Protein AF-0000000085184041 (afdb_homodimer)

pLDDT: mean 90.96, std 17.08, range [23.25, 98.81]

Nearest PDB structures (foldseek):
  6xd8-assembly2_B  TM=9.619E-01  e=5.656E-11  Bacillus anthracis str. Sterne
  6vj4-assembly1_A-2  TM=4.386E-01  e=1.078E-13  Bacillus anthracis
  6vj6-assembly1_A  TM=3.626E-01  e=2.200E-15  Bacillus cereus ATCC 14579
  4wo7-assembly1_B  TM=3.512E-01  e=1.964E-14  Bacillus subtilis subsp. subtilis str. 168
  1m5y-assembly1_D-2  TM=3.967E-01  e=1.047E-09  Escherichia coli

Secondary structure (DSSP, 8-state):
---------------------------TT-EEEEETTEEEEHHHHHHHHTTS-GGGGGS-HHHHHHHHHHHHHHHHHHHHHHHHT--HHHHHHHHHHHHHHHHHHHHHHHHHHT--HHHHHHHHHHHHTTPPPPEEEEEEEEEESSHHHHHHHHHHHHTT--HHHHHHHH-S-HHHHTTTTEEEEEETTSS-HHHHHHHHHPPTT-BPPPEEETTEEEEEEEEEEEEPPPPPTTTSHHHHHHHHHHHHHHHHHHHHHHHS-EEE--TT--GGGGG-GGGG--/---------------------------TT-EEEEETTEEEEHHHHHHHHTTS-GGGGGS-HHHHHHHHHHHHHHHHHHHHHHHHT--HHHHHHHHHHHHHHHHHHHHHHHHHHT--HHHHHHHHHHHHTT-PPPEEEEEEEEEESSHHHHHHHHHHHHTT--HHHHHHHH-S-HHHHTTTTEEEEEETTSS-HHHHHHHHHPPTT-BPPPEEETTEEEEEEEEEEEEPPPPPTTTSHHHHHHHHHHHHHHHHHHHHHHHS-EEE--TT--GGGGG-GGGG--

InterPro domains:
  IPR000297 Peptidyl-prolyl cis-trans isomerase, PpiC-type [PF00639] (145-223)
  IPR000297 Peptidyl-prolyl cis-trans isomerase, PpiC-type [PS50198] (134-224)
  IPR027304 Trigger factor/SurA domain superfamily [SSF109998] (30-164)
  IPR046357 Peptidyl-prolyl cis-trans isomerase domain superfamily [G3DSA:3.10.50.40] (129-248)
  IPR050245 Bacterial extracellular foldase PrsA [PTHR47245] (9-267)

Radius of gyration: 42.67 Å; Cα contacts (8 Å, |Δ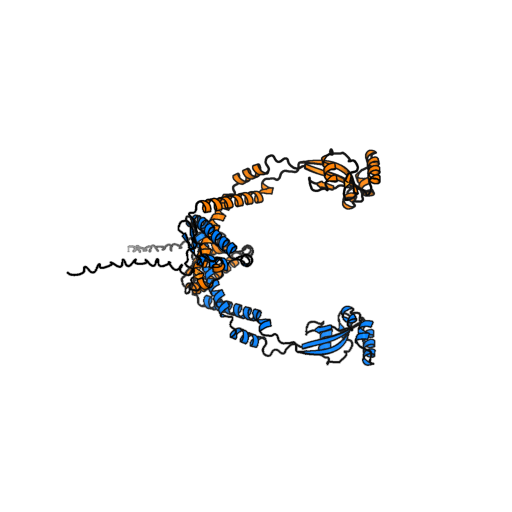i|>4): 786; chains: 2; bounding box: 127×84×152 Å

Solvent-accessible surface area (backbone atoms only — not comparable to full-atom values): 31045 Å² total; per-residue (Å²): 134,85,75,79,74,77,76,77,75,76,76,76,75,74,74,73,72,72,70,70,74,70,79,70,79,82,46,33,76,36,62,38,30,31,49,72,82,45,76,39,30,44,32,48,49,30,43,49,59,76,69,50,62,70,80,61,69,71,50,56,46,59,61,43,41,53,49,50,51,51,50,52,52,46,25,52,42,35,15,52,60,28,63,76,63,65,46,57,46,55,54,35,40,50,52,50,49,53,35,51,50,29,20,45,50,40,44,50,51,42,26,57,70,40,58,41,73,69,52,47,52,52,50,47,41,69,73,52,53,86,56,72,53,50,55,28,37,28,35,28,43,29,33,29,80,37,65,68,57,30,52,55,48,47,52,45,40,77,72,66,46,57,62,39,62,49,7,51,73,57,24,69,44,59,80,31,10,78,58,31,6,44,66,52,75,46,48,83,83,74,54,59,65,56,58,43,55,52,56,72,74,52,52,68,71,39,68,50,69,69,37,66,51,100,85,25,18,32,36,38,34,34,62,43,74,45,71,36,78,68,82,52,68,81,76,45,39,67,61,48,44,50,50,40,20,52,52,41,34,53,51,49,52,50,53,40,51,68,69,43,52,73,47,77,51,54,82,91,60,61,44,64,57,55,74,50,59,68,49,37,76,105,135,84,78,80,77,76,77,77,76,76,75,76,72,76,73,75,73,71,70,70,74,70,78,71,78,84,48,32,75,38,61,36,30,31,48,71,83,45,77,39,29,44,31,48,48,30,46,51,59,75,70,49,62,70,79,62,69,71,47,57,46,58,61,43,43,52,50,49,51,51,49,50,54,45,25,53,42,36,15,51,60,29,62,77,62,65,45,58,45,54,54,34,41,52,51,51,50,52,34,52,49,28,20,45,51,37,44,50,53,41,26,57,70,40,57,40,72,69,53,48,54,53,50,48,41,68,73,51,53,86,57,72,52,51,56,30,36,28,35,28,43,30,32,30,80,38,66,68,58,31,50,54,46,47,51,44,41,75,70,64,46,58,62,36,60,49,8,52,73,57,24,68,45,60,80,30,10,76,59,32,8,45,66,49,74,47,46,82,82,74,53,60,65,58,59,42,55,52,57,72,73,52,52,69,71,40,67,51,70,72,38,66,52,98,86,26,19,33,37,38,36,34,61,44,75,45,70,35,77,67,82,51,69,81,75,45,40,66,61,49,42,50,51,40,19,52,52,41,34,54,51,49,53,51,51,41,50,69,68,43,53,73,48,77,51,54,84,91,59,61,46,63,57,56,75,52,59,68,46,37,76,105

Structure (mmCIF, N/CA/C/O backbone):
data_AF-0000000085184041-model_v1
#
loop_
_entity.id
_entity.type
_entity.pdbx_description
1 polymer 'Peptidylprolyl isomerase'
#
loop_
_atom_site.group_PDB
_atom_site.id
_atom_site.type_symbol
_atom_site.label_atom_id
_atom_site.label_alt_id
_atom_site.label_comp_id
_atom_site.label_asym_id
_atom_site.label_entity_id
_atom_site.label_seq_id
_atom_site.pdbx_PDB_ins_code
_atom_site.Cartn_x
_atom_site.Cartn_y
_atom_site.Cartn_z
_atom_site.occupancy
_atom_site.B_iso_or_equiv
_atom_site.auth_seq_id
_atom_site.auth_comp_id
_atom_site.auth_asym_id
_atom_site.auth_atom_id
_atom_site.pdbx_PDB_model_num
ATOM 1 N N . MET A 1 1 ? 73.312 23.969 -69.375 1 23.25 1 MET A N 1
ATOM 2 C CA . MET A 1 1 ? 72.625 24.906 -68.438 1 23.25 1 MET A CA 1
ATOM 3 C C . MET A 1 1 ? 71.5 24.234 -67.688 1 23.25 1 MET A C 1
ATOM 5 O O . MET A 1 1 ? 70.625 23.609 -68.312 1 23.25 1 MET A O 1
ATOM 9 N N . LEU A 1 2 ? 71.812 23.75 -66.5 1 27.75 2 LEU A N 1
ATOM 10 C CA . LEU A 1 2 ? 71.188 22.797 -65.562 1 27.75 2 LEU A CA 1
ATOM 11 C C . LEU A 1 2 ? 69.812 23.328 -65.125 1 27.75 2 LEU A C 1
ATOM 13 O O . LEU A 1 2 ? 69.75 24.453 -64.625 1 27.75 2 LEU A O 1
ATOM 17 N N . LYS A 1 3 ? 68.75 22.938 -65.875 1 32.78 3 LYS A N 1
ATOM 18 C CA . LYS A 1 3 ? 67.375 23.328 -65.688 1 32.78 3 LYS A CA 1
ATOM 19 C C . LYS A 1 3 ? 66.938 23.125 -64.25 1 32.78 3 LYS A C 1
ATOM 21 O O . LYS A 1 3 ? 67.188 22.062 -63.625 1 32.78 3 LYS A O 1
ATOM 26 N N . PRO A 1 4 ? 66.812 24.203 -63.438 1 32.22 4 PRO A N 1
ATOM 27 C CA . PRO A 1 4 ? 66.438 24.156 -62 1 32.22 4 PRO A CA 1
ATOM 28 C C . PRO A 1 4 ? 65.062 23.531 -61.75 1 32.22 4 PRO A C 1
ATOM 30 O O . PRO A 1 4 ? 64.062 23.922 -62.375 1 32.22 4 PRO A O 1
ATOM 33 N N . ALA A 1 5 ? 65 22.203 -61.656 1 35.41 5 ALA A N 1
ATOM 34 C CA . ALA A 1 5 ? 63.75 21.469 -61.312 1 35.41 5 ALA A CA 1
ATOM 35 C C . ALA A 1 5 ? 63.125 22.031 -60.062 1 35.41 5 ALA A C 1
ATOM 37 O O . ALA A 1 5 ? 63.781 22.141 -59.031 1 35.41 5 ALA A O 1
ATOM 38 N N . HIS A 1 6 ? 62.312 23.094 -60.25 1 32.69 6 HIS A N 1
ATOM 39 C CA . HIS A 1 6 ? 61.5 23.641 -59.188 1 32.69 6 HIS A CA 1
ATOM 40 C C . HIS A 1 6 ? 60.75 22.547 -58.406 1 32.69 6 HIS A C 1
ATOM 42 O O . HIS A 1 6 ? 60.156 21.672 -59.031 1 32.69 6 HIS A O 1
ATOM 48 N N . ILE A 1 7 ? 61.344 22.047 -57.344 1 32.62 7 ILE A N 1
ATOM 49 C CA . ILE A 1 7 ? 60.812 21.125 -56.344 1 32.62 7 ILE A CA 1
ATOM 50 C C . ILE A 1 7 ? 59.5 21.656 -55.781 1 32.62 7 ILE A C 1
ATOM 52 O O . ILE A 1 7 ? 59.469 22.75 -55.188 1 32.62 7 ILE A O 1
ATOM 56 N N . LEU A 1 8 ? 58.406 21.594 -56.562 1 33.34 8 LEU A N 1
ATOM 57 C CA . LEU A 1 8 ? 57.094 21.891 -56 1 33.34 8 LEU A CA 1
ATOM 58 C C . LEU A 1 8 ? 56.875 21.156 -54.688 1 33.34 8 LEU A C 1
ATOM 60 O O . LEU A 1 8 ? 56.938 19.938 -54.625 1 33.34 8 LEU A O 1
ATOM 64 N 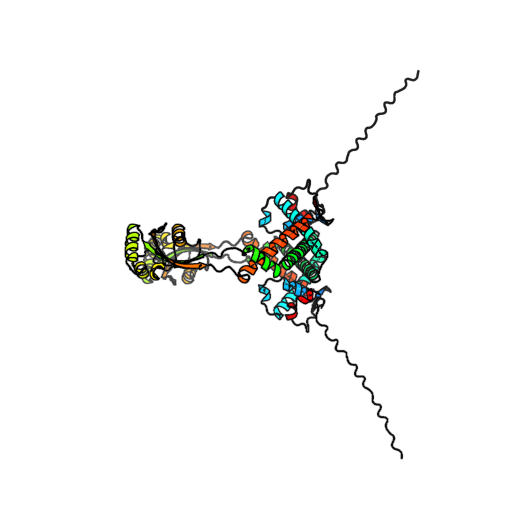N . GLY A 1 9 ? 57.312 21.766 -53.562 1 33.16 9 GLY A N 1
ATOM 65 C CA . GLY A 1 9 ? 57 21.297 -52.219 1 33.16 9 GLY A CA 1
ATOM 66 C C . GLY A 1 9 ? 55.531 21 -51.969 1 33.16 9 GLY A C 1
ATOM 67 O O . GLY A 1 9 ? 54.688 21.875 -52.156 1 33.16 9 GLY A O 1
ATOM 68 N N . ALA A 1 10 ? 55.062 19.828 -52.375 1 33.69 10 ALA A N 1
ATOM 69 C CA . ALA A 1 10 ? 53.75 19.344 -52.031 1 33.69 10 ALA A CA 1
ATOM 70 C C . ALA A 1 10 ? 53.469 19.484 -50.531 1 33.69 10 ALA A C 1
ATOM 72 O O . ALA A 1 10 ? 54.219 18.953 -49.719 1 33.69 10 ALA A O 1
ATOM 73 N N . PHE A 1 11 ? 53.094 20.703 -50.094 1 34.06 11 PHE A N 1
ATOM 74 C CA . PHE A 1 11 ? 52.594 20.828 -48.75 1 34.06 11 PHE A CA 1
ATOM 75 C C . PHE A 1 11 ? 51.5 19.781 -48.469 1 34.06 11 PHE A C 1
ATOM 77 O O . PHE A 1 11 ? 50.469 19.766 -49.125 1 34.06 11 PHE A O 1
ATOM 84 N N . ALA A 1 12 ? 51.875 18.562 -48.125 1 34.38 12 ALA A N 1
ATOM 85 C CA . ALA A 1 12 ? 50.938 17.594 -47.562 1 34.38 12 ALA A CA 1
ATOM 86 C C . ALA A 1 12 ? 50.125 18.203 -46.438 1 34.38 12 ALA A C 1
ATOM 88 O O . ALA A 1 12 ? 50.656 18.609 -45.406 1 34.38 12 ALA A O 1
ATOM 89 N N . VAL A 1 13 ? 49.094 18.938 -46.781 1 36.19 13 VAL A N 1
ATOM 90 C CA . VAL A 1 13 ? 48.094 19.297 -45.75 1 36.19 13 VAL A CA 1
ATOM 91 C C . VAL A 1 13 ? 47.688 18.047 -44.969 1 36.19 13 VAL A C 1
ATOM 93 O O . VAL A 1 13 ? 47.219 17.062 -45.531 1 36.19 13 VAL A O 1
ATOM 96 N N . SER A 1 14 ? 48.438 17.719 -43.906 1 36.34 14 SER A N 1
ATOM 97 C CA . SER A 1 14 ? 47.969 16.75 -42.938 1 36.34 14 SER A CA 1
ATOM 98 C C . SER A 1 14 ? 46.5 17.031 -42.531 1 36.34 14 SER A C 1
ATOM 100 O O . SER A 1 14 ? 46.219 18.109 -42.031 1 36.34 14 SER A O 1
ATOM 102 N N . LEU A 1 15 ? 45.594 16.562 -43.281 1 36.16 15 LEU A N 1
ATOM 103 C CA . LEU A 1 15 ? 44.219 16.484 -42.781 1 36.16 15 LEU A CA 1
ATOM 104 C C . LEU A 1 15 ? 44.219 15.867 -41.375 1 36.16 15 LEU A C 1
ATOM 106 O O . LEU A 1 15 ? 44.594 14.703 -41.219 1 36.16 15 LEU A O 1
ATOM 110 N N . ALA A 1 16 ? 44.5 16.672 -40.344 1 37 16 ALA A N 1
ATOM 111 C CA . ALA A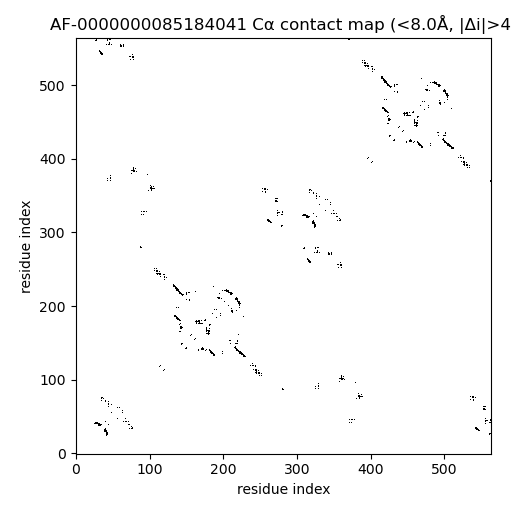 1 16 ? 44.125 16.25 -39 1 37 16 ALA A CA 1
ATOM 112 C C . ALA A 1 16 ? 42.75 15.594 -39 1 37 16 ALA A C 1
ATOM 114 O O . ALA A 1 16 ? 41.75 16.234 -39.312 1 37 16 ALA A O 1
ATOM 115 N N . LEU A 1 17 ? 42.594 14.328 -39.375 1 37 17 LEU A N 1
ATOM 116 C CA . LEU A 1 17 ? 41.375 13.594 -39.031 1 37 17 LEU A CA 1
ATOM 117 C C . LEU A 1 17 ? 40.938 13.898 -37.625 1 37 17 LEU A C 1
ATOM 119 O O . LEU A 1 17 ? 41.688 13.633 -36.656 1 37 17 LEU A O 1
ATOM 123 N N . THR A 1 18 ? 40.438 15.086 -37.344 1 39.34 18 THR A N 1
ATOM 124 C CA . THR A 1 18 ? 39.656 15.156 -36.094 1 39.34 18 THR A CA 1
ATOM 125 C C . THR A 1 18 ? 38.906 13.859 -35.875 1 39.34 18 THR A C 1
ATOM 127 O O . THR A 1 18 ? 38.094 13.445 -36.719 1 39.34 18 THR A O 1
ATOM 130 N N . GLY A 1 19 ? 39.5 12.812 -35.375 1 37.81 19 GLY A N 1
ATOM 131 C CA . GLY A 1 19 ? 38.719 11.703 -34.844 1 37.81 19 GLY A CA 1
ATOM 132 C C . GLY A 1 19 ? 37.406 12.148 -34.188 1 37.81 19 GLY A C 1
ATOM 133 O O . GLY A 1 19 ? 37.406 12.977 -33.281 1 37.81 19 GLY A O 1
ATOM 134 N N . THR A 1 20 ? 36.406 12.281 -34.938 1 43.19 20 THR A N 1
ATOM 135 C CA . THR A 1 20 ? 35.094 12.312 -34.281 1 43.19 20 THR A CA 1
ATOM 136 C C . THR A 1 20 ? 35.062 11.383 -33.094 1 43.19 20 THR A C 1
ATOM 138 O O . THR A 1 20 ? 35.312 10.18 -33.219 1 43.19 20 THR A O 1
ATOM 141 N N . ALA A 1 21 ? 35.5 11.82 -31.969 1 40.66 21 ALA A N 1
ATOM 142 C CA . ALA A 1 21 ? 35.188 11.062 -30.766 1 40.66 21 ALA A CA 1
ATOM 143 C C . ALA A 1 21 ? 33.906 10.281 -30.906 1 40.66 21 ALA A C 1
ATOM 145 O O . ALA A 1 21 ? 32.844 10.867 -31.062 1 40.66 21 ALA A O 1
ATOM 146 N N . ARG A 1 22 ? 33.781 9.242 -31.656 1 41.34 22 ARG A N 1
ATOM 147 C CA . ARG A 1 22 ? 32.656 8.344 -31.641 1 41.34 22 ARG A CA 1
ATOM 148 C C . ARG A 1 22 ? 31.969 8.359 -30.266 1 41.34 22 ARG A C 1
ATOM 150 O O . ARG A 1 22 ? 32.625 8.109 -29.25 1 41.34 22 ARG A O 1
ATOM 157 N N . ALA A 1 23 ? 31 9.172 -30 1 52.62 23 ALA A N 1
ATOM 158 C CA . ALA A 1 23 ? 30.125 9.141 -28.828 1 52.62 23 ALA A CA 1
ATOM 159 C C . ALA A 1 23 ? 29.922 7.711 -28.328 1 52.62 23 ALA A C 1
ATOM 161 O O . ALA A 1 23 ? 29.453 6.852 -29.078 1 52.62 23 ALA A O 1
ATOM 162 N N . GLU A 1 24 ? 30.812 7.066 -27.578 1 68.69 24 GLU A N 1
ATOM 163 C CA . GLU A 1 24 ? 30.703 5.734 -26.984 1 68.69 24 GLU A CA 1
ATOM 164 C C . GLU A 1 24 ? 29.266 5.434 -26.562 1 68.69 24 GLU A C 1
ATOM 166 O O . GLU A 1 24 ? 28.516 6.336 -26.188 1 68.69 24 GLU A O 1
ATOM 171 N N . ASP A 1 25 ? 28.75 4.262 -27 1 86.75 25 ASP A N 1
ATOM 172 C CA . ASP A 1 25 ? 27.406 3.811 -26.656 1 86.75 25 ASP A CA 1
ATOM 173 C C . ASP A 1 25 ? 27.156 3.939 -25.141 1 86.75 25 ASP A C 1
ATOM 175 O O . ASP A 1 25 ? 28.047 3.623 -24.344 1 86.75 25 ASP A O 1
ATOM 179 N N . PRO A 1 26 ? 26.078 4.508 -24.797 1 91.94 26 PRO A N 1
ATOM 180 C CA . PRO A 1 26 ? 25.781 4.672 -23.375 1 91.94 26 PRO A CA 1
ATOM 181 C C . PRO A 1 26 ? 25.812 3.35 -22.609 1 91.94 26 PRO A C 1
ATOM 183 O O . PRO A 1 26 ? 25.469 2.305 -23.156 1 91.94 26 PRO A O 1
ATOM 186 N N . THR A 1 27 ? 26.359 3.344 -21.391 1 94.44 27 THR A N 1
ATOM 187 C CA . THR A 1 27 ? 26.406 2.221 -20.469 1 94.44 27 THR A CA 1
ATOM 188 C C . THR A 1 27 ? 25.781 2.605 -19.125 1 94.44 27 THR A C 1
ATOM 190 O O . THR A 1 27 ? 25.359 3.748 -18.938 1 94.44 27 THR A O 1
ATOM 193 N N . ALA A 1 28 ? 25.734 1.648 -18.234 1 96.38 28 ALA A N 1
ATOM 194 C CA . ALA A 1 28 ? 25.203 1.915 -16.906 1 96.38 28 ALA A CA 1
ATOM 195 C C . ALA A 1 28 ? 26.047 2.965 -16.172 1 96.38 28 ALA A C 1
ATOM 197 O O . ALA A 1 28 ? 25.531 3.662 -15.297 1 96.38 28 ALA A O 1
ATOM 198 N N . GLU A 1 29 ? 27.281 3.148 -16.609 1 96.44 29 GLU A N 1
ATOM 199 C CA . GLU A 1 29 ? 28.203 4.043 -15.914 1 96.44 29 GLU A CA 1
ATOM 200 C C . GLU A 1 29 ? 28.203 5.438 -16.531 1 96.44 29 GLU A C 1
ATOM 202 O O . GLU A 1 29 ? 28.828 6.363 -16.016 1 96.44 29 GLU A O 1
ATOM 207 N N . THR A 1 30 ? 27.469 5.582 -17.641 1 97.31 30 THR A N 1
ATOM 208 C CA . THR A 1 30 ? 27.359 6.891 -18.281 1 97.31 30 THR A CA 1
ATOM 209 C C . THR A 1 30 ? 26.781 7.918 -17.312 1 97.31 30 THR A C 1
ATOM 211 O O . THR A 1 30 ? 25.688 7.719 -16.781 1 97.31 30 THR A O 1
ATOM 214 N N . VAL A 1 31 ? 27.562 9.016 -17.078 1 98.19 31 VAL A N 1
ATOM 215 C CA . VAL A 1 31 ? 27.094 10.062 -16.172 1 98.19 31 VAL A CA 1
ATOM 216 C C . VAL A 1 31 ? 26.125 10.984 -16.891 1 98.19 31 VAL A C 1
ATOM 218 O O . VAL A 1 31 ? 26.438 11.516 -17.969 1 98.19 31 VAL A O 1
ATOM 221 N N . VAL A 1 32 ? 24.922 11.156 -16.312 1 98.5 32 VAL A N 1
ATOM 222 C CA . VAL A 1 32 ? 23.891 11.953 -16.969 1 98.5 32 VAL A CA 1
ATOM 223 C C . VAL A 1 32 ? 23.734 13.289 -16.234 1 98.5 32 VAL A C 1
ATOM 225 O O . VAL A 1 32 ? 23.156 14.234 -16.781 1 98.5 32 VAL A O 1
ATOM 228 N N . ALA A 1 33 ? 24.203 13.328 -15.039 1 98.56 33 ALA A N 1
ATOM 229 C CA . ALA A 1 33 ? 24.188 14.586 -14.289 1 98.56 33 ALA A CA 1
ATOM 230 C C . ALA A 1 33 ? 25.172 14.523 -13.109 1 98.56 33 ALA A C 1
ATOM 232 O O . ALA A 1 33 ? 25.578 13.445 -12.688 1 98.56 33 ALA A O 1
ATOM 233 N N . THR A 1 34 ? 25.594 15.664 -12.703 1 98.56 34 THR A N 1
ATOM 234 C CA . THR A 1 34 ? 26.281 15.82 -11.43 1 98.56 34 THR A CA 1
ATOM 235 C C . THR A 1 34 ? 25.578 16.828 -10.539 1 98.56 34 THR A C 1
ATOM 237 O O . THR A 1 34 ? 25.031 17.828 -11.031 1 98.56 34 THR A O 1
ATOM 240 N N . VAL A 1 35 ? 25.547 16.516 -9.266 1 98.5 35 VAL A N 1
ATOM 241 C CA . VAL A 1 35 ? 25 17.406 -8.25 1 98.5 35 VAL A CA 1
ATOM 242 C C . VAL A 1 35 ? 26 17.594 -7.121 1 98.5 35 VAL A C 1
ATOM 244 O O . VAL A 1 35 ? 26.297 16.672 -6.363 1 98.5 35 VAL A O 1
ATOM 247 N N . ASN A 1 36 ? 26.516 18.828 -6.949 1 97.81 36 ASN A N 1
ATOM 248 C CA . ASN A 1 36 ? 27.547 19.109 -5.949 1 97.81 36 ASN A CA 1
ATOM 249 C C . ASN A 1 36 ? 28.688 18.109 -6.023 1 97.81 36 ASN A C 1
ATOM 251 O O . ASN A 1 36 ? 29.172 17.625 -4.996 1 97.81 36 ASN A O 1
ATOM 255 N N . GLY A 1 37 ? 28.969 17.703 -7.242 1 97.38 37 GLY A N 1
ATOM 256 C CA . GLY A 1 37 ? 30.078 16.781 -7.461 1 97.38 37 GLY A CA 1
ATOM 257 C C . GLY A 1 37 ? 29.672 15.328 -7.426 1 97.38 37 GLY A C 1
ATOM 258 O O . GLY A 1 37 ? 30.438 14.453 -7.82 1 97.38 37 GLY A O 1
ATOM 259 N N . THR A 1 38 ? 28.484 14.961 -6.961 1 98 38 THR A N 1
ATOM 260 C CA . THR A 1 38 ? 27.984 13.594 -6.945 1 98 38 THR A CA 1
ATOM 261 C C . THR A 1 38 ? 27.438 13.195 -8.312 1 98 38 THR A C 1
ATOM 263 O O . THR A 1 38 ? 26.625 13.906 -8.898 1 98 38 THR A O 1
ATOM 266 N N . GLU A 1 39 ? 27.891 12.062 -8.781 1 98.44 39 GLU A N 1
ATOM 267 C CA . GLU A 1 39 ? 27.5 11.617 -10.125 1 98.44 39 GLU A CA 1
ATOM 268 C C . GLU A 1 39 ? 26.203 10.828 -10.094 1 98.44 39 GLU A C 1
ATOM 270 O O . GLU A 1 39 ? 25.984 10.008 -9.195 1 98.44 39 GLU A O 1
ATOM 275 N N . ILE A 1 40 ? 25.328 11.109 -11.023 1 98.69 40 ILE A N 1
ATOM 276 C CA . ILE A 1 40 ? 24.141 10.328 -11.359 1 98.69 40 ILE A CA 1
ATOM 277 C C . ILE A 1 40 ? 24.344 9.617 -12.688 1 98.69 40 ILE A C 1
ATOM 279 O O . ILE A 1 40 ? 24.656 10.258 -13.703 1 98.69 40 ILE A O 1
ATOM 283 N N . THR A 1 41 ? 24.219 8.305 -12.695 1 98.62 41 THR A N 1
ATOM 284 C CA . THR A 1 41 ? 24.5 7.547 -13.914 1 98.62 41 THR A CA 1
ATOM 285 C C . THR A 1 41 ? 23.219 7.023 -14.539 1 98.62 41 THR A C 1
ATOM 287 O O . THR A 1 41 ? 22.172 7.016 -13.891 1 98.62 41 THR A O 1
ATOM 290 N N . LEU A 1 42 ? 23.344 6.613 -15.766 1 98.12 42 LEU A N 1
ATOM 291 C CA . LEU A 1 42 ? 22.234 5.969 -16.453 1 98.12 42 LEU A CA 1
ATOM 292 C C . LEU A 1 42 ? 21.766 4.734 -15.688 1 98.12 42 LEU A C 1
ATOM 294 O O . LEU A 1 42 ? 20.578 4.422 -15.664 1 98.12 42 LEU A O 1
ATOM 298 N N . GLY A 1 43 ? 22.703 4.023 -15.055 1 98.44 43 GLY A N 1
ATOM 299 C CA . GLY A 1 43 ? 22.359 2.883 -14.219 1 98.44 43 GLY A CA 1
ATOM 300 C C . GLY A 1 43 ? 21.422 3.232 -13.086 1 98.44 43 GLY A C 1
ATOM 301 O O . GLY A 1 43 ? 20.469 2.498 -12.82 1 98.44 43 GLY A O 1
ATOM 302 N N . HIS A 1 44 ? 21.656 4.395 -12.469 1 98.81 44 HIS A N 1
ATOM 303 C CA . HIS A 1 44 ? 20.781 4.855 -11.398 1 98.81 44 HIS A CA 1
ATOM 304 C C . HIS A 1 44 ? 19.359 5.082 -11.914 1 98.81 44 HIS A C 1
ATOM 306 O O . HIS A 1 44 ? 18.391 4.738 -11.242 1 98.81 44 HIS A O 1
ATOM 312 N N . MET A 1 45 ? 19.266 5.586 -13.102 1 98.81 45 MET A N 1
ATOM 313 C CA . MET A 1 45 ? 17.969 5.906 -13.695 1 98.81 45 MET A CA 1
ATOM 314 C C . MET A 1 45 ? 17.219 4.637 -14.055 1 98.81 45 MET A C 1
ATOM 316 O O . MET A 1 45 ? 16.031 4.504 -13.734 1 98.81 45 MET A O 1
ATOM 320 N N . ILE A 1 46 ? 17.906 3.711 -14.68 1 98.5 46 ILE A N 1
ATOM 321 C CA . ILE A 1 46 ? 17.281 2.463 -15.094 1 98.5 46 ILE A CA 1
ATOM 322 C C . ILE A 1 46 ? 16.828 1.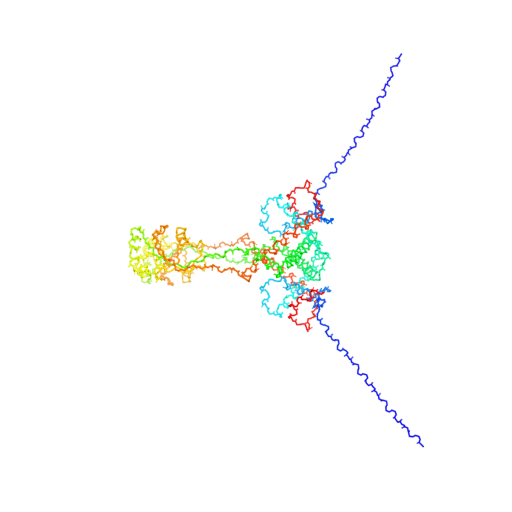678 -13.867 1 98.5 46 ILE A C 1
ATOM 324 O O . ILE A 1 46 ? 15.719 1.135 -13.844 1 98.5 46 ILE A O 1
ATOM 328 N N . ALA A 1 47 ? 17.672 1.665 -12.852 1 98.19 47 ALA A N 1
ATOM 329 C CA . ALA A 1 47 ? 17.344 0.956 -11.625 1 98.19 47 ALA A CA 1
ATOM 330 C C . ALA A 1 47 ? 16.109 1.559 -10.961 1 98.19 47 ALA A C 1
ATOM 332 O O . ALA A 1 47 ? 15.258 0.833 -10.438 1 98.19 47 ALA A O 1
ATOM 333 N N . LEU A 1 48 ? 15.992 2.895 -10.938 1 98.19 48 LEU A N 1
ATOM 334 C CA . LEU A 1 48 ? 14.828 3.541 -10.344 1 98.19 48 LEU A CA 1
ATOM 335 C C . LEU A 1 48 ? 13.57 3.234 -11.156 1 98.19 48 LEU A C 1
ATOM 337 O O . LEU A 1 48 ? 12.523 2.914 -10.578 1 98.19 48 LEU A O 1
ATOM 341 N N . ARG A 1 49 ? 13.664 3.322 -12.445 1 98.06 49 ARG A N 1
ATOM 342 C CA . ARG A 1 49 ? 12.516 3.035 -13.305 1 98.06 49 ARG A CA 1
ATOM 343 C C . ARG A 1 49 ? 11.961 1.645 -13.023 1 98.06 49 ARG A C 1
ATOM 345 O O . ARG A 1 49 ? 10.742 1.464 -12.945 1 98.06 49 ARG A O 1
ATOM 352 N N . ASP A 1 50 ? 12.852 0.671 -12.844 1 94.88 50 ASP A N 1
ATOM 353 C CA . ASP A 1 50 ? 12.484 -0.731 -12.68 1 94.88 50 ASP A CA 1
ATOM 354 C C . ASP A 1 50 ? 11.703 -0.944 -11.383 1 94.88 50 ASP A C 1
ATOM 356 O O . ASP A 1 50 ? 11.039 -1.97 -11.211 1 94.88 50 ASP A O 1
ATOM 360 N N . ASN A 1 51 ? 11.773 0.032 -10.5 1 94 51 ASN A N 1
ATOM 361 C CA . ASN A 1 51 ? 11.133 -0.122 -9.195 1 94 51 ASN A CA 1
ATOM 362 C C . ASN A 1 51 ? 9.914 0.784 -9.062 1 94 51 ASN A C 1
ATOM 364 O O . ASN A 1 51 ? 9.297 0.857 -7.996 1 94 51 ASN A O 1
ATOM 368 N N . LEU A 1 52 ? 9.555 1.48 -10.18 1 96.44 52 LEU A N 1
ATOM 369 C CA . LEU A 1 52 ? 8.398 2.367 -10.148 1 96.44 52 LEU A CA 1
ATOM 370 C C . LEU A 1 52 ? 7.102 1.572 -10.242 1 96.44 52 LEU A C 1
ATOM 372 O O . LEU A 1 52 ? 7.043 0.552 -10.938 1 96.44 52 LEU A O 1
ATOM 376 N N . PRO A 1 53 ? 6.09 2.059 -9.617 1 94.5 53 PRO A N 1
ATOM 377 C CA . PRO A 1 53 ? 4.773 1.47 -9.875 1 94.5 53 PRO A CA 1
ATOM 378 C C . PRO A 1 53 ? 4.387 1.511 -11.352 1 94.5 53 PRO A C 1
ATOM 380 O O . PRO A 1 53 ? 4.742 2.455 -12.062 1 94.5 53 PRO A O 1
ATOM 383 N N . ALA A 1 54 ? 3.559 0.607 -11.742 1 94.69 54 ALA A N 1
ATOM 384 C CA . ALA A 1 54 ? 3.219 0.378 -13.141 1 94.69 54 ALA A CA 1
ATOM 385 C C . ALA A 1 54 ? 2.541 1.604 -13.75 1 94.69 54 ALA A C 1
ATOM 387 O O . ALA A 1 54 ? 2.688 1.873 -14.945 1 94.69 54 ALA A O 1
ATOM 388 N N . GLN A 1 55 ? 1.888 2.344 -12.93 1 95.75 55 GLN A N 1
ATOM 389 C CA . GLN A 1 55 ? 1.139 3.492 -13.422 1 95.75 55 GLN A CA 1
ATOM 390 C C . GLN A 1 55 ? 2.074 4.547 -14.016 1 95.75 55 GLN A C 1
ATOM 392 O O . GLN A 1 55 ? 1.683 5.305 -14.906 1 95.75 55 GLN A O 1
ATOM 397 N N . TYR A 1 56 ? 3.324 4.551 -13.555 1 96.62 56 TYR A N 1
ATOM 398 C CA . TYR A 1 56 ? 4.262 5.555 -14.047 1 96.62 56 TYR A CA 1
ATOM 399 C C . TYR A 1 56 ? 4.898 5.109 -15.359 1 96.62 56 TYR A C 1
ATOM 401 O O . TYR A 1 56 ? 5.445 5.934 -16.094 1 96.62 56 TYR A O 1
ATOM 409 N N . LEU A 1 57 ? 4.785 3.797 -15.641 1 94.56 57 LEU A N 1
ATOM 410 C CA . LEU A 1 57 ? 5.457 3.254 -16.812 1 94.56 57 LEU A CA 1
ATOM 411 C C . LEU A 1 57 ? 4.637 3.498 -18.078 1 94.56 57 LEU A C 1
ATOM 413 O O . LEU A 1 57 ? 5.098 3.225 -19.188 1 94.56 57 LEU A O 1
ATOM 417 N N . GLN A 1 58 ? 3.473 4.082 -17.859 1 95.5 58 GLN A N 1
ATOM 418 C CA . GLN A 1 58 ? 2.605 4.387 -19 1 95.5 58 GLN A CA 1
ATOM 419 C C . GLN A 1 58 ? 2.938 5.754 -19.594 1 95.5 58 GLN A C 1
ATOM 421 O O . GLN A 1 58 ? 2.477 6.09 -20.688 1 95.5 58 GLN A O 1
ATOM 426 N N . LEU A 1 59 ? 3.75 6.461 -18.859 1 96.62 59 LEU A N 1
ATOM 427 C CA . LEU A 1 59 ? 4.152 7.77 -19.375 1 96.62 59 LEU A CA 1
ATOM 428 C C . LEU A 1 59 ? 5.062 7.629 -20.578 1 96.62 59 LEU A C 1
ATOM 430 O O . LEU A 1 59 ? 5.73 6.605 -20.75 1 96.62 59 LEU A O 1
ATOM 434 N N . ASP A 1 60 ? 5.055 8.688 -21.422 1 97.44 60 ASP A N 1
ATOM 435 C CA . ASP A 1 60 ? 5.965 8.648 -22.562 1 97.44 60 ASP A CA 1
ATOM 436 C C . ASP A 1 60 ? 7.422 8.688 -22.094 1 97.44 60 ASP A C 1
ATOM 438 O O . ASP A 1 60 ? 7.727 9.195 -21.016 1 97.44 60 ASP A O 1
ATOM 442 N N . ASP A 1 61 ? 8.352 8.242 -22.906 1 97.75 61 ASP A N 1
ATOM 443 C CA . ASP A 1 61 ? 9.75 8.008 -22.547 1 97.75 61 ASP A CA 1
ATOM 444 C C . ASP A 1 61 ? 10.422 9.305 -22.094 1 97.75 61 ASP A C 1
ATOM 446 O O . ASP A 1 61 ? 11.164 9.305 -21.109 1 97.75 61 ASP A O 1
ATOM 450 N N . LYS A 1 62 ? 10.188 10.383 -22.797 1 97.62 62 LYS A N 1
ATOM 451 C CA . LYS A 1 62 ? 10.852 11.641 -22.469 1 97.62 62 LYS A CA 1
ATOM 452 C C . LYS A 1 62 ? 10.383 12.18 -21.125 1 97.62 62 LYS A C 1
ATOM 454 O O . LYS A 1 62 ? 11.195 12.602 -20.297 1 97.62 62 LYS A O 1
ATOM 459 N N . THR A 1 63 ? 9.086 12.156 -20.906 1 98.25 63 THR A N 1
ATOM 460 C CA . THR A 1 63 ? 8.516 12.617 -19.641 1 98.25 63 THR A CA 1
ATOM 461 C C . THR A 1 63 ? 9.039 11.781 -18.484 1 98.25 63 THR A C 1
ATOM 463 O O . THR A 1 63 ? 9.422 12.328 -17.438 1 98.25 63 THR A O 1
ATOM 466 N N . LEU A 1 64 ? 9.055 10.5 -18.688 1 98.38 64 LEU A N 1
ATOM 467 C CA . LEU A 1 64 ? 9.547 9.609 -17.641 1 98.38 64 LEU A CA 1
ATOM 468 C C . LEU A 1 64 ? 11.031 9.836 -17.391 1 98.38 64 LEU A C 1
ATOM 470 O O . LEU A 1 64 ? 11.469 9.891 -16.234 1 98.38 64 LEU A O 1
ATOM 474 N N . PHE A 1 65 ? 11.781 10.016 -18.469 1 98.5 65 PHE A N 1
ATOM 475 C CA . PHE A 1 65 ? 13.219 10.258 -18.375 1 98.5 65 PHE A CA 1
ATOM 476 C C . PHE A 1 65 ? 13.492 11.531 -17.578 1 98.5 65 PHE A C 1
ATOM 478 O O . PHE A 1 65 ? 14.266 11.508 -16.609 1 98.5 65 PHE A O 1
ATOM 485 N N . ASP A 1 66 ? 12.836 12.594 -17.891 1 98.12 66 ASP A N 1
ATOM 486 C CA . ASP A 1 66 ? 13.039 13.875 -17.219 1 98.12 66 ASP A CA 1
ATOM 487 C C . ASP A 1 66 ? 12.594 13.812 -15.758 1 98.12 66 ASP A C 1
ATOM 489 O O . ASP A 1 66 ? 13.266 14.352 -14.875 1 98.12 66 ASP A O 1
ATOM 493 N N . GLY A 1 67 ? 11.445 13.141 -15.539 1 98.06 67 GLY A N 1
ATOM 494 C CA . GLY A 1 67 ? 10.945 12.992 -14.188 1 98.06 67 GLY A CA 1
ATOM 495 C C . GLY A 1 67 ? 11.883 12.211 -13.281 1 98.06 67 GLY A C 1
ATOM 496 O O . GLY A 1 67 ? 12.125 12.609 -12.141 1 98.06 67 GLY A O 1
ATOM 497 N N . ILE A 1 68 ? 12.383 11.125 -13.812 1 98.69 68 ILE A N 1
ATOM 498 C CA . ILE A 1 68 ? 13.297 10.281 -13.047 1 98.69 68 ILE A CA 1
ATOM 499 C C . ILE A 1 68 ? 14.578 11.055 -12.75 1 98.69 68 ILE A C 1
ATOM 501 O O . ILE A 1 68 ? 15.062 11.055 -11.609 1 98.69 68 ILE A O 1
ATOM 505 N N . LEU A 1 69 ? 15.125 11.727 -13.766 1 98.62 69 LEU A N 1
ATOM 506 C CA . LEU A 1 69 ? 16.344 12.5 -13.555 1 98.62 69 LEU A CA 1
ATOM 507 C C . LEU A 1 69 ? 16.125 13.602 -12.523 1 98.62 69 LEU A C 1
ATOM 509 O O . LEU A 1 69 ? 16.922 13.75 -11.594 1 98.62 69 LEU A O 1
ATOM 513 N N . ASP A 1 70 ? 15.055 14.344 -12.625 1 98 70 ASP A N 1
ATOM 514 C CA . ASP A 1 70 ? 14.75 15.414 -11.688 1 98 70 ASP A CA 1
ATOM 515 C C . ASP A 1 70 ? 14.594 14.883 -10.266 1 98 70 ASP A C 1
ATOM 517 O O . ASP A 1 70 ? 15.055 15.5 -9.305 1 98 70 ASP A O 1
ATOM 521 N N . GLN A 1 71 ? 13.93 13.766 -10.203 1 98.06 71 GLN A N 1
ATOM 522 C CA . GLN A 1 71 ? 13.742 13.133 -8.898 1 98.06 71 GLN A CA 1
ATOM 523 C C . GLN A 1 71 ? 15.078 12.766 -8.266 1 98.06 71 GLN A C 1
ATOM 525 O O . GLN A 1 71 ? 15.297 13.023 -7.078 1 98.06 71 GLN A O 1
ATOM 530 N N . ILE A 1 72 ? 15.984 12.172 -9 1 98.75 72 ILE A N 1
ATOM 531 C CA . ILE A 1 72 ? 17.266 11.758 -8.453 1 98.75 72 ILE A CA 1
ATOM 532 C C . ILE A 1 72 ? 18.094 12.992 -8.102 1 98.75 72 ILE A C 1
ATOM 534 O O . ILE A 1 72 ? 18.766 13.031 -7.066 1 98.75 72 ILE A O 1
ATOM 538 N N . ILE A 1 73 ? 18.047 14.039 -8.953 1 98.5 73 ILE A N 1
ATOM 539 C CA . ILE A 1 73 ? 18.75 15.281 -8.672 1 98.5 73 ILE A CA 1
ATOM 540 C C . ILE A 1 73 ? 18.281 15.859 -7.34 1 98.5 73 ILE A C 1
ATOM 542 O O . ILE A 1 73 ? 19.094 16.203 -6.477 1 98.5 73 ILE A O 1
ATOM 546 N N . GLN A 1 74 ? 16.969 15.945 -7.195 1 98.31 74 GLN A N 1
ATOM 547 C CA . GLN A 1 74 ? 16.391 16.453 -5.953 1 98.31 74 GLN A CA 1
ATOM 548 C C . GLN A 1 74 ? 16.797 15.586 -4.766 1 98.31 74 GLN A C 1
ATOM 550 O O . GLN A 1 74 ? 17.156 16.109 -3.707 1 98.31 74 GLN A O 1
ATOM 555 N N . GLN A 1 75 ? 16.797 14.312 -4.93 1 98.56 75 GLN A N 1
ATOM 556 C CA . GLN A 1 75 ? 17.156 13.391 -3.857 1 98.56 75 GLN A CA 1
ATOM 557 C C . GLN A 1 75 ? 18.609 13.547 -3.453 1 98.56 75 GLN A C 1
ATOM 559 O O . GLN A 1 75 ? 18.953 13.461 -2.27 1 98.56 75 GLN A O 1
ATOM 564 N N . VAL A 1 76 ? 19.469 13.727 -4.426 1 98.62 76 VAL A N 1
ATOM 565 C CA . VAL A 1 76 ? 20.875 13.93 -4.105 1 98.62 76 VAL A CA 1
ATOM 566 C C . VAL A 1 76 ? 21.047 15.188 -3.25 1 98.62 76 VAL A C 1
ATOM 568 O O . VAL A 1 76 ? 21.672 15.148 -2.195 1 98.62 76 VAL A O 1
ATOM 571 N N . ALA A 1 77 ? 20.375 16.266 -3.68 1 97.94 77 ALA A N 1
ATOM 572 C CA . ALA A 1 77 ? 20.469 17.516 -2.939 1 97.94 77 ALA A CA 1
ATOM 573 C C . ALA A 1 77 ? 19.953 17.359 -1.514 1 97.94 77 ALA A C 1
ATOM 575 O O . ALA A 1 77 ? 20.578 17.812 -0.56 1 97.94 77 ALA A O 1
ATOM 576 N N . LEU A 1 78 ? 18.859 16.656 -1.384 1 98.19 78 LEU A N 1
ATOM 577 C CA . LEU A 1 78 ? 18.219 16.453 -0.086 1 98.19 78 LEU A CA 1
ATOM 578 C C . LEU A 1 78 ? 19.031 15.484 0.769 1 98.19 78 LEU A C 1
ATOM 580 O O . LEU A 1 78 ? 19.219 15.719 1.968 1 98.19 78 LEU A O 1
ATOM 584 N N . SER A 1 79 ? 19.531 14.414 0.176 1 98.44 79 SER A N 1
ATOM 585 C CA . SER A 1 79 ? 20.234 13.375 0.922 1 98.44 79 SER A CA 1
ATOM 586 C C . SER A 1 79 ? 21.562 13.883 1.487 1 98.44 79 SER A C 1
ATOM 588 O O . SER A 1 79 ? 22.016 13.422 2.535 1 98.44 79 SER A O 1
ATOM 590 N N . GLU A 1 80 ? 22.188 14.859 0.875 1 97.25 80 GLU A N 1
ATOM 591 C CA . GLU A 1 80 ? 23.453 15.422 1.34 1 97.25 80 GLU A CA 1
ATOM 592 C C . GLU A 1 80 ? 23.297 16.062 2.719 1 97.25 80 GLU A C 1
ATOM 594 O O . GLU A 1 80 ? 24.203 15.969 3.551 1 97.25 80 GLU A O 1
ATOM 599 N N . GLU A 1 81 ? 22.188 16.656 2.928 1 93.94 81 GLU A N 1
ATOM 600 C CA . GLU A 1 81 ? 21.938 17.266 4.227 1 93.94 81 GLU A CA 1
ATOM 601 C C . GLU A 1 81 ? 21.906 16.219 5.336 1 93.94 81 GLU A C 1
ATOM 603 O O . GLU A 1 81 ? 22.531 16.375 6.375 1 93.94 81 GLU A O 1
ATOM 608 N N . ALA A 1 82 ? 21.203 15.164 5.125 1 95.62 82 ALA A N 1
ATOM 609 C CA . ALA A 1 82 ? 21.094 14.094 6.109 1 95.62 82 ALA A CA 1
ATOM 610 C C . ALA A 1 82 ? 22.422 13.367 6.277 1 95.62 82 ALA A C 1
ATOM 612 O O . ALA A 1 82 ? 22.766 12.945 7.383 1 95.62 82 ALA A O 1
ATOM 613 N N . GLU A 1 83 ? 23.125 13.211 5.176 1 96.06 83 GLU A N 1
ATOM 614 C CA . GLU A 1 83 ? 24.406 12.5 5.203 1 96.06 83 GLU A CA 1
ATOM 615 C C . GLU A 1 83 ? 25.406 13.219 6.102 1 96.06 83 GLU A C 1
ATOM 617 O O . GLU A 1 83 ? 26.203 12.57 6.777 1 96.06 83 GLU A O 1
ATOM 622 N N . ALA A 1 84 ? 25.328 14.516 6.148 1 93.5 84 ALA A N 1
ATOM 623 C CA . ALA A 1 84 ? 26.234 15.328 6.957 1 93.5 84 ALA A CA 1
ATOM 624 C C . ALA A 1 84 ? 25.938 15.164 8.445 1 93.5 84 ALA A C 1
ATOM 626 O O . ALA A 1 84 ? 26.797 15.422 9.289 1 93.5 84 ALA A O 1
ATOM 627 N N . ASN A 1 85 ? 24.766 14.734 8.805 1 91.38 85 ASN A N 1
ATOM 628 C CA . ASN A 1 85 ? 24.328 14.57 10.188 1 91.38 85 ASN A CA 1
ATOM 629 C C . ASN A 1 85 ? 23.688 13.203 10.414 1 91.38 85 ASN A C 1
ATOM 631 O O . ASN A 1 85 ? 22.609 13.102 10.992 1 91.38 85 ASN A O 1
ATOM 635 N N . LEU A 1 86 ? 24.391 12.258 9.938 1 94.75 86 LEU A N 1
ATOM 636 C CA . LEU A 1 86 ? 23.844 10.906 10.008 1 94.75 86 LEU A CA 1
ATOM 637 C C . LEU A 1 86 ? 23.719 10.438 11.453 1 94.75 86 LEU A C 1
ATOM 639 O O . LEU A 1 86 ? 24.688 10.461 12.203 1 94.75 86 LEU A O 1
ATOM 643 N N . ARG A 1 87 ? 22.562 10 11.859 1 94.69 87 ARG A N 1
ATOM 644 C CA . ARG A 1 87 ? 22.312 9.516 13.211 1 94.69 87 ARG A CA 1
ATOM 645 C C . ARG A 1 87 ? 22.406 8 13.281 1 94.69 87 ARG A C 1
ATOM 647 O O . ARG A 1 87 ? 22.438 7.328 12.25 1 94.69 87 ARG A O 1
ATOM 654 N N . LYS A 1 88 ? 22.5 7.539 14.469 1 95.38 88 LYS A N 1
ATOM 655 C CA . LYS A 1 88 ? 22.562 6.098 14.688 1 95.38 88 LYS A CA 1
ATOM 656 C C . LYS A 1 88 ? 21.328 5.402 14.117 1 95.38 88 LYS A C 1
ATOM 658 O O . LYS A 1 88 ? 21.453 4.367 13.461 1 95.38 88 LYS A O 1
ATOM 663 N N . ARG A 1 89 ? 20.219 5.977 14.32 1 96.44 89 ARG A N 1
ATOM 664 C CA . ARG A 1 89 ? 18.969 5.426 13.797 1 96.44 89 ARG A CA 1
ATOM 665 C C . ARG A 1 89 ? 19.031 5.254 12.281 1 96.44 89 ARG A C 1
ATOM 667 O O . ARG A 1 89 ? 18.594 4.23 11.75 1 96.44 89 ARG A O 1
ATOM 674 N N . ASP A 1 90 ? 19.578 6.219 11.672 1 96.88 90 ASP A N 1
ATOM 675 C CA . ASP A 1 90 ? 19.656 6.172 10.211 1 96.88 90 ASP A CA 1
ATOM 676 C C . ASP A 1 90 ? 20.547 5.02 9.75 1 96.88 90 ASP A C 1
ATOM 678 O O . ASP A 1 90 ? 20.203 4.293 8.812 1 96.88 90 ASP A O 1
ATOM 682 N N . THR A 1 91 ? 21.672 4.879 10.406 1 97.25 91 THR A N 1
ATOM 683 C CA . THR A 1 91 ? 22.594 3.801 10.055 1 97.25 91 THR A CA 1
ATOM 684 C C . THR A 1 91 ? 21.922 2.441 10.227 1 97.25 91 THR A C 1
ATOM 686 O O . THR A 1 91 ? 22.062 1.56 9.375 1 97.25 91 THR A O 1
ATOM 689 N N . LEU A 1 92 ? 21.188 2.281 11.289 1 98 92 LEU A N 1
ATOM 690 C CA . LEU A 1 92 ? 20.516 1.022 11.586 1 98 92 LEU A CA 1
ATOM 691 C C . LEU A 1 92 ? 19.422 0.739 10.562 1 98 92 LEU A C 1
ATOM 693 O O . LEU A 1 92 ? 19.281 -0.395 10.102 1 98 92 LEU A O 1
ATOM 697 N N . VAL A 1 93 ? 18.672 1.746 10.211 1 97.94 93 VAL A N 1
ATOM 698 C CA . VAL A 1 93 ? 17.609 1.573 9.227 1 97.94 93 VAL A CA 1
ATOM 699 C C . VAL A 1 93 ? 18.219 1.216 7.871 1 97.94 93 VAL A C 1
ATOM 701 O O . VAL A 1 93 ? 17.734 0.322 7.18 1 97.94 93 VAL A O 1
ATOM 704 N N . LEU A 1 94 ? 19.297 1.894 7.516 1 98.31 94 LEU A N 1
ATOM 705 C CA . LEU A 1 94 ? 19.969 1.623 6.246 1 98.31 94 LEU A CA 1
ATOM 706 C C . LEU A 1 94 ? 20.531 0.209 6.223 1 98.31 94 LEU A C 1
ATOM 708 O O . LEU A 1 94 ? 20.484 -0.469 5.191 1 98.31 94 LEU A O 1
ATOM 712 N N . ASP A 1 95 ? 21.047 -0.248 7.344 1 98.25 95 ASP A N 1
ATOM 713 C CA . ASP A 1 95 ? 21.516 -1.624 7.453 1 98.25 95 ASP A CA 1
ATOM 714 C C . ASP A 1 95 ? 20.391 -2.619 7.242 1 98.25 95 ASP A C 1
ATOM 716 O O . ASP A 1 95 ? 20.531 -3.584 6.488 1 98.25 95 ASP A O 1
ATOM 720 N N . ASN A 1 96 ? 19.266 -2.365 7.922 1 98.62 96 ASN A N 1
ATOM 721 C CA . ASN A 1 96 ? 18.094 -3.221 7.773 1 98.62 96 ASN A CA 1
ATOM 722 C C . ASN A 1 96 ? 17.594 -3.238 6.332 1 98.62 96 ASN A C 1
ATOM 724 O O . ASN A 1 96 ? 17.25 -4.297 5.805 1 98.62 96 ASN A O 1
ATOM 728 N N . ASN A 1 97 ? 17.625 -2.055 5.703 1 98.25 97 ASN A N 1
ATOM 729 C CA . ASN A 1 97 ? 17.172 -1.956 4.32 1 98.25 97 ASN A CA 1
ATOM 730 C C . ASN A 1 97 ? 18.047 -2.771 3.383 1 98.25 97 ASN A C 1
ATOM 732 O O . ASN A 1 97 ? 17.547 -3.479 2.508 1 98.25 97 ASN A O 1
ATOM 736 N N . ARG A 1 98 ? 19.328 -2.631 3.555 1 98.5 98 ARG A N 1
ATOM 737 C CA . ARG A 1 98 ? 20.281 -3.375 2.727 1 98.5 98 ARG A CA 1
ATOM 738 C C . ARG A 1 98 ? 20.078 -4.879 2.877 1 98.5 98 ARG A C 1
ATOM 740 O O . ARG A 1 98 ? 19.969 -5.602 1.882 1 98.5 98 ARG A O 1
ATOM 747 N N . ARG A 1 99 ? 19.938 -5.32 4.098 1 98.25 99 ARG A N 1
ATOM 748 C CA . ARG A 1 99 ? 19.766 -6.738 4.383 1 98.25 99 ARG A CA 1
ATOM 749 C C . ARG A 1 99 ? 18.453 -7.258 3.787 1 98.25 99 ARG A C 1
ATOM 751 O O . ARG A 1 99 ? 18.422 -8.328 3.174 1 98.25 99 ARG A O 1
ATOM 758 N N . SER A 1 100 ? 17.359 -6.484 3.988 1 98.25 100 SER A N 1
ATOM 759 C CA . SER A 1 100 ? 16.047 -6.879 3.48 1 98.25 100 SER A CA 1
ATOM 760 C C . SER A 1 100 ? 16.031 -6.961 1.959 1 98.25 100 SER A C 1
ATOM 762 O O . SER A 1 100 ? 15.461 -7.883 1.381 1 98.25 100 SER A O 1
ATOM 764 N N . TYR A 1 101 ? 16.75 -6.02 1.276 1 98.38 101 TYR A N 1
ATOM 765 C CA . TYR A 1 101 ? 16.812 -6.027 -0.181 1 98.38 101 TYR A CA 1
ATOM 766 C C . TYR A 1 101 ? 17.562 -7.254 -0.688 1 98.38 101 TYR A C 1
ATOM 768 O O . TYR A 1 101 ? 17.078 -7.957 -1.578 1 98.38 101 TYR A O 1
ATOM 776 N N . LEU A 1 102 ? 18.703 -7.492 -0.074 1 98.62 102 LEU A N 1
ATOM 777 C CA . LEU A 1 102 ? 19.531 -8.602 -0.548 1 98.62 102 LEU A CA 1
ATOM 778 C C . LEU A 1 102 ? 18.859 -9.938 -0.259 1 98.62 102 LEU A C 1
ATOM 780 O O . LEU A 1 102 ? 18.984 -10.883 -1.044 1 98.62 102 LEU A O 1
ATOM 784 N N . ALA A 1 103 ? 18.141 -10.047 0.93 1 98.56 103 ALA A N 1
ATOM 785 C CA . ALA A 1 103 ? 17.328 -11.234 1.176 1 98.56 103 ALA A CA 1
ATOM 786 C C . ALA A 1 103 ? 16.266 -11.414 0.083 1 98.56 103 ALA A C 1
ATOM 788 O O . ALA A 1 103 ? 16.062 -12.531 -0.404 1 98.56 103 ALA A O 1
ATOM 789 N N . GLY A 1 104 ? 15.703 -10.297 -0.344 1 98.12 104 GLY A N 1
ATOM 790 C CA . GLY A 1 104 ? 14.734 -10.328 -1.427 1 98.12 104 GLY A CA 1
ATOM 791 C C . GLY A 1 104 ? 15.328 -10.781 -2.746 1 98.12 104 GLY A C 1
ATOM 792 O O . GLY A 1 104 ? 14.68 -11.516 -3.504 1 98.12 104 GLY A O 1
ATOM 793 N N . VAL A 1 105 ? 16.547 -10.32 -3.025 1 97.69 105 VAL A N 1
ATOM 794 C CA . VAL A 1 105 ? 17.234 -10.719 -4.246 1 97.69 105 VAL A CA 1
ATOM 795 C C . VAL A 1 105 ? 17.375 -12.242 -4.285 1 97.69 105 VAL A C 1
ATOM 797 O O . VAL A 1 105 ? 17.109 -12.875 -5.309 1 97.69 105 VAL A O 1
ATOM 800 N N . THR A 1 106 ? 17.766 -12.852 -3.156 1 98.38 106 THR A N 1
ATOM 801 C CA . THR A 1 106 ? 17.906 -14.297 -3.066 1 98.38 106 THR A CA 1
ATOM 802 C C . THR A 1 106 ? 16.578 -14.992 -3.324 1 98.38 106 THR A C 1
ATOM 804 O O . THR A 1 106 ? 16.516 -15.961 -4.082 1 98.38 106 THR A O 1
ATOM 807 N N . LEU A 1 107 ? 15.508 -14.469 -2.744 1 98.44 107 LEU A N 1
ATOM 808 C CA . LEU A 1 107 ? 14.188 -15.07 -2.896 1 98.44 107 LEU A CA 1
ATOM 809 C C . LEU A 1 107 ? 13.695 -14.945 -4.332 1 98.44 107 LEU A C 1
ATOM 811 O O . LEU A 1 107 ? 13.156 -15.898 -4.895 1 98.44 107 LEU A O 1
ATOM 815 N N . ASP A 1 108 ? 13.914 -13.805 -4.926 1 97.25 108 ASP A N 1
ATOM 816 C CA . ASP A 1 108 ? 13.484 -13.562 -6.297 1 97.25 108 ASP A CA 1
ATOM 817 C C . ASP A 1 108 ? 14.219 -14.477 -7.277 1 97.25 108 ASP A C 1
ATOM 819 O O . ASP A 1 108 ? 13.602 -15.047 -8.18 1 97.25 108 ASP A O 1
ATOM 823 N N . GLU A 1 109 ? 15.523 -14.586 -7.102 1 96.81 109 GLU A N 1
ATOM 824 C CA . GLU A 1 109 ? 16.312 -15.453 -7.969 1 96.81 109 GLU A CA 1
ATOM 825 C C . GLU A 1 109 ? 15.906 -16.906 -7.82 1 96.81 109 GLU A C 1
ATOM 827 O O . GLU A 1 109 ? 15.844 -17.641 -8.812 1 96.81 109 GLU A O 1
ATOM 832 N N . THR A 1 110 ? 15.617 -17.312 -6.586 1 98.25 110 THR A N 1
ATOM 833 C CA . THR A 1 110 ? 15.172 -18.672 -6.324 1 98.25 110 THR A CA 1
ATOM 834 C C . THR A 1 110 ? 13.836 -18.953 -7.016 1 98.25 110 THR A C 1
ATOM 836 O O . THR A 1 110 ? 13.664 -19.969 -7.672 1 98.25 110 THR A O 1
ATOM 839 N N . ALA A 1 111 ? 12.953 -17.984 -6.863 1 98.19 111 ALA A N 1
ATOM 840 C CA . ALA A 1 111 ? 11.633 -18.125 -7.484 1 98.19 111 ALA A CA 1
ATOM 841 C C . ALA A 1 111 ? 11.75 -18.203 -9 1 98.19 111 ALA A C 1
ATOM 843 O O . ALA A 1 111 ? 11.125 -19.062 -9.633 1 98.19 111 ALA A O 1
ATOM 844 N N . LYS A 1 112 ? 12.562 -17.375 -9.633 1 96.94 112 LYS A N 1
ATOM 845 C CA . LYS A 1 112 ? 12.727 -17.344 -11.086 1 96.94 112 LYS A CA 1
ATOM 846 C C . LYS A 1 112 ? 13.352 -18.625 -11.609 1 96.94 112 LYS A C 1
ATOM 848 O O . LYS A 1 112 ? 12.922 -19.156 -12.633 1 96.94 112 LYS A O 1
ATOM 853 N N . ALA A 1 113 ? 14.273 -19.125 -10.883 1 97.44 113 ALA A N 1
ATOM 854 C CA . ALA A 1 113 ? 14.992 -20.328 -11.312 1 97.44 113 ALA A CA 1
ATOM 855 C C . ALA A 1 113 ? 14.109 -21.562 -11.18 1 97.44 113 ALA A C 1
ATOM 857 O O . ALA A 1 113 ? 14.383 -22.594 -11.805 1 97.44 113 ALA A O 1
ATOM 858 N N . ALA A 1 114 ? 13.047 -21.453 -10.414 1 98.19 114 ALA A N 1
ATOM 859 C CA . ALA A 1 114 ? 12.195 -22.594 -10.109 1 98.19 114 ALA A CA 1
ATOM 860 C C . ALA A 1 114 ? 11.25 -22.906 -11.266 1 98.19 114 ALA A C 1
ATOM 862 O O . ALA A 1 114 ? 10.672 -23.984 -11.336 1 98.19 114 ALA A O 1
ATOM 863 N N . VAL A 1 115 ? 11.07 -21.953 -12.156 1 98.19 115 VAL A N 1
ATOM 864 C CA . VAL A 1 115 ? 10.07 -22.109 -13.203 1 98.19 115 VAL A CA 1
ATOM 865 C C . VAL A 1 115 ? 10.758 -22.406 -14.531 1 98.19 115 VAL A C 1
ATOM 867 O O . VAL A 1 115 ? 11.359 -21.516 -15.141 1 98.19 115 VAL A O 1
ATOM 870 N N . THR A 1 116 ? 10.781 -23.609 -14.922 1 97.75 116 THR A N 1
ATOM 871 C CA . THR A 1 116 ? 11.227 -24.078 -16.234 1 97.75 116 THR A CA 1
ATOM 872 C C . THR A 1 116 ? 10.125 -24.859 -16.938 1 97.75 116 THR A C 1
ATOM 874 O O . THR A 1 116 ? 9.203 -25.359 -16.281 1 97.75 116 THR A O 1
ATOM 877 N N . GLU A 1 117 ? 10.234 -24.875 -18.188 1 97.31 117 GLU A N 1
ATOM 878 C CA . GLU A 1 117 ? 9.227 -25.625 -18.922 1 97.31 117 GLU A CA 1
ATOM 879 C C . GLU A 1 117 ? 9.18 -27.078 -18.484 1 97.31 117 GLU A C 1
ATOM 881 O O . GLU A 1 117 ? 8.102 -27.672 -18.391 1 97.31 117 GLU A O 1
ATOM 886 N N . GLU A 1 118 ? 10.344 -27.625 -18.234 1 98 118 GLU A N 1
ATOM 887 C CA . GLU A 1 118 ? 10.438 -29.016 -17.781 1 98 118 GLU A CA 1
ATOM 888 C C . GLU A 1 118 ? 9.742 -29.203 -16.438 1 98 118 GLU A C 1
ATOM 890 O O . GLU A 1 118 ? 8.992 -30.172 -16.266 1 98 118 GLU A O 1
ATOM 895 N N . LYS A 1 119 ? 9.914 -28.297 -15.5 1 98.19 119 LYS A N 1
ATOM 896 C CA . LYS A 1 119 ? 9.32 -28.406 -14.164 1 98.19 119 LYS A CA 1
ATOM 897 C C . LYS A 1 119 ? 7.812 -28.188 -14.219 1 98.19 119 LYS A C 1
ATOM 899 O O . LYS A 1 119 ? 7.059 -28.828 -13.492 1 98.19 119 LYS A O 1
ATOM 904 N N . ILE A 1 120 ? 7.344 -27.312 -15.047 1 97.88 120 ILE A N 1
ATOM 905 C CA . ILE A 1 120 ? 5.914 -27.078 -15.234 1 97.88 120 ILE A CA 1
ATOM 906 C C . ILE A 1 120 ? 5.254 -28.344 -15.773 1 97.88 120 ILE A C 1
ATOM 908 O O . ILE A 1 120 ? 4.215 -28.781 -15.266 1 97.88 120 ILE A O 1
ATOM 912 N N . ALA A 1 121 ? 5.875 -28.953 -16.812 1 96.62 121 ALA A N 1
ATOM 913 C CA . ALA A 1 121 ? 5.336 -30.156 -17.422 1 96.62 121 ALA A CA 1
ATOM 914 C C . ALA A 1 121 ? 5.262 -31.297 -16.406 1 96.62 121 ALA A C 1
ATOM 916 O O . ALA A 1 121 ? 4.266 -32.031 -16.344 1 96.62 121 ALA A O 1
ATOM 917 N N . ALA A 1 122 ? 6.27 -31.469 -15.609 1 97.19 122 ALA A N 1
ATOM 918 C CA . ALA A 1 122 ? 6.324 -32.531 -14.602 1 97.19 122 ALA A CA 1
ATOM 919 C C . ALA A 1 122 ? 5.242 -32.344 -13.547 1 97.19 122 ALA A C 1
ATOM 921 O O . ALA A 1 122 ? 4.566 -33.281 -13.156 1 97.19 122 ALA A O 1
ATOM 922 N N . LEU A 1 123 ? 5.047 -31.078 -13.07 1 96.88 123 LEU A N 1
ATOM 923 C CA . LEU A 1 123 ? 4.035 -30.797 -12.055 1 96.88 123 LEU A CA 1
ATOM 924 C C . LEU A 1 123 ? 2.633 -31 -12.617 1 96.88 123 LEU A C 1
ATOM 926 O O . LEU A 1 123 ? 1.738 -31.484 -11.914 1 96.88 123 LEU A O 1
ATOM 930 N N . PHE A 1 124 ? 2.428 -30.625 -13.906 1 95.88 124 PHE A N 1
ATOM 931 C CA . PHE A 1 124 ? 1.146 -30.844 -14.562 1 95.88 124 PHE A CA 1
ATOM 932 C C . PHE A 1 124 ? 0.79 -32.312 -14.578 1 95.88 124 PHE A C 1
ATOM 934 O O . PHE A 1 124 ? -0.328 -32.688 -14.227 1 95.88 124 PHE A O 1
ATOM 941 N N . GLU A 1 125 ? 1.761 -33.094 -14.961 1 93.81 125 GLU A N 1
ATOM 942 C CA . GLU A 1 125 ? 1.535 -34.531 -15 1 93.81 125 GLU A CA 1
ATOM 943 C C . GLU A 1 125 ? 1.195 -35.094 -13.617 1 93.81 125 GLU A C 1
ATOM 945 O O . GLU A 1 125 ? 0.272 -35.875 -13.469 1 93.81 125 GLU A O 1
ATOM 950 N N . GLU A 1 126 ? 1.924 -34.688 -12.68 1 93 126 GLU A N 1
ATOM 951 C CA . GLU A 1 126 ? 1.702 -35.125 -11.305 1 93 126 GLU A CA 1
ATOM 952 C C . GLU A 1 126 ? 0.304 -34.75 -10.82 1 93 126 GLU A C 1
ATOM 954 O O . GLU A 1 126 ? -0.355 -35.531 -10.141 1 93 126 GLU A O 1
ATOM 959 N N . ARG A 1 127 ? -0.113 -33.531 -11.188 1 89.75 127 ARG A N 1
ATOM 960 C CA . ARG A 1 127 ? -1.363 -33 -10.656 1 89.75 127 ARG A CA 1
ATOM 961 C C . ARG A 1 127 ? -2.561 -33.531 -11.438 1 89.75 127 ARG A C 1
ATOM 963 O O . ARG A 1 127 ? -3.619 -33.781 -10.859 1 89.75 127 ARG A O 1
ATOM 970 N N . TYR A 1 128 ? -2.373 -33.75 -12.719 1 87.25 128 TYR A N 1
ATOM 971 C CA . TYR A 1 128 ? -3.551 -34 -13.539 1 87.25 128 TYR A CA 1
ATOM 972 C C . TYR A 1 128 ? -3.449 -35.344 -14.25 1 87.25 128 TYR A C 1
ATOM 974 O O . TYR A 1 128 ? -4.426 -35.812 -14.82 1 87.25 128 TYR A O 1
ATOM 982 N N . ALA A 1 129 ? -2.098 -35.938 -14.125 1 78.19 129 ALA A N 1
ATOM 983 C CA . ALA A 1 129 ? -1.948 -37.25 -14.742 1 78.19 129 ALA A CA 1
ATOM 984 C C . ALA A 1 129 ? -2.777 -38.281 -14.016 1 78.19 129 ALA A C 1
ATOM 986 O O . ALA A 1 129 ? -2.736 -38.375 -12.781 1 78.19 129 ALA A O 1
ATOM 987 N N . GLY A 1 130 ? -3.586 -38.969 -14.727 1 76.44 130 GLY A N 1
ATOM 988 C CA . GLY A 1 130 ? -4.352 -40.094 -14.195 1 76.44 130 GLY A CA 1
ATOM 989 C C . GLY A 1 130 ? -5.723 -39.688 -13.688 1 76.44 130 GLY A C 1
ATOM 990 O O . GLY A 1 130 ? -6.488 -40.531 -13.219 1 76.44 130 GLY A O 1
ATOM 991 N N . GLN A 1 131 ? -5.879 -38.375 -13.516 1 75 131 GLN A N 1
ATOM 992 C CA . GLN A 1 131 ? -7.207 -37.969 -13.07 1 75 131 GLN A CA 1
ATOM 993 C C . GLN A 1 131 ? -8.234 -38.156 -14.18 1 75 131 GLN A C 1
ATOM 995 O O . GLN A 1 131 ? -8.008 -37.75 -15.32 1 75 131 GLN A O 1
ATOM 1000 N N . GLU A 1 132 ? -9.141 -39.031 -13.867 1 75.75 132 GLU A N 1
ATOM 1001 C CA . GLU A 1 132 ? -10.242 -39.156 -14.805 1 75.75 132 GLU A CA 1
ATOM 1002 C C . GLU A 1 132 ? -11.008 -37.844 -14.961 1 75.75 132 GLU A C 1
ATOM 1004 O O . GLU A 1 132 ? -11.312 -37.188 -13.961 1 75.75 132 GLU A O 1
ATOM 1009 N N . PRO A 1 133 ? -11.07 -37.438 -16.234 1 77.19 133 PRO A N 1
ATOM 1010 C CA . PRO A 1 133 ? -11.859 -36.219 -16.406 1 77.19 133 PRO A CA 1
ATOM 1011 C C . PRO A 1 133 ? -13.242 -36.312 -15.773 1 77.19 133 PRO A C 1
ATOM 1013 O O . PRO A 1 133 ? -13.82 -37.406 -15.711 1 77.19 133 PRO A O 1
ATOM 1016 N N . GLY A 1 134 ? -13.594 -35.312 -15.109 1 83.56 134 GLY A N 1
ATOM 1017 C CA . GLY A 1 134 ? -14.969 -35.281 -14.625 1 83.56 134 GLY A CA 1
ATOM 1018 C C . GLY A 1 134 ? -15.992 -35.469 -15.727 1 83.56 134 GLY A C 1
ATOM 1019 O O . GLY A 1 134 ? -15.641 -35.469 -16.906 1 83.56 134 GLY A O 1
ATOM 1020 N N . LYS A 1 135 ? -17.203 -35.844 -15.297 1 91.25 135 LYS A N 1
ATOM 1021 C CA . LYS A 1 135 ? -18.297 -36 -16.25 1 91.25 135 LYS A CA 1
ATOM 1022 C C . LYS A 1 135 ? -19.172 -34.75 -16.266 1 91.25 135 LYS A C 1
ATOM 1024 O O . LYS A 1 135 ? -19.312 -34.062 -15.25 1 91.25 135 LYS A O 1
ATOM 1029 N N . GLU A 1 136 ? -19.547 -34.406 -17.422 1 95 136 GLU A N 1
ATOM 1030 C CA . GLU A 1 136 ? -20.562 -33.406 -17.625 1 95 136 GLU A CA 1
ATOM 1031 C C . GLU A 1 136 ? -21.844 -34 -18.203 1 95 136 GLU A C 1
ATOM 1033 O O . GLU A 1 136 ? -21.797 -34.969 -18.969 1 95 136 GLU A O 1
ATOM 1038 N N . TYR A 1 137 ? -22.938 -33.406 -17.734 1 97.38 137 TYR A N 1
ATOM 1039 C CA . TYR A 1 137 ? -24.25 -33.906 -18.109 1 97.38 137 TYR A CA 1
ATOM 1040 C C . TYR A 1 137 ? -25.078 -32.844 -18.797 1 97.38 137 TYR A C 1
ATOM 1042 O O . TYR A 1 137 ? -25.016 -31.656 -18.438 1 97.38 137 TYR A O 1
ATOM 1050 N N . SER A 1 138 ? -25.656 -33.156 -19.812 1 97.56 138 SER A N 1
ATOM 1051 C CA . SER A 1 138 ? -26.719 -32.375 -20.438 1 97.56 138 SER A CA 1
ATOM 1052 C C . SER A 1 138 ? -28.094 -32.969 -20.125 1 97.56 138 SER A C 1
ATOM 1054 O O . SER A 1 138 ? -28.359 -34.125 -20.438 1 97.56 138 SER A O 1
ATOM 1056 N N . ALA A 1 139 ? -28.938 -32.125 -19.453 1 98 139 ALA A N 1
ATOM 1057 C CA . ALA A 1 139 ? -30.234 -32.656 -19.047 1 98 139 ALA A CA 1
ATOM 1058 C C . ALA A 1 139 ? -31.328 -31.578 -19.125 1 98 139 ALA A C 1
ATOM 1060 O O . ALA A 1 139 ? -31.016 -30.391 -19.328 1 98 139 ALA A O 1
ATOM 1061 N N . ALA A 1 140 ? -32.531 -32 -19.172 1 98.25 140 ALA A N 1
ATOM 1062 C CA . ALA A 1 140 ? -33.75 -31.203 -19.016 1 98.25 140 ALA A CA 1
ATOM 1063 C C . ALA A 1 140 ? -34.594 -31.688 -17.844 1 98.25 140 ALA A C 1
ATOM 1065 O O . ALA A 1 140 ? -34.5 -32.844 -17.422 1 98.25 140 ALA A O 1
ATOM 1066 N N . HIS A 1 141 ? -35.281 -30.688 -17.25 1 98.56 141 HIS A N 1
ATOM 1067 C CA . HIS A 1 141 ? -36.125 -31.156 -16.156 1 98.56 141 HIS A CA 1
ATOM 1068 C C . HIS A 1 141 ? -37.5 -30.453 -16.172 1 98.56 141 HIS A C 1
ATOM 1070 O O . HIS A 1 141 ? -37.656 -29.422 -16.828 1 98.56 141 HIS A O 1
ATOM 1076 N N . ILE A 1 142 ? -38.531 -31.094 -15.609 1 98.12 142 ILE A N 1
ATOM 1077 C CA . ILE A 1 142 ? -39.844 -30.516 -15.297 1 98.12 142 ILE A CA 1
ATOM 1078 C C . ILE A 1 142 ? -40.062 -30.516 -13.781 1 98.12 142 ILE A C 1
ATOM 1080 O O . ILE A 1 142 ? -39.969 -31.547 -13.133 1 98.12 142 ILE A O 1
ATOM 1084 N N . LEU A 1 143 ? -40.281 -29.328 -13.281 1 98.5 143 LEU A N 1
ATOM 1085 C CA . LEU A 1 143 ? -40.5 -29.172 -11.852 1 98.5 143 LEU A CA 1
ATOM 1086 C C . LEU A 1 143 ? -41.969 -28.969 -11.555 1 98.5 143 LEU A C 1
ATOM 1088 O O . LEU A 1 143 ? -42.625 -28.125 -12.18 1 98.5 143 LEU A O 1
ATOM 1092 N N . VAL A 1 144 ? -42.469 -29.781 -10.578 1 98 144 VAL A N 1
ATOM 1093 C CA . VAL A 1 144 ? -43.875 -29.609 -10.148 1 98 144 VAL A CA 1
ATOM 1094 C C . VAL A 1 144 ? -43.938 -29.641 -8.625 1 98 144 VAL A C 1
ATOM 1096 O O . VAL A 1 144 ? -42.969 -30.031 -7.961 1 98 144 VAL A O 1
ATOM 1099 N N . GLU A 1 145 ? -44.969 -29.297 -8.102 1 97 145 GLU A N 1
ATOM 1100 C CA . GLU A 1 145 ? -45.094 -29.062 -6.664 1 97 145 GLU A CA 1
ATOM 1101 C C . GLU A 1 145 ? -45.344 -30.359 -5.91 1 97 145 GLU A C 1
ATOM 1103 O O . GLU A 1 145 ? -44.875 -30.531 -4.773 1 97 145 GLU A O 1
ATOM 1108 N N . THR A 1 146 ? -46.031 -31.297 -6.578 1 97.19 146 THR A N 1
ATOM 1109 C CA . THR A 1 146 ? -46.469 -32.469 -5.828 1 97.19 146 THR A CA 1
ATOM 1110 C C . THR A 1 146 ? -46 -33.75 -6.531 1 97.19 146 THR A C 1
ATOM 1112 O O . THR A 1 146 ? -45.781 -33.75 -7.746 1 97.19 146 THR A O 1
ATOM 1115 N N . GLU A 1 147 ? -45.906 -34.781 -5.727 1 97.88 147 GLU A N 1
ATOM 1116 C CA . GLU A 1 147 ? -45.562 -36.094 -6.262 1 97.88 147 GLU A CA 1
ATOM 1117 C C . GLU A 1 147 ? -46.594 -36.594 -7.242 1 97.88 147 GLU A C 1
ATOM 1119 O O . GLU A 1 147 ? -46.281 -37.219 -8.25 1 97.88 147 GLU A O 1
ATOM 1124 N N . GLU A 1 148 ? -47.844 -36.312 -6.914 1 97.81 148 GLU A N 1
ATOM 1125 C CA . GLU A 1 148 ? -48.969 -36.75 -7.77 1 97.81 148 GLU A CA 1
ATOM 1126 C C . GLU A 1 148 ? -48.844 -36.156 -9.164 1 97.81 148 GLU A C 1
ATOM 1128 O O . GLU A 1 148 ? -49.031 -36.875 -10.164 1 97.81 148 GLU A O 1
ATOM 1133 N N . GLU A 1 149 ? -48.531 -34.938 -9.172 1 97.62 149 GLU A N 1
ATOM 1134 C CA . GLU A 1 149 ? -48.344 -34.25 -10.453 1 97.62 149 GLU A CA 1
ATOM 1135 C C . GLU A 1 149 ? -47.188 -34.844 -11.227 1 97.62 149 GLU A C 1
ATOM 1137 O O . GLU A 1 149 ? -47.25 -35.031 -12.445 1 97.62 149 GLU A O 1
ATOM 1142 N N . ALA A 1 150 ? -46.156 -35.125 -10.547 1 98.31 150 ALA A N 1
ATOM 1143 C CA . ALA A 1 150 ? -44.938 -35.656 -11.164 1 98.31 150 ALA A CA 1
ATOM 1144 C C . ALA A 1 150 ? -45.219 -37.062 -11.758 1 98.31 150 ALA A C 1
ATOM 1146 O O . ALA A 1 150 ? -44.812 -37.344 -12.875 1 98.31 150 ALA A O 1
ATOM 1147 N N . ASN A 1 151 ? -45.938 -37.875 -11.008 1 98 151 ASN A N 1
ATOM 1148 C CA . ASN A 1 151 ? -46.281 -39.219 -11.477 1 98 151 ASN A CA 1
ATOM 1149 C C . ASN A 1 151 ? -47.156 -39.156 -12.727 1 98 151 ASN A C 1
ATOM 1151 O O . ASN A 1 151 ? -46.969 -39.938 -13.664 1 98 151 ASN A O 1
ATOM 1155 N N . ALA A 1 152 ? -48.125 -38.281 -12.672 1 97.44 152 ALA A N 1
ATOM 1156 C CA . ALA A 1 152 ? -49 -38.094 -13.828 1 97.44 152 ALA A CA 1
ATOM 1157 C C . ALA A 1 152 ? -48.188 -37.688 -15.062 1 97.44 152 ALA A C 1
ATOM 1159 O O . ALA A 1 152 ? -48.438 -38.219 -16.156 1 97.44 152 ALA A O 1
ATOM 1160 N N . LEU A 1 153 ? -47.312 -36.812 -14.797 1 97.62 153 LEU A N 1
ATOM 1161 C CA . LEU A 1 153 ? -46.469 -36.344 -15.891 1 97.62 153 LEU A CA 1
ATOM 1162 C C . LEU A 1 153 ? -45.594 -37.469 -16.438 1 97.62 153 LEU A C 1
ATOM 1164 O O . LEU A 1 153 ? -45.438 -37.594 -17.656 1 97.62 153 LEU A O 1
ATOM 1168 N N . LYS A 1 154 ? -45.031 -38.219 -15.602 1 97.56 154 LYS A N 1
ATOM 1169 C CA . LYS A 1 154 ? -44.188 -39.344 -16 1 97.56 154 LYS A CA 1
ATOM 1170 C C . LYS A 1 154 ? -44.969 -40.312 -16.906 1 97.56 154 LYS A C 1
ATOM 1172 O O . LYS A 1 154 ? -44.438 -40.781 -17.906 1 97.56 154 LYS A O 1
ATOM 1177 N N . VAL A 1 155 ? -46.219 -40.594 -16.609 1 97.12 155 VAL A N 1
ATOM 1178 C CA . VAL A 1 155 ? -47.062 -41.469 -17.375 1 97.12 155 VAL A CA 1
ATOM 1179 C C . VAL A 1 155 ? -47.281 -40.906 -18.781 1 97.12 155 VAL A C 1
ATOM 1181 O O . VAL A 1 155 ? -47.188 -41.625 -19.781 1 97.12 155 VAL A O 1
ATOM 1184 N N . GLU A 1 156 ? -47.531 -39.594 -18.797 1 97.06 156 GLU A N 1
ATOM 1185 C CA . GLU A 1 156 ? -47.75 -38.938 -20.094 1 97.06 156 GLU A CA 1
ATOM 1186 C C . GLU A 1 156 ? -46.5 -39 -20.969 1 97.06 156 GLU A C 1
ATOM 1188 O O . GLU A 1 156 ? -46.594 -39.312 -22.156 1 97.06 156 GLU A O 1
ATOM 1193 N N . ILE A 1 157 ? -45.406 -38.812 -20.359 1 97.19 157 ILE A N 1
ATOM 1194 C CA . ILE A 1 157 ? -44.125 -38.812 -21.094 1 97.19 157 ILE A CA 1
ATOM 1195 C C . ILE A 1 157 ? -43.812 -40.219 -21.547 1 97.19 157 ILE A C 1
ATOM 1197 O O . ILE A 1 157 ? -43.375 -40.438 -22.688 1 97.19 157 ILE A O 1
ATOM 1201 N N . ASP A 1 158 ? -44.031 -41.188 -20.719 1 95.31 158 ASP A N 1
ATOM 1202 C CA . ASP A 1 158 ? -43.812 -42.594 -21.094 1 95.31 158 ASP A CA 1
ATOM 1203 C C . ASP A 1 158 ? -44.719 -43 -22.234 1 95.31 158 ASP A C 1
ATOM 1205 O O . ASP A 1 158 ? -44.406 -43.906 -23.016 1 95.31 158 ASP A O 1
ATOM 1209 N N . GLY A 1 159 ? -45.812 -42.375 -22.266 1 95.56 159 GLY A N 1
ATOM 1210 C CA . GLY A 1 159 ? -46.781 -42.656 -23.312 1 95.56 159 GLY A CA 1
ATOM 1211 C C . GLY A 1 159 ? -46.5 -41.938 -24.609 1 95.56 159 GLY A C 1
ATOM 1212 O O . GLY A 1 159 ? -47.25 -42.094 -25.578 1 95.56 159 GLY A O 1
ATOM 1213 N N . GLY A 1 160 ? -45.469 -41.094 -24.656 1 95.12 160 GLY A N 1
ATOM 1214 C CA . GLY A 1 160 ? -45.062 -40.531 -25.938 1 95.12 160 GLY A CA 1
ATOM 1215 C C . GLY A 1 160 ? -45.188 -39.031 -25.969 1 95.12 160 GLY A C 1
ATOM 1216 O O . GLY A 1 160 ? -44.906 -38.406 -27 1 95.12 160 GLY A O 1
ATOM 1217 N N . ALA A 1 161 ? -45.656 -38.469 -24.812 1 95.62 161 ALA A N 1
ATOM 1218 C CA . ALA A 1 161 ? -45.719 -37 -24.797 1 95.62 161 ALA A CA 1
ATOM 1219 C C . ALA A 1 161 ? -44.344 -36.375 -24.953 1 95.62 161 ALA A C 1
ATOM 1221 O O . ALA A 1 161 ? -43.344 -36.906 -24.453 1 95.62 161 ALA A O 1
ATOM 1222 N N . ASP A 1 162 ? -44.312 -35.25 -25.672 1 96.94 162 ASP A N 1
ATOM 1223 C CA . ASP A 1 162 ? -43.062 -34.531 -25.875 1 96.94 162 ASP A CA 1
ATOM 1224 C C . ASP A 1 162 ? -42.594 -33.875 -24.578 1 96.94 162 ASP A C 1
ATOM 1226 O O . ASP A 1 162 ? -43.312 -33.094 -23.984 1 96.94 162 ASP A O 1
ATOM 1230 N N . PHE A 1 163 ? -41.375 -34.219 -24.203 1 98 163 PHE A N 1
ATOM 1231 C CA . PHE A 1 163 ? -40.844 -33.75 -22.938 1 98 163 PHE A CA 1
ATOM 1232 C C . PHE A 1 163 ? -40.781 -32.219 -22.922 1 98 163 PHE A C 1
ATOM 1234 O O . PHE A 1 163 ? -41.219 -31.594 -21.938 1 98 163 PHE A O 1
ATOM 1241 N N . ALA A 1 164 ? -40.281 -31.562 -23.906 1 97.25 164 ALA A N 1
ATOM 1242 C CA . ALA A 1 164 ? -40.094 -30.109 -23.969 1 97.25 164 ALA A CA 1
ATOM 1243 C C . ALA A 1 164 ? -41.438 -29.391 -23.891 1 97.25 164 ALA A C 1
ATOM 1245 O O . ALA A 1 164 ? -41.562 -28.344 -23.25 1 97.25 164 ALA A O 1
ATOM 1246 N N . VAL A 1 165 ? -42.406 -29.922 -24.531 1 97.12 165 VAL A N 1
ATOM 1247 C CA . VAL A 1 165 ? -43.75 -29.328 -24.531 1 97.12 165 VAL A CA 1
ATOM 1248 C C . VAL A 1 165 ? -44.344 -29.391 -23.125 1 97.12 165 VAL A C 1
ATOM 1250 O O . VAL A 1 165 ? -44.875 -28.406 -22.625 1 97.12 165 VAL A O 1
ATOM 1253 N N . LYS A 1 166 ? -44.125 -30.609 -22.516 1 97.81 166 LYS A N 1
ATOM 1254 C CA . LYS A 1 166 ? -44.656 -30.766 -21.172 1 97.81 166 LYS A CA 1
ATOM 1255 C C . LYS A 1 166 ? -43.938 -29.844 -20.188 1 97.81 166 LYS A C 1
ATOM 1257 O O . LYS A 1 166 ? -44.562 -29.328 -19.25 1 97.81 166 LYS A O 1
ATOM 1262 N N . ALA A 1 167 ? -42.656 -29.656 -20.422 1 97.75 167 ALA A N 1
ATOM 1263 C CA . ALA A 1 167 ? -41.906 -28.75 -19.578 1 97.75 167 ALA A CA 1
ATOM 1264 C C . ALA A 1 167 ? -42.438 -27.312 -19.688 1 97.75 167 ALA A C 1
ATOM 1266 O O . ALA A 1 167 ? -42.656 -26.641 -18.672 1 97.75 167 ALA A O 1
ATOM 1267 N N . THR A 1 168 ? -42.688 -26.828 -20.812 1 96.69 168 THR A N 1
ATOM 1268 C CA . THR A 1 168 ? -43.188 -25.484 -21.062 1 96.69 168 THR A CA 1
ATOM 1269 C C . THR A 1 168 ? -44.562 -25.281 -20.438 1 96.69 168 THR A C 1
ATOM 1271 O O . THR A 1 168 ? -44.844 -24.219 -19.891 1 96.69 168 THR A O 1
ATOM 1274 N N . GLU A 1 169 ? -45.281 -26.344 -20.344 1 95.81 169 GLU A N 1
ATOM 1275 C CA . GLU A 1 169 ? -46.688 -26.266 -19.922 1 95.81 169 GLU A CA 1
ATOM 1276 C C . GLU A 1 169 ? -46.812 -26.391 -18.406 1 95.81 169 GLU A C 1
ATOM 1278 O O . GLU A 1 169 ? -47.625 -25.719 -17.781 1 95.81 169 GLU A O 1
ATOM 1283 N N . LYS A 1 170 ? -45.906 -27.25 -17.906 1 96.81 170 LYS A N 1
ATOM 1284 C CA . LYS A 1 170 ? -46.281 -27.719 -16.562 1 96.81 170 LYS A CA 1
ATOM 1285 C C . LYS A 1 170 ? -45.219 -27.344 -15.539 1 96.81 170 LYS A C 1
ATOM 1287 O O . LYS A 1 170 ? -45.469 -27.359 -14.336 1 96.81 170 LYS A O 1
ATOM 1292 N N . SER A 1 171 ? -44.094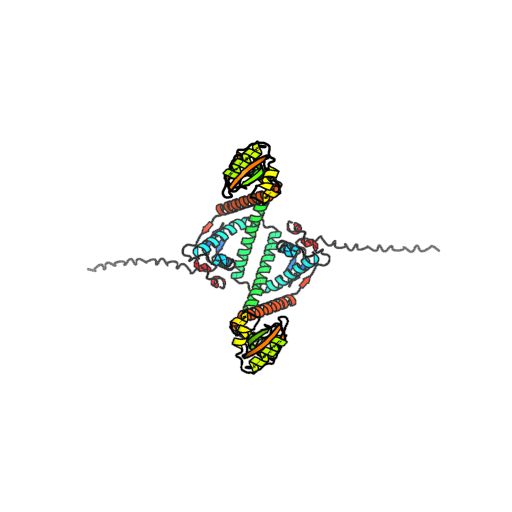 -27.047 -16.062 1 98 171 SER A N 1
ATOM 1293 C CA . SER A 1 171 ? -43 -26.859 -15.117 1 98 171 SER A CA 1
ATOM 1294 C C . SER A 1 171 ? -43.156 -25.578 -14.312 1 98 171 SER A C 1
ATOM 1296 O O . SER A 1 171 ? -43.5 -24.531 -14.859 1 98 171 SER A O 1
ATOM 1298 N N . THR A 1 172 ? -42.875 -25.656 -13.016 1 96.38 172 THR A N 1
ATOM 1299 C CA . THR A 1 172 ? -42.906 -24.484 -12.148 1 96.38 172 THR A CA 1
ATOM 1300 C C . THR A 1 172 ? -41.594 -23.719 -12.203 1 96.38 172 THR A C 1
ATOM 1302 O O . THR A 1 172 ? -41.531 -22.562 -11.75 1 96.38 172 THR A O 1
ATOM 1305 N N . ASP A 1 173 ? -40.562 -24.438 -12.664 1 95.81 173 ASP A N 1
ATOM 1306 C CA . ASP A 1 173 ? -39.344 -23.703 -12.93 1 95.81 173 ASP A CA 1
ATOM 1307 C C . ASP A 1 173 ? -39.406 -22.938 -14.242 1 95.81 173 ASP A C 1
ATOM 1309 O O . ASP A 1 173 ? -39.062 -23.453 -15.297 1 95.81 173 ASP A O 1
ATOM 1313 N N . ARG A 1 174 ? -39.75 -21.766 -14.086 1 87.81 174 ARG A N 1
ATOM 1314 C CA . ARG A 1 174 ? -40.031 -20.953 -15.266 1 87.81 174 ARG A CA 1
ATOM 1315 C C . ARG A 1 174 ? -38.75 -20.703 -16.078 1 87.81 174 ARG A C 1
ATOM 1317 O O . ARG A 1 174 ? -38.812 -20.531 -17.297 1 87.81 174 ARG A O 1
ATOM 1324 N N . GLY A 1 175 ? -37.594 -20.672 -15.453 1 90.75 175 GLY A N 1
ATOM 1325 C CA . GLY A 1 175 ? -36.312 -20.438 -16.125 1 90.75 175 GLY A CA 1
ATOM 1326 C C . GLY A 1 175 ? -36.031 -21.453 -17.203 1 90.75 175 GLY A C 1
ATOM 1327 O O . GLY A 1 175 ? -35.781 -21.094 -18.359 1 90.75 175 GLY A O 1
ATOM 1328 N N . SER A 1 176 ? -36.094 -22.641 -16.797 1 94.5 176 SER A N 1
ATOM 1329 C CA . SER A 1 176 ? -35.781 -23.703 -17.75 1 94.5 176 SER A CA 1
ATOM 1330 C C . SER A 1 176 ? -37 -24.078 -18.578 1 94.5 176 SER A C 1
ATOM 1332 O O . SER A 1 176 ? -36.875 -24.594 -19.688 1 94.5 176 SER A O 1
ATOM 1334 N N . ALA A 1 177 ? -38.25 -23.844 -18.094 1 93.44 177 ALA A N 1
ATOM 1335 C CA . ALA A 1 177 ? -39.469 -24.219 -18.781 1 93.44 177 ALA A CA 1
ATOM 1336 C C . ALA A 1 177 ? -39.562 -23.578 -20.172 1 93.44 177 ALA A C 1
ATOM 1338 O O . ALA A 1 177 ? -39.969 -24.219 -21.141 1 93.44 177 ALA A O 1
ATOM 1339 N N . ALA A 1 178 ? -39.094 -22.375 -20.219 1 93.31 178 ALA A N 1
ATOM 1340 C CA . ALA A 1 178 ? -39.188 -21.641 -21.469 1 93.31 178 ALA A CA 1
ATOM 1341 C C . ALA A 1 178 ? -38.281 -22.281 -22.547 1 93.31 178 ALA A C 1
ATOM 1343 O O . ALA A 1 178 ? -38.562 -22.141 -23.734 1 93.31 178 ALA A O 1
ATOM 1344 N N . ALA A 1 179 ? -37.312 -22.969 -22.141 1 95.19 179 ALA A N 1
ATOM 1345 C CA . ALA A 1 179 ? -36.406 -23.656 -23.062 1 95.19 179 ALA A CA 1
ATOM 1346 C C . ALA A 1 179 ? -36.656 -25.156 -23.062 1 95.19 179 ALA A C 1
ATOM 1348 O O . ALA A 1 179 ? -35.719 -25.953 -23.234 1 95.19 179 ALA A O 1
ATOM 1349 N N . GLY A 1 180 ? -37.875 -25.516 -22.75 1 96.31 180 GLY A N 1
ATOM 1350 C CA . GLY A 1 180 ? -38.25 -26.922 -22.781 1 96.31 180 GLY A CA 1
ATOM 1351 C C . GLY A 1 180 ? -37.688 -27.719 -21.625 1 96.31 180 GLY A C 1
ATOM 1352 O O . GLY A 1 180 ? -37.5 -28.922 -21.734 1 96.31 180 GLY A O 1
ATOM 1353 N N . GLY A 1 181 ? -37.25 -27 -20.641 1 97.69 181 GLY A N 1
ATOM 1354 C CA . GLY A 1 181 ? -36.688 -27.641 -19.453 1 97.69 181 GLY A CA 1
ATOM 1355 C C . GLY A 1 181 ? -35.188 -27.828 -19.531 1 97.69 181 GLY A C 1
ATOM 1356 O O . GLY A 1 181 ? -34.562 -28.406 -18.641 1 97.69 181 GLY A O 1
ATOM 1357 N N . ASP A 1 182 ? -34.625 -27.359 -20.641 1 97.69 182 ASP A N 1
ATOM 1358 C CA . ASP A 1 182 ? -33.219 -27.594 -20.906 1 97.69 182 ASP A CA 1
ATOM 1359 C C . ASP A 1 182 ? -32.312 -26.891 -19.891 1 97.69 182 ASP A C 1
ATOM 1361 O O . ASP A 1 182 ? -32.469 -25.688 -19.656 1 97.69 182 ASP A O 1
ATOM 1365 N N . LEU A 1 183 ? -31.359 -27.562 -19.297 1 97.56 183 LEU A N 1
ATOM 1366 C CA . LEU A 1 183 ? -30.469 -27.031 -18.266 1 97.56 183 LEU A CA 1
ATOM 1367 C C . LEU A 1 183 ? -29.062 -26.812 -18.828 1 97.56 183 LEU A C 1
ATOM 1369 O O . LEU A 1 183 ? -28.188 -26.312 -18.125 1 97.56 183 LEU A O 1
ATOM 1373 N N . GLY A 1 184 ? -28.906 -27.234 -20.094 1 96.12 184 GLY A N 1
ATOM 1374 C CA . GLY A 1 184 ? -27.562 -27.172 -20.656 1 96.12 184 GLY A CA 1
ATOM 1375 C C . GLY A 1 184 ? -26.625 -28.203 -20.047 1 96.12 184 GLY A C 1
ATOM 1376 O O . GLY A 1 184 ? -27.047 -29.281 -19.656 1 96.12 184 GLY A O 1
ATOM 1377 N N . TRP A 1 185 ? -25.281 -27.922 -20.203 1 96.12 185 TRP A N 1
ATOM 1378 C CA . TRP A 1 185 ? -24.25 -28.797 -19.641 1 96.12 185 TRP A CA 1
ATOM 1379 C C . TRP A 1 185 ? -23.906 -28.391 -18.219 1 96.12 185 TRP A C 1
ATOM 1381 O O . TRP A 1 185 ? -23.797 -27.203 -17.922 1 96.12 185 TRP A O 1
ATOM 1391 N N . PHE A 1 186 ? -23.859 -29.328 -17.312 1 96.06 186 PHE A N 1
ATOM 1392 C CA . PHE A 1 186 ? -23.438 -29.047 -15.945 1 96.06 186 PHE A CA 1
ATOM 1393 C C . PHE A 1 186 ? -22.594 -30.188 -15.391 1 96.06 186 PHE A C 1
ATOM 1395 O O . PHE A 1 186 ? -22.734 -31.344 -15.82 1 96.06 186 PHE A O 1
ATOM 1402 N N . GLY A 1 187 ? -21.688 -29.859 -14.547 1 92.88 187 GLY A N 1
ATOM 1403 C CA . GLY A 1 187 ? -20.812 -30.844 -13.938 1 92.88 187 GLY A CA 1
ATOM 1404 C C . GLY A 1 187 ? -21.266 -31.297 -12.562 1 92.88 187 GLY A C 1
ATOM 1405 O O . GLY A 1 187 ? -22.266 -30.781 -12.039 1 92.88 187 GLY A O 1
ATOM 1406 N N . VAL A 1 188 ? -20.562 -32.281 -12.039 1 90.75 188 VAL A N 1
ATOM 1407 C CA . VAL A 1 188 ? -20.844 -32.812 -10.703 1 90.75 188 VAL A CA 1
ATOM 1408 C C . VAL A 1 188 ? -20.719 -31.688 -9.672 1 90.75 188 VAL A C 1
ATOM 1410 O O . VAL A 1 188 ? -19.781 -30.891 -9.734 1 90.75 188 VAL A O 1
ATOM 1413 N N . GLY A 1 189 ? -21.656 -31.641 -8.789 1 92.69 189 GLY A N 1
ATOM 1414 C CA . GLY A 1 189 ? -21.609 -30.656 -7.715 1 92.69 189 GLY A CA 1
ATOM 1415 C C . GLY A 1 189 ? -22.406 -29.406 -8.016 1 92.69 189 GLY A C 1
ATOM 1416 O O . GLY A 1 189 ? -22.594 -28.547 -7.145 1 92.69 189 GLY A O 1
ATOM 1417 N N . MET A 1 190 ? -22.891 -29.219 -9.164 1 93.62 190 MET A N 1
ATOM 1418 C CA . MET A 1 190 ? -23.578 -27.984 -9.578 1 93.62 190 MET A CA 1
ATOM 1419 C C . MET A 1 190 ? -25.062 -28.047 -9.258 1 93.62 190 MET A C 1
ATOM 1421 O O . MET A 1 190 ? -25.734 -27.016 -9.203 1 93.62 190 MET A O 1
ATOM 1425 N N . MET A 1 191 ? -25.594 -29.281 -9.195 1 95.38 191 MET A N 1
ATOM 1426 C CA . MET A 1 191 ? -27.016 -29.453 -8.922 1 95.38 191 MET A CA 1
ATOM 1427 C C . MET A 1 191 ? -27.234 -29.938 -7.488 1 95.38 191 MET A C 1
ATOM 1429 O O . MET A 1 191 ? -26.297 -30.438 -6.848 1 95.38 191 MET A O 1
ATOM 1433 N N . VAL A 1 192 ? -28.516 -29.766 -7.016 1 95.75 192 VAL A N 1
ATOM 1434 C CA . VAL A 1 192 ? -28.828 -30.281 -5.688 1 95.75 192 VAL A CA 1
ATOM 1435 C C . VAL A 1 192 ? -28.688 -31.797 -5.668 1 95.75 192 VAL A C 1
ATOM 1437 O O . VAL A 1 192 ? -28.906 -32.469 -6.684 1 95.75 192 VAL A O 1
ATOM 1440 N N . LYS A 1 193 ? -28.422 -32.312 -4.559 1 96.25 193 LYS A N 1
ATOM 1441 C CA . LYS A 1 193 ? -27.938 -33.688 -4.398 1 96.25 193 LYS A CA 1
ATOM 1442 C C . LYS A 1 193 ? -28.938 -34.688 -4.969 1 96.25 193 LYS A C 1
ATOM 1444 O O . LYS A 1 193 ? -28.562 -35.594 -5.723 1 96.25 193 LYS A O 1
ATOM 1449 N N . PRO A 1 194 ? -30.266 -34.562 -4.629 1 97.88 194 PRO A N 1
ATOM 1450 C CA . PRO A 1 194 ? -31.203 -35.562 -5.176 1 97.88 194 PRO A CA 1
ATOM 1451 C C . PRO A 1 194 ? -31.25 -35.531 -6.703 1 97.88 194 PRO A C 1
ATOM 1453 O O . PRO A 1 194 ? -31.344 -36.594 -7.332 1 97.88 194 PRO A O 1
ATOM 1456 N N . PHE A 1 195 ? -31.188 -34.375 -7.207 1 97.88 195 PHE A N 1
ATOM 1457 C CA . PHE A 1 195 ? -31.188 -34.219 -8.656 1 97.88 195 PHE A CA 1
ATOM 1458 C C . PHE A 1 195 ? -29.922 -34.812 -9.266 1 97.88 195 PHE A C 1
ATOM 1460 O O . PHE A 1 195 ? -30 -35.562 -10.227 1 97.88 195 PHE A O 1
ATOM 1467 N N . GLU A 1 196 ? -28.828 -34.469 -8.703 1 97.12 196 GLU A N 1
ATOM 1468 C CA . GLU A 1 196 ? -27.531 -34.938 -9.188 1 97.12 196 GLU A CA 1
ATOM 1469 C C . GLU A 1 196 ? -27.453 -36.469 -9.125 1 97.12 196 GLU A C 1
ATOM 1471 O O . GLU A 1 196 ? -27.016 -37.094 -10.078 1 97.12 196 GLU A O 1
ATOM 1476 N N . ASP A 1 197 ? -27.891 -37.062 -8.008 1 97.31 197 ASP A N 1
ATOM 1477 C CA . ASP A 1 197 ? -27.859 -38.531 -7.848 1 97.31 197 ASP A CA 1
ATOM 1478 C C . ASP A 1 197 ? -28.688 -39.219 -8.93 1 97.31 197 ASP A C 1
ATOM 1480 O O . ASP A 1 197 ? -28.281 -40.25 -9.469 1 97.31 197 ASP A O 1
ATOM 1484 N N . ALA A 1 198 ? -29.812 -38.656 -9.25 1 97.75 198 ALA A N 1
ATOM 1485 C CA . ALA A 1 198 ? -30.688 -39.219 -10.273 1 97.75 198 ALA A CA 1
ATOM 1486 C C . ALA A 1 198 ? -30.016 -39.156 -11.648 1 97.75 198 ALA A C 1
ATOM 1488 O O . ALA A 1 198 ? -30 -40.188 -12.359 1 97.75 198 ALA A O 1
ATOM 1489 N N . VAL A 1 199 ? -29.438 -38.031 -11.922 1 97.62 199 VAL A N 1
ATOM 1490 C CA . VAL A 1 199 ? -28.797 -37.844 -13.227 1 97.62 199 VAL A CA 1
ATOM 1491 C C . VAL A 1 199 ? -27.641 -38.812 -13.391 1 97.62 199 VAL A C 1
ATOM 1493 O O . VAL A 1 199 ? -27.484 -39.438 -14.445 1 97.62 199 VAL A O 1
ATOM 1496 N N . ILE A 1 200 ? -26.828 -39.031 -12.398 1 96 200 ILE A N 1
ATOM 1497 C CA . ILE A 1 200 ? -25.641 -39.875 -12.438 1 96 200 ILE A CA 1
ATOM 1498 C C . ILE A 1 200 ? -26.062 -41.312 -12.664 1 96 200 ILE A C 1
ATOM 1500 O O . ILE A 1 200 ? -25.359 -42.062 -13.344 1 96 200 ILE A O 1
ATOM 1504 N N . ALA A 1 201 ? -27.203 -41.688 -12.18 1 96.31 201 ALA A N 1
ATOM 1505 C CA . ALA A 1 201 ? -27.656 -43.062 -12.234 1 96.31 201 ALA A CA 1
ATOM 1506 C C . ALA A 1 201 ? -28.344 -43.375 -13.57 1 96.31 201 ALA A C 1
ATOM 1508 O O . ALA A 1 201 ? -28.625 -44.531 -13.883 1 96.31 201 ALA A O 1
ATOM 1509 N N . MET A 1 202 ? -28.578 -42.344 -14.32 1 97.12 202 MET A N 1
ATOM 1510 C CA . MET A 1 202 ? -29.359 -42.469 -15.547 1 97.12 202 MET A CA 1
ATOM 1511 C C . MET A 1 202 ? -28.438 -42.75 -16.734 1 97.12 202 MET A C 1
ATOM 1513 O O . MET A 1 202 ? -27.234 -42.5 -16.672 1 97.12 202 MET A O 1
ATOM 1517 N N . GLU A 1 203 ? -29.047 -43.312 -17.828 1 96.44 203 GLU A N 1
ATOM 1518 C CA . GLU A 1 203 ? -28.406 -43.438 -19.141 1 96.44 203 GLU A CA 1
ATOM 1519 C C . GLU A 1 203 ? -28.922 -42.375 -20.109 1 96.44 203 GLU A C 1
ATOM 1521 O O . GLU A 1 203 ? -30.078 -41.938 -20 1 96.44 203 GLU A O 1
ATOM 1526 N N . PRO A 1 204 ? -27.953 -41.969 -21.031 1 97.38 204 PRO A N 1
ATOM 1527 C CA . PRO A 1 204 ? -28.438 -41 -22 1 97.38 204 PRO A CA 1
ATOM 1528 C C . PRO A 1 204 ? -29.719 -41.438 -22.703 1 97.38 204 PRO A C 1
ATOM 1530 O O . PRO A 1 204 ? -29.844 -42.594 -23.109 1 97.38 204 PRO A O 1
ATOM 1533 N N . GLY A 1 205 ? -30.672 -40.5 -22.781 1 95.5 205 GLY A N 1
ATOM 1534 C CA . GLY A 1 205 ? -31.953 -40.781 -23.422 1 95.5 205 GLY A CA 1
ATOM 1535 C C . GLY A 1 205 ? -33.031 -41.188 -22.453 1 95.5 205 GLY A C 1
ATOM 1536 O O . GLY A 1 205 ? -34.219 -41.156 -22.781 1 95.5 205 GLY A O 1
ATOM 1537 N N . GLN A 1 206 ? -32.719 -41.438 -21.203 1 96.5 206 GLN A N 1
ATOM 1538 C CA . GLN A 1 206 ? -33.656 -41.906 -20.203 1 96.5 206 GLN A CA 1
ATOM 1539 C C . GLN A 1 206 ? -34.406 -40.75 -19.531 1 96.5 206 GLN A C 1
ATOM 1541 O O . GLN A 1 206 ? -33.844 -39.656 -19.406 1 96.5 206 GLN A O 1
ATOM 1546 N N . VAL A 1 207 ? -35.625 -40.969 -19.141 1 97.94 207 VAL A N 1
ATOM 1547 C CA . VAL A 1 207 ? -36.438 -40.094 -18.297 1 97.94 207 VAL A CA 1
ATOM 1548 C C . VAL A 1 207 ? -36.562 -40.688 -16.891 1 97.94 207 VAL A C 1
ATOM 1550 O O . VAL A 1 207 ? -36.844 -41.844 -16.734 1 97.94 207 VAL A O 1
ATOM 1553 N N . SER A 1 208 ? -36.281 -39.938 -15.969 1 98.06 208 SER A N 1
ATOM 1554 C CA . SER A 1 208 ? -36.25 -40.406 -14.594 1 98.06 208 SER A CA 1
ATOM 1555 C C . SER A 1 208 ? -37.625 -40.688 -14.039 1 98.06 208 SER A C 1
ATOM 1557 O O . SER A 1 208 ? -38.625 -40.219 -14.609 1 98.06 208 SER A O 1
ATOM 1559 N N . GLU A 1 209 ? -37.625 -41.438 -12.82 1 97.31 209 GLU A N 1
ATOM 1560 C CA . GLU A 1 209 ? -38.781 -41.375 -11.922 1 97.31 209 GLU A CA 1
ATOM 1561 C C . GLU A 1 209 ? -38.812 -40.031 -11.203 1 97.31 209 GLU A C 1
ATOM 1563 O O . GLU A 1 209 ? -37.844 -39.281 -11.227 1 97.31 209 GLU A O 1
ATOM 1568 N N . PRO A 1 210 ? -40 -39.688 -10.695 1 98.38 210 PRO A N 1
ATOM 1569 C CA . PRO A 1 210 ? -40.062 -38.438 -9.945 1 98.38 210 PRO A CA 1
ATOM 1570 C C . PRO A 1 210 ? -39 -38.344 -8.844 1 98.38 210 PRO A C 1
ATOM 1572 O O . PRO A 1 210 ? -38.812 -39.312 -8.094 1 98.38 210 PRO A O 1
ATOM 1575 N N . VAL A 1 211 ? -38.25 -37.281 -8.828 1 98.25 211 VAL A N 1
ATOM 1576 C CA . VAL A 1 211 ? -37.188 -37.062 -7.852 1 98.25 211 VAL A CA 1
ATOM 1577 C C . VAL A 1 211 ? -37.562 -35.875 -6.949 1 98.25 211 VAL A C 1
ATOM 1579 O O . VAL A 1 211 ? -37.844 -34.781 -7.43 1 98.25 211 VAL A O 1
ATOM 1582 N N . GLU A 1 212 ? -37.5 -36.062 -5.68 1 98.06 212 GLU A N 1
ATOM 1583 C CA . GLU A 1 212 ? -37.844 -35.031 -4.734 1 98.06 212 GLU A CA 1
ATOM 1584 C C . GLU A 1 212 ? -36.625 -34.188 -4.371 1 98.06 212 GLU A C 1
ATOM 1586 O O . GLU A 1 212 ? -35.531 -34.719 -4.137 1 98.06 212 GLU A O 1
ATOM 1591 N N . SER A 1 213 ? -36.812 -32.938 -4.406 1 97.25 213 SER A N 1
ATOM 1592 C CA . SER A 1 213 ? -35.844 -31.984 -3.867 1 97.25 213 SER A CA 1
ATOM 1593 C C . SER A 1 213 ? -36.5 -30.906 -3.031 1 97.25 213 SER A C 1
ATOM 1595 O O . SER A 1 213 ? -37.719 -30.922 -2.84 1 97.25 213 SER A O 1
ATOM 1597 N N . GLN A 1 214 ? -35.719 -29.938 -2.535 1 96.75 214 GLN A N 1
ATOM 1598 C CA . GLN A 1 214 ? -36.25 -28.844 -1.732 1 96.75 214 GLN A CA 1
ATOM 1599 C C . GLN A 1 214 ? -37.125 -27.938 -2.57 1 96.75 214 GLN A C 1
ATOM 1601 O O . GLN A 1 214 ? -37.906 -27.156 -2.025 1 96.75 214 GLN A O 1
ATOM 1606 N N . PHE A 1 215 ? -37.125 -28.109 -3.834 1 96.75 215 PHE A N 1
ATOM 1607 C CA . PHE A 1 215 ? -37.844 -27.219 -4.723 1 96.75 215 PHE A CA 1
ATOM 1608 C C . PHE A 1 215 ? -39.156 -27.859 -5.18 1 96.75 215 PHE A C 1
ATOM 1610 O O . PHE A 1 215 ? -40 -27.203 -5.801 1 96.75 215 PHE A O 1
ATOM 1617 N N . GLY A 1 216 ? -39.312 -29.188 -4.898 1 97.75 216 GLY A N 1
ATOM 1618 C CA . GLY A 1 216 ? -40.469 -29.953 -5.367 1 97.75 216 GLY A CA 1
ATOM 1619 C C . GLY A 1 216 ? -40.062 -31.297 -5.977 1 97.75 216 GLY A C 1
ATOM 1620 O O . GLY A 1 216 ? -39.156 -31.969 -5.477 1 97.75 216 GLY A O 1
ATOM 1621 N N . TRP A 1 217 ? -40.875 -31.625 -6.953 1 98.25 217 TRP A N 1
ATOM 1622 C CA . TRP A 1 217 ? -40.656 -32.906 -7.602 1 98.25 217 TRP A CA 1
ATOM 1623 C C . TRP A 1 217 ? -40.188 -32.719 -9.039 1 98.25 217 TRP A C 1
ATOM 1625 O O . TRP A 1 217 ? -40.812 -31.984 -9.812 1 98.25 217 TRP A O 1
ATOM 1635 N N . HIS A 1 218 ? -39.062 -33.344 -9.312 1 98.62 218 HIS A N 1
ATOM 1636 C CA . HIS A 1 218 ? -38.438 -33.25 -10.633 1 98.62 218 HIS A CA 1
ATOM 1637 C C . HIS A 1 218 ? -38.719 -34.5 -11.469 1 98.62 218 HIS A C 1
ATOM 1639 O O . HIS A 1 218 ? -38.688 -35.625 -10.945 1 98.62 218 HIS A O 1
ATOM 1645 N N . ILE A 1 219 ? -39.031 -34.281 -12.766 1 98.5 219 ILE A N 1
ATOM 1646 C CA . ILE A 1 219 ? -38.844 -35.312 -13.797 1 98.5 219 ILE A CA 1
ATOM 1647 C C . ILE A 1 219 ? -37.688 -34.906 -14.703 1 98.5 219 ILE A C 1
ATOM 1649 O O . ILE A 1 219 ? -37.688 -33.812 -15.281 1 98.5 219 ILE A O 1
ATOM 1653 N N . ILE A 1 220 ? -36.656 -35.781 -14.789 1 98.56 220 ILE A N 1
ATOM 1654 C CA . ILE A 1 220 ? -35.406 -35.438 -15.438 1 98.56 220 ILE A CA 1
ATOM 1655 C C . ILE A 1 220 ? -35.219 -36.281 -16.703 1 98.56 220 ILE A C 1
ATOM 1657 O O . ILE A 1 220 ? -35.5 -37.469 -16.719 1 98.56 220 ILE A O 1
ATOM 1661 N N . LYS A 1 221 ? -34.875 -35.656 -17.734 1 98.31 221 LYS A N 1
ATOM 1662 C CA . LYS A 1 221 ? -34.438 -36.312 -18.953 1 98.31 221 LYS A CA 1
ATOM 1663 C C . LYS A 1 221 ? -32.938 -36.094 -19.188 1 98.31 221 LYS A C 1
ATOM 1665 O O . LYS A 1 221 ? -32.5 -34.938 -19.312 1 98.31 221 LYS A O 1
ATOM 1670 N N . LEU A 1 222 ? -32.125 -37.188 -19.25 1 98.5 222 LEU A N 1
ATOM 1671 C CA . LEU A 1 222 ? -30.719 -37.094 -19.531 1 98.5 222 LEU A CA 1
ATOM 1672 C C . LEU A 1 222 ? -30.453 -37.156 -21.031 1 98.5 222 LEU A C 1
ATOM 1674 O O . LEU A 1 222 ? -30.766 -38.156 -21.672 1 98.5 222 LEU A O 1
ATOM 1678 N N . ASN A 1 223 ? -29.969 -36.031 -21.562 1 97.62 223 ASN A N 1
ATOM 1679 C CA . ASN A 1 223 ? -29.734 -35.969 -23 1 97.62 223 ASN A CA 1
ATOM 1680 C C . ASN A 1 223 ? -28.406 -36.656 -23.375 1 97.62 223 ASN A C 1
ATOM 1682 O O . ASN A 1 223 ? -28.375 -37.5 -24.25 1 97.62 223 ASN A O 1
ATOM 1686 N N . GLU A 1 224 ? -27.344 -36.219 -22.766 1 97.25 224 GLU A N 1
ATOM 1687 C CA . GLU A 1 224 ? -26 -36.656 -23.125 1 97.25 224 GLU A CA 1
ATOM 1688 C C . GLU A 1 224 ? -25.047 -36.594 -21.938 1 97.25 224 GLU A C 1
ATOM 1690 O O . GLU A 1 224 ? -25.297 -35.844 -20.984 1 97.25 224 GLU A O 1
ATOM 1695 N N . VAL A 1 225 ? -24.031 -37.5 -21.922 1 96.5 225 VAL A N 1
ATOM 1696 C CA . VAL A 1 225 ? -22.938 -37.469 -20.953 1 96.5 225 VAL A CA 1
ATOM 1697 C C . VAL A 1 225 ? -21.594 -37.375 -21.703 1 96.5 225 VAL A C 1
ATOM 1699 O O . VAL A 1 225 ? -21.406 -38.031 -22.719 1 96.5 225 VAL A O 1
ATOM 1702 N N . ARG A 1 226 ? -20.797 -36.469 -21.266 1 93.44 226 ARG A N 1
ATOM 1703 C CA . ARG A 1 226 ? -19.453 -36.344 -21.844 1 93.44 226 ARG A CA 1
ATOM 1704 C C . ARG A 1 226 ? -18.391 -36.219 -20.766 1 93.44 226 ARG A C 1
ATOM 1706 O O . ARG A 1 226 ? -18.719 -35.906 -19.609 1 93.44 226 ARG A O 1
ATOM 1713 N N . SER A 1 227 ? -17.188 -36.594 -21.188 1 89.56 227 SER A N 1
ATOM 1714 C CA . SER A 1 227 ? -16.078 -36.312 -20.281 1 89.56 227 SER A CA 1
ATOM 1715 C C . SER A 1 227 ? -15.688 -34.844 -20.297 1 89.56 227 SER A C 1
ATOM 1717 O O . SER A 1 227 ? -15.641 -34.219 -21.359 1 89.56 227 SER A O 1
ATOM 1719 N N . ALA A 1 228 ? -15.602 -34.312 -19.016 1 86.12 228 ALA A N 1
ATOM 1720 C CA . ALA A 1 228 ? -15.094 -32.938 -18.969 1 86.12 228 ALA A CA 1
ATOM 1721 C C . ALA A 1 228 ? -13.672 -32.875 -19.516 1 86.12 228 ALA A C 1
ATOM 1723 O O . ALA A 1 228 ? -12.883 -33.812 -19.359 1 86.12 228 ALA A O 1
ATOM 1724 N N . ALA A 1 229 ? -13.477 -31.891 -20.328 1 80.75 229 ALA A N 1
ATOM 1725 C CA . ALA A 1 229 ? -12.133 -31.734 -20.875 1 80.75 229 ALA A CA 1
ATOM 1726 C C . ALA A 1 229 ? -11.109 -31.469 -19.766 1 80.75 229 ALA A C 1
ATOM 1728 O O . ALA A 1 229 ? -11.359 -30.688 -18.859 1 80.75 229 ALA A O 1
ATOM 1729 N N . ALA A 1 230 ? -10.109 -32.344 -19.781 1 82.06 230 ALA A N 1
ATOM 1730 C CA . ALA A 1 230 ? -9.008 -32.031 -18.859 1 82.06 230 ALA A CA 1
ATOM 1731 C C . ALA A 1 230 ? -8.383 -30.688 -19.156 1 82.06 230 ALA A C 1
ATOM 1733 O O . ALA A 1 230 ? -8.305 -30.281 -20.312 1 82.06 230 ALA A O 1
ATOM 1734 N N . PRO A 1 231 ? -8.039 -29.938 -18.062 1 86.88 231 PRO A N 1
ATOM 1735 C CA . PRO A 1 231 ? -7.352 -28.672 -18.344 1 86.88 231 PRO A CA 1
ATOM 1736 C C . PRO A 1 231 ? -6.051 -28.875 -19.109 1 86.88 231 PRO A C 1
ATOM 1738 O O . PRO A 1 231 ? -5.422 -29.938 -19.016 1 86.88 231 PRO A O 1
ATOM 1741 N N . THR A 1 232 ? -5.723 -27.953 -20.016 1 90.44 232 THR A N 1
ATOM 1742 C CA . THR A 1 232 ? -4.438 -27.969 -20.703 1 90.44 232 THR A CA 1
ATOM 1743 C C . THR A 1 232 ? -3.363 -27.297 -19.859 1 90.44 232 THR A C 1
ATOM 1745 O O . THR A 1 232 ? -3.674 -26.609 -18.875 1 90.44 232 THR A O 1
ATOM 1748 N N . ILE A 1 233 ? -2.133 -27.484 -20.172 1 94.06 233 ILE A N 1
ATOM 1749 C CA . ILE A 1 233 ? -1.02 -26.891 -19.453 1 94.06 233 ILE A CA 1
ATOM 1750 C C . ILE A 1 233 ? -1.141 -25.359 -19.5 1 94.06 233 ILE A C 1
ATOM 1752 O O . ILE A 1 233 ? -0.86 -24.688 -18.5 1 94.06 233 ILE A O 1
ATOM 1756 N N . ASP A 1 234 ? -1.595 -24.797 -20.562 1 95.19 234 ASP A N 1
ATOM 1757 C CA . ASP A 1 234 ? -1.717 -23.359 -20.734 1 95.19 234 ASP A CA 1
ATOM 1758 C C . ASP A 1 234 ? -2.807 -22.781 -19.828 1 95.19 234 ASP A C 1
ATOM 1760 O O . ASP A 1 234 ? -2.693 -21.656 -19.359 1 95.19 234 ASP A O 1
ATOM 1764 N N . ASP A 1 235 ? -3.775 -23.625 -19.531 1 94 235 ASP A N 1
ATOM 1765 C CA . ASP A 1 235 ? -4.891 -23.203 -18.688 1 94 235 ASP A CA 1
ATOM 1766 C C . ASP A 1 235 ? -4.441 -23 -17.234 1 94 235 ASP A C 1
ATOM 1768 O O . ASP A 1 235 ? -5.016 -22.172 -16.516 1 94 235 ASP A O 1
ATOM 1772 N N . VAL A 1 236 ? -3.516 -23.797 -16.906 1 95.75 236 VAL A N 1
ATOM 1773 C CA . VAL A 1 236 ? -3.189 -23.797 -15.484 1 95.75 236 VAL A CA 1
ATOM 1774 C C . VAL A 1 236 ? -1.727 -23.406 -15.289 1 95.75 236 VAL A C 1
ATOM 1776 O O . VAL A 1 236 ? -1.154 -23.641 -14.219 1 95.75 236 VAL A O 1
ATOM 1779 N N . ARG A 1 237 ? -1.107 -22.844 -16.219 1 97 237 ARG A N 1
ATOM 1780 C CA . ARG A 1 237 ? 0.322 -22.547 -16.219 1 97 237 ARG A CA 1
ATOM 1781 C C . ARG A 1 237 ? 0.681 -21.625 -15.062 1 97 237 ARG A C 1
ATOM 1783 O O . ARG A 1 237 ? 1.651 -21.859 -14.336 1 97 237 ARG A O 1
ATOM 1790 N N . ASP A 1 238 ? -0.016 -20.547 -14.797 1 97.88 238 ASP A N 1
ATOM 1791 C CA . ASP A 1 238 ? 0.289 -19.562 -13.766 1 97.88 238 ASP A CA 1
ATOM 1792 C C . ASP A 1 238 ? 0.196 -20.188 -12.375 1 97.88 238 ASP A C 1
ATOM 1794 O O . ASP A 1 238 ? 1.024 -19.906 -11.5 1 97.88 238 ASP A O 1
ATOM 1798 N N . GLU A 1 239 ? -0.841 -20.922 -12.305 1 97.62 239 GLU A N 1
ATOM 1799 C CA . GLU A 1 239 ? -1.014 -21.609 -11.023 1 97.62 239 GLU A CA 1
ATOM 1800 C C . GLU A 1 239 ? 0.15 -22.562 -10.742 1 97.62 239 GLU A C 1
ATOM 1802 O O . GLU A 1 239 ? 0.684 -22.578 -9.633 1 97.62 239 GLU A O 1
ATOM 1807 N N . LEU A 1 240 ? 0.532 -23.344 -11.727 1 97.88 240 LEU A N 1
ATOM 1808 C CA . LEU A 1 240 ? 1.649 -24.266 -11.594 1 97.88 240 LEU A CA 1
ATOM 1809 C C . LEU A 1 240 ? 2.947 -23.516 -11.305 1 97.88 240 LEU A C 1
ATOM 1811 O O . LEU A 1 240 ? 3.717 -23.906 -10.43 1 97.88 240 LEU A O 1
ATOM 1815 N N . ALA A 1 241 ? 3.129 -22.453 -12.008 1 98.44 241 ALA A N 1
ATOM 1816 C CA . ALA A 1 241 ? 4.32 -21.641 -11.797 1 98.44 241 ALA A CA 1
ATOM 1817 C C . ALA A 1 241 ? 4.363 -21.078 -10.375 1 98.44 241 ALA A C 1
ATOM 1819 O O . ALA A 1 241 ? 5.414 -21.094 -9.727 1 98.44 241 ALA A O 1
ATOM 1820 N N . GLY A 1 242 ? 3.258 -20.562 -9.922 1 98.38 242 GLY A N 1
ATOM 1821 C CA . GLY A 1 242 ? 3.184 -20.047 -8.562 1 98.38 242 GLY A CA 1
ATOM 1822 C C . GLY A 1 242 ? 3.523 -21.094 -7.512 1 98.38 242 GLY A C 1
ATOM 1823 O O . GLY A 1 242 ? 4.234 -20.797 -6.547 1 98.38 242 GLY A O 1
ATOM 1824 N N . GLU A 1 243 ? 3.002 -22.219 -7.711 1 98.06 243 GLU A N 1
ATOM 1825 C CA . GLU A 1 243 ? 3.285 -23.297 -6.773 1 98.06 243 GLU A CA 1
ATOM 1826 C C . GLU A 1 243 ? 4.77 -23.656 -6.777 1 98.06 243 GLU A C 1
ATOM 1828 O O . GLU A 1 243 ? 5.367 -23.859 -5.719 1 98.06 243 GLU A O 1
ATOM 1833 N N . LEU A 1 244 ? 5.383 -23.828 -7.984 1 98.56 244 LEU A N 1
ATOM 1834 C CA . LEU A 1 244 ? 6.805 -24.125 -8.102 1 98.56 244 LEU A CA 1
ATOM 1835 C C . LEU A 1 244 ? 7.641 -23.047 -7.406 1 98.56 244 LEU A C 1
ATOM 1837 O O . LEU A 1 244 ? 8.57 -23.375 -6.668 1 98.56 244 LEU A O 1
ATOM 1841 N N . GLN A 1 245 ? 7.25 -21.812 -7.621 1 98.75 245 GLN A N 1
ATOM 1842 C CA . GLN A 1 245 ? 7.965 -20.688 -7.008 1 98.75 245 GLN A CA 1
ATOM 1843 C C . GLN A 1 245 ? 7.848 -20.734 -5.484 1 98.75 245 GLN A C 1
ATOM 1845 O O . GLN A 1 245 ? 8.844 -20.625 -4.777 1 98.75 245 GLN A O 1
ATOM 1850 N N . GLY A 1 246 ? 6.609 -20.859 -5.031 1 98.56 246 GLY A N 1
ATOM 1851 C CA . GLY A 1 246 ? 6.375 -20.906 -3.598 1 98.56 246 GLY A CA 1
ATOM 1852 C C . GLY A 1 246 ? 7.145 -22.031 -2.912 1 98.56 246 GLY A C 1
ATOM 1853 O O . GLY A 1 246 ? 7.789 -21.797 -1.887 1 98.56 246 GLY A O 1
ATOM 1854 N N . ASN A 1 247 ? 7.094 -23.203 -3.484 1 98.31 247 ASN A N 1
ATOM 1855 C CA . ASN A 1 247 ? 7.812 -24.359 -2.934 1 98.31 247 ASN A CA 1
ATOM 1856 C C . ASN A 1 247 ? 9.32 -24.109 -2.91 1 98.31 247 ASN A C 1
ATOM 1858 O O . ASN A 1 247 ? 9.984 -24.406 -1.916 1 98.31 247 ASN A O 1
ATOM 1862 N N . ALA A 1 248 ? 9.844 -23.641 -3.992 1 98.62 248 ALA A N 1
ATOM 1863 C CA . ALA A 1 248 ? 11.281 -23.391 -4.09 1 98.62 248 ALA A CA 1
ATOM 1864 C C . ALA A 1 248 ? 11.734 -22.375 -3.051 1 98.62 248 ALA A C 1
ATOM 1866 O O . ALA A 1 248 ? 12.781 -22.547 -2.416 1 98.62 248 ALA A O 1
ATOM 1867 N N . VAL A 1 249 ? 10.961 -21.297 -2.867 1 98.56 249 VAL A N 1
ATOM 1868 C CA . VAL A 1 249 ? 11.289 -20.25 -1.903 1 98.56 249 VAL A CA 1
ATOM 1869 C C . VAL A 1 249 ? 11.25 -20.828 -0.488 1 98.56 249 VAL A C 1
ATOM 1871 O O . VAL A 1 249 ? 12.164 -20.594 0.307 1 98.56 249 VAL A O 1
ATOM 1874 N N . GLU A 1 250 ? 10.211 -21.562 -0.189 1 98.44 250 GLU A N 1
ATOM 1875 C CA . GLU A 1 250 ? 10.102 -22.172 1.129 1 98.44 250 GLU A CA 1
ATOM 1876 C C . GLU A 1 250 ? 11.289 -23.094 1.417 1 98.44 250 GLU A C 1
ATOM 1878 O O . GLU A 1 250 ? 11.875 -23.031 2.502 1 98.44 250 GLU A O 1
ATOM 1883 N N . GLU A 1 251 ? 11.656 -23.906 0.478 1 98.31 251 GLU A N 1
ATOM 1884 C CA . GLU A 1 251 ? 12.789 -24.812 0.627 1 98.31 251 GLU A CA 1
ATOM 1885 C C . GLU A 1 251 ? 14.094 -24.047 0.81 1 98.31 251 GLU A C 1
ATOM 1887 O O . GLU A 1 251 ? 14.93 -24.422 1.637 1 98.31 251 GLU A O 1
ATOM 1892 N N . LYS A 1 252 ? 14.25 -22.984 0.004 1 98.38 252 LYS A N 1
ATOM 1893 C CA . LYS A 1 252 ? 15.469 -22.172 0.09 1 98.38 252 LYS A CA 1
ATOM 1894 C C . LYS A 1 252 ? 15.594 -21.516 1.462 1 98.38 252 LYS A C 1
ATOM 1896 O O . LYS A 1 252 ? 16.656 -21.547 2.072 1 98.38 252 LYS A O 1
ATOM 1901 N N . VAL A 1 253 ? 14.516 -20.938 1.979 1 98.19 253 VAL A N 1
ATOM 1902 C CA . VAL A 1 253 ? 14.516 -20.312 3.295 1 98.19 253 VAL A CA 1
ATOM 1903 C C . VAL A 1 253 ? 14.898 -21.328 4.363 1 98.19 253 VAL A C 1
ATOM 1905 O O . VAL A 1 253 ? 15.773 -21.062 5.191 1 98.19 253 VAL A O 1
ATOM 1908 N N . LYS A 1 254 ? 14.266 -22.453 4.309 1 97.75 254 LYS A N 1
ATOM 1909 C CA . LYS A 1 254 ? 14.539 -23.516 5.277 1 97.75 254 LYS A CA 1
ATOM 1910 C C . LYS A 1 254 ? 15.992 -23.969 5.191 1 97.75 254 LYS A C 1
ATOM 1912 O O . LYS A 1 254 ? 16.672 -24.078 6.215 1 97.75 254 LYS A O 1
ATOM 1917 N N . ALA A 1 255 ? 16.516 -24.219 4.012 1 98 255 ALA A N 1
ATOM 1918 C CA . ALA A 1 255 ? 17.875 -24.703 3.814 1 98 255 ALA A CA 1
ATOM 1919 C C . ALA A 1 255 ? 18.891 -23.719 4.367 1 98 255 ALA A C 1
ATOM 1921 O O . ALA A 1 255 ? 19.812 -24.094 5.098 1 98 255 ALA A O 1
ATOM 1922 N N . LEU A 1 256 ? 18.719 -22.422 4.051 1 97.31 256 LEU A N 1
ATOM 1923 C CA . LEU A 1 256 ? 19.703 -21.406 4.457 1 97.31 256 LEU A CA 1
ATOM 1924 C C . LEU A 1 256 ? 19.609 -21.141 5.953 1 97.31 256 LEU A C 1
ATOM 1926 O O . LEU A 1 256 ? 20.625 -20.922 6.609 1 97.31 256 LEU A O 1
ATOM 1930 N N . THR A 1 257 ? 18.375 -21.156 6.492 1 96.25 257 THR A N 1
ATOM 1931 C CA . THR A 1 257 ? 18.219 -20.906 7.918 1 96.25 257 THR A CA 1
ATOM 1932 C C . THR A 1 257 ? 18.734 -22.094 8.734 1 96.25 257 THR A C 1
ATOM 1934 O O . THR A 1 257 ? 19.375 -21.922 9.766 1 96.25 257 THR A O 1
ATOM 1937 N N . ASP A 1 258 ? 18.562 -23.297 8.234 1 96.62 258 ASP A N 1
ATOM 1938 C CA . ASP A 1 258 ? 19.047 -24.5 8.906 1 96.62 258 ASP A CA 1
ATOM 1939 C C . ASP A 1 258 ? 20.562 -24.578 8.859 1 96.62 258 ASP A C 1
ATOM 1941 O O . ASP A 1 258 ? 21.203 -25.062 9.797 1 96.62 258 ASP A O 1
ATOM 1945 N N . ALA A 1 259 ? 21.109 -24.125 7.801 1 97.5 259 ALA A N 1
ATOM 1946 C CA . ALA A 1 259 ? 22.547 -24.219 7.602 1 97.5 259 ALA A CA 1
ATOM 1947 C C . ALA A 1 259 ? 23.281 -23.125 8.367 1 97.5 259 ALA A C 1
ATOM 1949 O O . ALA A 1 259 ? 24.484 -23.219 8.602 1 97.5 259 ALA A O 1
ATOM 1950 N N . ALA A 1 260 ? 22.562 -22.094 8.703 1 97.69 260 ALA A N 1
ATOM 1951 C CA . ALA A 1 260 ? 23.188 -20.953 9.359 1 97.69 260 ALA A CA 1
ATOM 1952 C C . ALA A 1 260 ? 23.531 -21.266 10.805 1 97.69 260 ALA A C 1
ATOM 1954 O O . ALA A 1 260 ? 22.781 -21.953 11.508 1 97.69 260 ALA A O 1
ATOM 1955 N N . ALA A 1 261 ? 24.766 -20.844 11.297 1 98.25 261 ALA A N 1
ATOM 1956 C CA . ALA A 1 261 ? 25.141 -20.891 12.711 1 98.25 261 ALA A CA 1
ATOM 1957 C C . ALA A 1 261 ? 24.5 -19.734 13.484 1 98.25 261 ALA A C 1
ATOM 1959 O O . ALA A 1 261 ? 24.969 -18.594 13.406 1 98.25 261 ALA A O 1
ATOM 1960 N N . VAL A 1 262 ? 23.438 -20.078 14.281 1 98.19 262 VAL A N 1
ATOM 1961 C CA . VAL A 1 262 ? 22.672 -19.047 14.977 1 98.19 262 VAL A CA 1
ATOM 1962 C C . VAL A 1 262 ? 22.875 -19.172 16.484 1 98.19 262 VAL A C 1
ATOM 1964 O O . VAL A 1 262 ? 22.766 -20.266 17.047 1 98.19 262 VAL A O 1
ATOM 1967 N N . GLU A 1 263 ? 23.297 -18.078 17.109 1 97.94 263 GLU A N 1
ATOM 1968 C CA . GLU A 1 263 ? 23.375 -17.953 18.562 1 97.94 263 GLU A CA 1
ATOM 1969 C C . GLU A 1 263 ? 22.5 -16.797 19.062 1 97.94 263 GLU A C 1
ATOM 1971 O O . GLU A 1 263 ? 22.75 -15.641 18.734 1 97.94 263 GLU A O 1
ATOM 1976 N N . LYS A 1 264 ? 21.531 -17.125 19.875 1 97.56 264 LYS A N 1
ATOM 1977 C CA . LYS A 1 264 ? 20.641 -16.109 20.422 1 97.56 264 LYS A CA 1
ATOM 1978 C C . LYS A 1 264 ? 21.047 -15.719 21.844 1 97.56 264 LYS A C 1
ATOM 1980 O O . LYS A 1 264 ? 21.344 -16.578 22.672 1 97.56 264 LYS A O 1
ATOM 1985 N N . MET A 1 265 ? 21.172 -14.516 22.062 1 96.31 265 MET A N 1
ATOM 1986 C CA . MET A 1 265 ? 21.547 -13.969 23.359 1 96.31 265 MET A CA 1
ATOM 1987 C C . MET A 1 265 ? 20.438 -13.07 23.906 1 96.31 265 MET A C 1
ATOM 1989 O O . MET A 1 265 ? 20.672 -11.891 24.188 1 96.31 265 MET A O 1
ATOM 1993 N N . VAL A 1 266 ? 19.312 -13.68 24.172 1 95.56 266 VAL A N 1
ATOM 1994 C CA . VAL A 1 266 ? 18.156 -12.852 24.516 1 95.56 266 VAL A CA 1
ATOM 1995 C C . VAL A 1 266 ? 17.766 -13.078 25.969 1 95.56 266 VAL A C 1
ATOM 1997 O O . VAL A 1 266 ? 16.797 -12.484 26.453 1 95.56 266 VAL A O 1
ATOM 2000 N N . GLU A 1 267 ? 18.5 -13.898 26.641 1 92.88 267 GLU A N 1
ATOM 2001 C CA . GLU A 1 267 ? 18.172 -14.148 28.047 1 92.88 267 GLU A CA 1
ATOM 2002 C C . GLU A 1 267 ? 18.219 -12.859 28.859 1 92.88 267 GLU A C 1
ATOM 2004 O O . GLU A 1 267 ? 19.188 -12.094 28.766 1 92.88 267 GLU A O 1
ATOM 2009 N N . GLY A 1 268 ? 17.172 -12.586 29.609 1 92.31 268 GLY A N 1
ATOM 2010 C CA . GLY A 1 268 ? 17.141 -11.438 30.484 1 92.31 268 GLY A CA 1
ATOM 2011 C C . GLY A 1 268 ? 16.656 -10.172 29.797 1 92.31 268 GLY A C 1
ATOM 2012 O O . GLY A 1 268 ? 16.547 -9.117 30.438 1 92.31 268 GLY A O 1
ATOM 2013 N N . ILE A 1 269 ? 16.453 -10.219 28.531 1 95.38 269 ILE A N 1
ATOM 2014 C CA . ILE A 1 269 ? 15.984 -9.039 27.812 1 95.38 269 ILE A CA 1
ATOM 2015 C C . ILE A 1 269 ? 14.461 -9 27.828 1 95.38 269 ILE A C 1
ATOM 2017 O O . ILE A 1 269 ? 13.797 -9.945 27.391 1 95.38 269 ILE A O 1
ATOM 2021 N N . ASP A 1 270 ? 13.938 -7.902 28.359 1 96.81 270 ASP A N 1
ATOM 2022 C CA . ASP A 1 270 ? 12.492 -7.672 28.344 1 96.81 270 ASP A CA 1
ATOM 2023 C C . ASP A 1 270 ? 12.016 -7.328 26.938 1 96.81 270 ASP A C 1
ATOM 2025 O O . ASP A 1 270 ? 12.438 -6.328 26.344 1 96.81 270 ASP A O 1
ATOM 2029 N N . PRO A 1 271 ? 11.047 -8.078 26.406 1 97.38 271 PRO A N 1
ATOM 2030 C CA . PRO A 1 271 ? 10.586 -7.836 25.047 1 97.38 271 PRO A CA 1
ATOM 2031 C C . PRO A 1 271 ? 10.016 -6.434 24.859 1 97.38 271 PRO A C 1
ATOM 2033 O O . PRO A 1 271 ? 10.023 -5.902 23.75 1 97.38 271 PRO A O 1
ATOM 2036 N N . ALA A 1 272 ? 9.586 -5.805 25.844 1 97.44 272 ALA A N 1
ATOM 2037 C CA . ALA A 1 272 ? 9.016 -4.465 25.781 1 97.44 272 ALA A CA 1
ATOM 2038 C C . ALA A 1 272 ? 10.078 -3.43 25.438 1 97.44 272 ALA A C 1
ATOM 2040 O O . ALA A 1 272 ? 9.758 -2.287 25.094 1 97.44 272 ALA A O 1
ATOM 2041 N N . ILE A 1 273 ? 11.344 -3.914 25.453 1 97.25 273 ILE A N 1
ATOM 2042 C CA . ILE A 1 273 ? 12.469 -3.018 25.234 1 97.25 273 ILE A CA 1
ATOM 2043 C C . ILE A 1 273 ? 12.406 -2.447 23.812 1 97.25 273 ILE A C 1
ATOM 2045 O O . ILE A 1 273 ? 12.977 -1.391 23.531 1 97.25 273 ILE A O 1
ATOM 2049 N N . LEU A 1 274 ? 11.625 -3.062 22.938 1 97.62 274 LEU A N 1
ATOM 2050 C CA . LEU A 1 274 ? 11.547 -2.625 21.547 1 97.62 274 LEU A CA 1
ATOM 2051 C C . LEU A 1 274 ? 10.773 -1.316 21.422 1 97.62 274 LEU A C 1
ATOM 2053 O O . LEU A 1 274 ? 10.859 -0.625 20.406 1 97.62 274 LEU A O 1
ATOM 2057 N N . LYS A 1 275 ? 10.047 -0.979 22.453 1 96.38 275 LYS A N 1
ATOM 2058 C CA . LYS A 1 275 ? 9.258 0.254 22.438 1 96.38 275 LYS A CA 1
ATOM 2059 C C . LYS A 1 275 ? 10.117 1.452 22.828 1 96.38 275 LYS A C 1
ATOM 2061 O O . LYS A 1 275 ? 9.703 2.602 22.672 1 96.38 275 LYS A O 1
ATOM 2066 N N . LYS A 1 276 ? 11.344 1.136 23.328 1 94.94 276 LYS A N 1
ATOM 2067 C CA . LYS A 1 276 ? 12.242 2.199 23.781 1 94.94 276 LYS A CA 1
ATOM 2068 C C . LYS A 1 276 ? 13.055 2.76 22.609 1 94.94 276 LYS A C 1
ATOM 2070 O O . LYS A 1 276 ? 14.281 2.633 22.594 1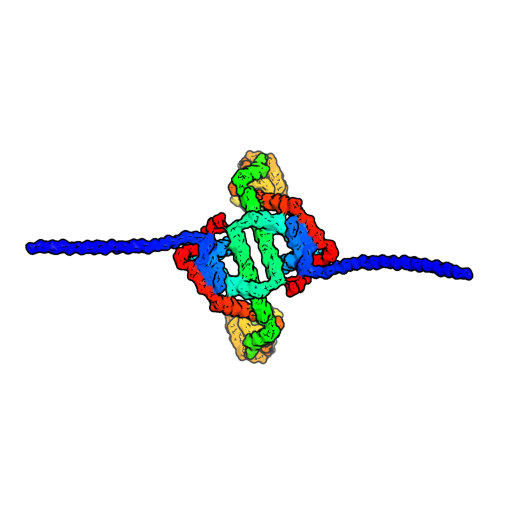 94.94 276 LYS A O 1
ATOM 2075 N N . THR A 1 277 ? 12.414 3.527 21.797 1 95.06 277 THR A N 1
ATOM 2076 C CA . THR A 1 277 ? 13.023 4.062 20.594 1 95.06 277 THR A CA 1
ATOM 2077 C C . THR A 1 277 ? 14.125 5.059 20.938 1 95.06 277 THR A C 1
ATOM 2079 O O . THR A 1 277 ? 14.992 5.348 20.094 1 95.06 277 THR A O 1
ATOM 2082 N N . GLU A 1 278 ? 14.117 5.609 22.109 1 93.62 278 GLU A N 1
ATOM 2083 C CA . GLU A 1 278 ? 15.125 6.574 22.547 1 93.62 278 GLU A CA 1
ATOM 2084 C C . GLU A 1 278 ? 16.516 5.953 22.578 1 93.62 278 GLU A C 1
ATOM 2086 O O . GLU A 1 278 ? 17.516 6.664 22.578 1 93.62 278 GLU A O 1
ATOM 2091 N N . LEU A 1 279 ? 16.547 4.59 22.562 1 94.38 279 LEU A N 1
ATOM 2092 C CA . LEU A 1 279 ? 17.828 3.896 22.531 1 94.38 279 LEU A CA 1
ATOM 2093 C C . LEU A 1 279 ? 18.547 4.16 21.219 1 94.38 279 LEU A C 1
ATOM 2095 O O . LEU A 1 279 ? 19.766 3.957 21.109 1 94.38 279 LEU A O 1
ATOM 2099 N N . LEU A 1 280 ? 17.781 4.668 20.203 1 95.25 280 LEU A N 1
ATOM 2100 C CA . LEU A 1 280 ? 18.375 4.914 18.906 1 95.25 280 LEU A CA 1
ATOM 2101 C C . LEU A 1 280 ? 18.859 6.355 18.797 1 95.25 280 LEU A C 1
ATOM 2103 O O . LEU A 1 280 ? 19.547 6.715 17.844 1 95.25 280 LEU A O 1
ATOM 2107 N N . ASP A 1 281 ? 18.406 7.246 19.734 1 87.38 281 ASP A N 1
ATOM 2108 C CA . ASP A 1 281 ? 18.703 8.68 19.656 1 87.38 281 ASP A CA 1
ATOM 2109 C C . ASP A 1 281 ? 20.078 8.992 20.219 1 87.38 281 ASP A C 1
ATOM 2111 O O . ASP A 1 281 ? 20.594 10.102 20.031 1 87.38 281 ASP A O 1
ATOM 2115 N N . ASN A 1 282 ? 20.859 8.039 20.906 1 67.62 282 ASN A N 1
ATOM 2116 C CA . ASN A 1 282 ? 22.156 8.266 21.547 1 67.62 282 ASN A CA 1
ATOM 2117 C C . ASN A 1 282 ? 23.312 7.805 20.641 1 67.62 282 ASN A C 1
ATOM 2119 O O . ASN A 1 282 ? 23.188 6.801 19.938 1 67.62 282 ASN A O 1
ATOM 2123 N N . MET B 1 1 ? 52.188 -26.156 84.75 1 24.28 1 MET B N 1
ATOM 2124 C CA . MET B 1 1 ? 51.844 -26.953 83.562 1 24.28 1 MET B CA 1
ATOM 2125 C C . MET B 1 1 ? 51.094 -26.125 82.562 1 24.28 1 MET B C 1
ATOM 2127 O O . MET B 1 1 ? 49.875 -25.875 82.75 1 24.28 1 MET B O 1
ATOM 2131 N N . LEU B 1 2 ? 51.719 -25.047 82.125 1 28.58 2 LEU B N 1
ATOM 2132 C CA . LEU B 1 2 ? 51.188 -23.859 81.438 1 28.58 2 LEU B CA 1
ATOM 2133 C C . LEU B 1 2 ? 50.562 -24.219 80.125 1 28.58 2 LEU B C 1
ATOM 2135 O O . LEU B 1 2 ? 51.062 -25.094 79.375 1 28.58 2 LEU B O 1
ATOM 2139 N N . LYS B 1 3 ? 49.25 -23.875 80 1 31.59 3 LYS B N 1
ATOM 2140 C CA . LYS B 1 3 ? 48.156 -24.047 79.062 1 31.59 3 LYS B CA 1
ATOM 2141 C C . LYS B 1 3 ? 48.531 -23.531 77.688 1 31.59 3 LYS B C 1
ATOM 2143 O O . LYS B 1 3 ? 48.969 -22.391 77.5 1 31.59 3 LYS B O 1
ATOM 2148 N N . PRO B 1 4 ? 48.875 -24.375 76.688 1 32.88 4 PRO B N 1
ATOM 2149 C CA . PRO B 1 4 ? 49.312 -24.016 75.375 1 32.88 4 PRO B CA 1
ATOM 2150 C C . PRO B 1 4 ? 48.281 -23.234 74.562 1 32.88 4 PRO B C 1
ATOM 2152 O O . PRO B 1 4 ? 47.094 -23.625 74.562 1 32.88 4 PRO B O 1
ATOM 2155 N N . ALA B 1 5 ? 48.25 -21.953 74.625 1 35.59 5 ALA B N 1
ATOM 2156 C CA . ALA B 1 5 ? 47.344 -21.031 73.938 1 35.59 5 ALA B CA 1
ATOM 2157 C C . ALA B 1 5 ? 47.344 -21.297 72.438 1 35.59 5 ALA B C 1
ATOM 2159 O O . ALA B 1 5 ? 48.375 -21.219 71.812 1 35.59 5 ALA B O 1
ATOM 2160 N N . HIS B 1 6 ? 46.594 -22.344 72.062 1 32.16 6 HIS B N 1
ATOM 2161 C CA . HIS B 1 6 ? 46.406 -22.672 70.625 1 32.16 6 HIS B CA 1
ATOM 2162 C C . HIS B 1 6 ? 45.969 -21.438 69.812 1 32.16 6 HIS B C 1
ATOM 2164 O O . HIS B 1 6 ? 45.125 -20.672 70.25 1 32.16 6 HIS B O 1
ATOM 2170 N N . ILE B 1 7 ? 46.906 -20.766 69.188 1 33 7 ILE B N 1
ATOM 2171 C CA . ILE B 1 7 ? 46.812 -19.688 68.188 1 33 7 ILE B CA 1
ATOM 2172 C C . ILE B 1 7 ? 45.812 -20.062 67.125 1 33 7 ILE B C 1
ATOM 2174 O O . ILE B 1 7 ? 46.031 -21.031 66.375 1 33 7 ILE B O 1
ATOM 2178 N N . LEU B 1 8 ? 44.5 -20.047 67.375 1 32.75 8 LEU B N 1
ATOM 2179 C CA . LEU B 1 8 ? 43.5 -20.25 66.312 1 32.75 8 LEU B CA 1
ATOM 2180 C C . LEU B 1 8 ? 43.75 -19.297 65.125 1 32.75 8 LEU B C 1
ATOM 2182 O O . LEU B 1 8 ? 43.75 -18.078 65.312 1 32.75 8 LEU B O 1
ATOM 2186 N N . GLY B 1 9 ? 44.594 -19.688 64.188 1 33.47 9 GLY B N 1
ATOM 2187 C CA . GLY B 1 9 ? 44.812 -18.969 62.938 1 33.47 9 GLY B CA 1
ATOM 2188 C C . GLY B 1 9 ? 43.5 -18.609 62.219 1 33.47 9 GLY B C 1
ATOM 2189 O O . GLY B 1 9 ? 42.688 -19.5 61.969 1 33.47 9 GLY B O 1
ATOM 2190 N N . ALA B 1 10 ? 42.875 -17.484 62.5 1 33.12 10 ALA B N 1
ATOM 2191 C CA . ALA B 1 10 ? 41.75 -16.922 61.781 1 33.12 10 ALA B CA 1
ATOM 2192 C C . ALA B 1 10 ? 42 -16.891 60.281 1 33.12 10 ALA B C 1
ATOM 2194 O O . ALA B 1 10 ? 42.938 -16.266 59.812 1 33.12 10 ALA B O 1
ATOM 2195 N N . PHE B 1 11 ? 41.875 -18.062 59.594 1 33.47 11 PHE B N 1
ATOM 2196 C CA . PHE B 1 11 ? 41.875 -18 58.156 1 33.47 11 PHE B CA 1
ATOM 2197 C C . PHE B 1 11 ? 40.875 -16.984 57.656 1 33.47 11 PHE B C 1
ATOM 2199 O O . PHE B 1 11 ? 39.656 -17.094 57.938 1 33.47 11 PHE B O 1
ATOM 2206 N N . ALA B 1 12 ? 41.219 -15.695 57.5 1 34.97 12 ALA B N 1
ATOM 2207 C CA . ALA B 1 12 ? 40.438 -14.703 56.781 1 34.97 12 ALA B CA 1
ATOM 2208 C C . ALA B 1 12 ? 40 -15.242 55.438 1 34.97 12 ALA B C 1
ATOM 2210 O O . ALA B 1 12 ? 40.844 -15.531 54.562 1 34.97 12 ALA B O 1
ATOM 2211 N N . VAL B 1 13 ? 38.969 -16.016 55.375 1 36.06 13 VAL B N 1
ATOM 2212 C CA . VAL B 1 13 ? 38.312 -16.328 54.094 1 36.06 13 VAL B CA 1
ATOM 2213 C C . VAL B 1 13 ? 38.094 -15.055 53.312 1 36.06 13 VAL B C 1
ATOM 2215 O O . VAL B 1 13 ? 37.406 -14.133 53.75 1 36.06 13 VAL B O 1
ATOM 2218 N N . SER B 1 14 ? 39.062 -14.586 52.531 1 37.03 14 SER B N 1
ATOM 2219 C CA . SER B 1 14 ? 38.812 -13.57 51.531 1 37.03 14 SER B CA 1
ATOM 2220 C C . SER B 1 14 ? 37.562 -13.898 50.719 1 37.03 14 SER B C 1
ATOM 2222 O O . SER B 1 14 ? 37.5 -14.953 50.094 1 37.03 14 SER B O 1
ATOM 2224 N N . LEU B 1 15 ? 36.438 -13.508 51.188 1 36.47 15 LEU B N 1
ATOM 2225 C CA . LEU B 1 15 ? 35.25 -13.484 50.344 1 36.47 15 LEU B CA 1
ATOM 2226 C C . LEU B 1 15 ? 35.531 -12.812 49 1 36.47 15 LEU B C 1
ATOM 2228 O O . LEU B 1 15 ? 35.844 -11.617 48.969 1 36.47 15 LEU B O 1
ATOM 2232 N N . ALA B 1 16 ? 36.188 -13.531 48.062 1 37.22 16 ALA B N 1
ATOM 2233 C CA . ALA B 1 16 ? 36.125 -13.062 46.688 1 37.22 16 ALA B CA 1
ATOM 2234 C C . ALA B 1 16 ? 34.719 -12.531 46.344 1 37.22 16 ALA B C 1
ATOM 2236 O O . ALA B 1 16 ? 33.75 -13.281 46.375 1 37.22 16 ALA B O 1
ATOM 2237 N N . LEU B 1 17 ? 34.375 -11.273 46.656 1 37.22 17 LEU B N 1
ATOM 2238 C CA . LEU B 1 17 ? 33.219 -10.633 46.031 1 37.22 17 LEU B CA 1
ATOM 2239 C C . LEU B 1 17 ? 33.188 -10.938 44.531 1 37.22 17 LEU B C 1
ATOM 2241 O O . LEU B 1 17 ? 34.094 -10.57 43.812 1 37.22 17 LEU B O 1
ATOM 2245 N N . THR B 1 18 ? 32.875 -12.141 44.125 1 39.88 18 THR B N 1
ATOM 2246 C CA . THR B 1 18 ? 32.469 -12.234 42.75 1 39.88 18 THR B CA 1
ATOM 2247 C C . THR B 1 18 ? 31.641 -11.008 42.344 1 39.88 18 THR B C 1
ATOM 2249 O O . THR B 1 18 ? 30.625 -10.711 42.938 1 39.88 18 THR B O 1
ATOM 2252 N N . GLY B 1 19 ? 32.219 -9.891 41.969 1 38.5 19 GLY B N 1
ATOM 2253 C CA . GLY B 1 19 ? 31.5 -8.852 41.281 1 38.5 19 GLY B CA 1
ATOM 2254 C C . GLY B 1 19 ? 30.422 -9.391 40.375 1 38.5 19 GLY B C 1
ATOM 2255 O O . GLY B 1 19 ? 30.703 -10.188 39.469 1 38.5 19 GLY B O 1
ATOM 2256 N N . THR B 1 20 ? 29.297 -9.648 40.844 1 43.25 20 THR B N 1
ATOM 2257 C CA . THR B 1 20 ? 28.172 -9.805 39.938 1 43.25 20 THR B CA 1
ATOM 2258 C C . THR B 1 20 ? 28.297 -8.859 38.75 1 43.25 20 THR B C 1
ATOM 2260 O O . THR B 1 20 ? 28.438 -7.648 38.906 1 43.25 20 THR B O 1
ATOM 2263 N N . ALA B 1 21 ? 28.984 -9.195 37.719 1 41.88 21 ALA B N 1
ATOM 2264 C CA . ALA B 1 21 ? 28.891 -8.461 36.469 1 41.88 21 ALA B CA 1
ATOM 2265 C C . ALA B 1 21 ? 27.516 -7.789 36.312 1 41.88 21 ALA B C 1
ATOM 2267 O O . ALA B 1 21 ? 26.484 -8.469 36.25 1 41.88 21 ALA B O 1
ATOM 2268 N N . ARG B 1 22 ? 27.188 -6.77 37.031 1 41.62 22 ARG B N 1
ATOM 2269 C CA . ARG B 1 22 ? 26 -5.973 36.75 1 41.62 22 ARG B CA 1
ATOM 2270 C C . ARG B 1 22 ? 25.641 -6.043 35.281 1 41.62 22 ARG B C 1
ATOM 2272 O O . ARG B 1 22 ? 26.453 -5.715 34.406 1 41.62 22 ARG B O 1
ATOM 2279 N N . ALA B 1 23 ? 24.812 -6.949 34.844 1 52.62 23 ALA B N 1
ATOM 2280 C CA . ALA B 1 23 ? 24.203 -6.984 33.5 1 52.62 23 ALA B CA 1
ATOM 2281 C C . ALA B 1 23 ? 23.984 -5.574 32.969 1 52.62 23 ALA B C 1
ATOM 2283 O O . ALA B 1 23 ? 23.281 -4.77 33.594 1 52.62 23 ALA B O 1
ATOM 2284 N N . GLU B 1 24 ? 24.938 -4.848 32.375 1 68.81 24 GLU B N 1
ATOM 2285 C CA . GLU B 1 24 ? 24.828 -3.523 31.781 1 68.81 24 GLU B CA 1
ATOM 2286 C C . GLU B 1 24 ? 23.484 -3.346 31.078 1 68.81 24 GLU B C 1
ATOM 2288 O O . GLU B 1 24 ? 22.922 -4.309 30.547 1 68.81 24 GLU B O 1
ATOM 2293 N N . ASP B 1 25 ? 22.781 -2.25 31.391 1 86.56 25 ASP B N 1
ATOM 2294 C CA . ASP B 1 25 ? 21.516 -1.922 30.766 1 86.56 25 ASP B CA 1
ATOM 2295 C C . ASP B 1 25 ? 21.594 -2.051 29.25 1 86.56 25 ASP B C 1
ATOM 2297 O O . ASP B 1 25 ? 22.594 -1.646 28.641 1 86.56 25 ASP B O 1
ATOM 2301 N N . PRO B 1 26 ? 20.656 -2.709 28.688 1 91.88 26 PRO B N 1
ATOM 2302 C CA . PRO B 1 26 ? 20.688 -2.881 27.234 1 91.88 26 PRO B CA 1
ATOM 2303 C C . PRO B 1 26 ? 20.766 -1.554 26.484 1 91.88 26 PRO B C 1
ATOM 2305 O O . PRO B 1 26 ? 20.203 -0.551 26.938 1 91.88 26 PRO B O 1
ATOM 2308 N N . THR B 1 27 ? 21.547 -1.481 25.391 1 94.44 27 THR B N 1
ATOM 2309 C CA . THR B 1 27 ? 21.688 -0.348 24.484 1 94.44 27 THR B CA 1
ATOM 2310 C C . THR B 1 27 ? 21.391 -0.771 23.047 1 94.44 27 THR B C 1
ATOM 2312 O O . THR B 1 27 ? 21.125 -1.945 22.781 1 94.44 27 THR B O 1
ATOM 2315 N N . ALA B 1 28 ? 21.469 0.174 22.172 1 96.25 28 ALA B N 1
ATOM 2316 C CA . ALA B 1 28 ? 21.25 -0.125 20.766 1 96.25 28 ALA B CA 1
ATOM 2317 C C . ALA B 1 28 ? 22.312 -1.09 20.234 1 96.25 28 ALA B C 1
ATOM 2319 O O . ALA B 1 28 ? 22.062 -1.817 19.266 1 96.25 28 ALA B O 1
ATOM 2320 N N . GLU B 1 29 ? 23.453 -1.167 20.906 1 96.44 29 GLU B N 1
ATOM 2321 C CA . GLU B 1 29 ? 24.578 -1.973 20.438 1 96.44 29 GLU B CA 1
ATOM 2322 C C . GLU B 1 29 ? 24.562 -3.365 21.062 1 96.44 29 GLU B C 1
ATOM 2324 O O . GLU B 1 29 ? 25.359 -4.227 20.688 1 96.44 29 GLU B O 1
ATOM 2329 N N . THR B 1 30 ? 23.625 -3.582 21.984 1 97.25 30 THR B N 1
ATOM 2330 C CA . THR B 1 30 ? 23.5 -4.898 22.609 1 97.25 30 THR B CA 1
ATOM 2331 C C . THR B 1 30 ? 23.219 -5.969 21.562 1 97.25 30 THR B C 1
ATOM 2333 O O . THR B 1 30 ? 22.266 -5.863 20.797 1 97.25 30 THR B O 1
ATOM 2336 N N . VAL B 1 31 ? 24.141 -6.988 21.5 1 98.19 31 VAL B N 1
ATOM 2337 C CA . VAL B 1 31 ? 23.984 -8.062 20.531 1 98.19 31 VAL B CA 1
ATOM 2338 C C . VAL B 1 31 ? 22.953 -9.078 21.031 1 98.19 31 VAL B C 1
ATOM 2340 O O . VAL B 1 31 ? 23.078 -9.586 22.156 1 98.19 31 VAL B O 1
ATOM 2343 N N . VAL B 1 32 ? 21.922 -9.352 20.203 1 98.5 32 VAL B N 1
ATOM 2344 C CA . VAL B 1 32 ? 20.859 -10.242 20.641 1 98.5 32 VAL B CA 1
ATOM 2345 C C . VAL B 1 32 ? 20.969 -11.578 19.906 1 98.5 32 VAL B C 1
ATOM 2347 O O . VAL B 1 32 ? 20.375 -12.578 20.328 1 98.5 32 VAL B O 1
ATOM 2350 N N . ALA B 1 33 ? 21.672 -11.57 18.828 1 98.56 33 ALA B N 1
ATOM 2351 C CA . ALA B 1 33 ? 21.938 -12.812 18.109 1 98.56 33 ALA B CA 1
ATOM 2352 C C . ALA B 1 33 ? 23.125 -12.656 17.156 1 98.56 33 ALA B C 1
ATOM 2354 O O . ALA B 1 33 ? 23.516 -11.539 16.828 1 98.56 33 ALA B O 1
ATOM 2355 N N . THR B 1 34 ? 23.719 -13.742 16.859 1 98.56 34 THR B N 1
ATOM 2356 C CA . THR B 1 34 ? 24.688 -13.812 15.766 1 98.56 34 THR B CA 1
ATOM 2357 C C . THR B 1 34 ? 24.266 -14.883 14.758 1 98.56 34 THR B C 1
ATOM 2359 O O . THR B 1 34 ? 23.719 -15.922 15.133 1 98.56 34 THR B O 1
ATOM 2362 N N . VAL B 1 35 ? 24.5 -14.562 13.5 1 98.5 35 VAL B N 1
ATOM 2363 C CA . VAL B 1 35 ? 24.25 -15.484 12.406 1 98.5 35 VAL B CA 1
ATOM 2364 C C . VAL B 1 35 ? 25.5 -15.578 11.516 1 98.5 35 VAL B C 1
ATOM 2366 O O . VAL B 1 35 ? 25.844 -14.617 10.828 1 98.5 35 VAL B O 1
ATOM 2369 N N . ASN B 1 36 ? 26.141 -16.75 11.477 1 97.81 36 ASN B N 1
ATOM 2370 C CA . ASN B 1 36 ? 27.375 -16.922 10.719 1 97.81 36 ASN B CA 1
ATOM 2371 C C . ASN B 1 36 ? 28.375 -15.82 11.023 1 97.81 36 ASN B C 1
ATOM 2373 O O . ASN B 1 36 ? 29.031 -15.297 10.117 1 97.81 36 ASN B O 1
ATOM 2377 N N . GLY B 1 37 ? 28.344 -15.398 12.273 1 97.31 37 GLY B N 1
ATOM 2378 C CA . GLY B 1 37 ? 29.312 -14.398 12.711 1 97.31 37 GLY B CA 1
ATOM 2379 C C . GLY B 1 37 ? 28.797 -12.977 12.578 1 97.31 37 GLY B C 1
ATOM 2380 O O . GLY B 1 37 ? 29.375 -12.047 13.117 1 97.31 37 GLY B O 1
ATOM 2381 N N . THR B 1 38 ? 27.703 -12.719 11.859 1 98 38 THR B N 1
ATOM 2382 C CA . THR B 1 38 ? 27.094 -11.398 11.727 1 98 38 THR B CA 1
ATOM 2383 C C . THR B 1 38 ? 26.234 -11.07 12.945 1 98 38 THR B C 1
ATOM 2385 O O . THR B 1 38 ? 25.375 -11.852 13.344 1 98 38 THR B O 1
ATOM 2388 N N . GLU B 1 39 ? 26.469 -9.914 13.492 1 98.44 39 GLU B N 1
ATOM 2389 C CA . GLU B 1 39 ? 25.781 -9.523 14.711 1 98.44 39 GLU B CA 1
ATOM 2390 C C . GLU B 1 39 ? 24.453 -8.852 14.406 1 98.44 39 GLU B C 1
ATOM 2392 O O . GLU B 1 39 ? 24.359 -8.039 13.477 1 98.44 39 GLU B O 1
ATOM 2397 N N . ILE B 1 40 ? 23.422 -9.211 15.125 1 98.69 40 ILE B N 1
ATOM 2398 C CA . ILE B 1 40 ? 22.125 -8.539 15.195 1 98.69 40 ILE B CA 1
ATOM 2399 C C . ILE B 1 40 ? 21.984 -7.824 16.531 1 98.69 40 ILE B C 1
ATOM 2401 O O . ILE B 1 40 ? 22.109 -8.445 17.594 1 98.69 40 ILE B O 1
ATOM 2405 N N . THR B 1 41 ? 21.734 -6.531 16.5 1 98.62 41 THR B N 1
ATOM 2406 C CA . THR B 1 41 ? 21.688 -5.766 17.734 1 98.62 41 THR B CA 1
ATOM 2407 C C . THR B 1 41 ? 20.25 -5.367 18.062 1 98.62 41 THR B C 1
ATOM 2409 O O . THR B 1 41 ? 19.375 -5.449 17.219 1 98.62 41 THR B O 1
ATOM 2412 N N . LEU B 1 42 ? 20.094 -4.957 19.281 1 98.12 42 LEU B N 1
ATOM 2413 C CA . LEU B 1 42 ? 18.797 -4.418 19.719 1 98.12 42 LEU B CA 1
ATOM 2414 C C . LEU B 1 42 ? 18.406 -3.223 18.859 1 98.12 42 LEU B C 1
ATOM 2416 O O . LEU B 1 42 ? 17.219 -3.018 18.578 1 98.12 42 LEU B O 1
ATOM 2420 N N . GLY B 1 43 ? 19.391 -2.426 18.438 1 98.44 43 GLY B N 1
ATOM 2421 C CA . GLY B 1 43 ? 19.141 -1.31 17.547 1 98.44 43 GLY B CA 1
ATOM 2422 C C . GLY B 1 43 ? 18.484 -1.729 16.234 1 98.44 43 GLY B C 1
ATOM 2423 O O . GLY B 1 43 ? 17.562 -1.079 15.766 1 98.44 43 GLY B O 1
ATOM 2424 N N . HIS B 1 44 ? 18.953 -2.859 15.688 1 98.75 44 HIS B N 1
ATOM 2425 C CA . HIS B 1 44 ? 18.359 -3.385 14.469 1 98.75 44 HIS B CA 1
ATOM 2426 C C . HIS B 1 44 ? 16.891 -3.74 14.672 1 98.75 44 HIS B C 1
ATOM 2428 O O . HIS B 1 44 ? 16.047 -3.477 13.805 1 98.75 44 HIS B O 1
ATOM 2434 N N . MET B 1 45 ? 16.594 -4.266 15.82 1 98.81 45 MET B N 1
ATOM 2435 C CA . MET B 1 45 ? 15.242 -4.707 16.125 1 98.81 45 MET B CA 1
ATOM 2436 C C . MET B 1 45 ? 14.312 -3.51 16.297 1 98.81 45 MET B C 1
ATOM 2438 O O . MET B 1 45 ? 13.211 -3.482 15.742 1 98.81 45 MET B O 1
ATOM 2442 N N . ILE B 1 46 ? 14.773 -2.529 17.047 1 98.5 46 ILE B N 1
ATOM 2443 C CA . ILE B 1 46 ? 13.969 -1.345 17.312 1 98.5 46 ILE B CA 1
ATOM 2444 C C . ILE B 1 46 ? 13.711 -0.591 16.016 1 98.5 46 ILE B C 1
ATOM 2446 O O . ILE B 1 46 ? 12.594 -0.146 15.75 1 98.5 46 ILE B O 1
ATOM 2450 N N . ALA B 1 47 ? 14.75 -0.497 15.203 1 98.19 47 ALA B N 1
ATOM 2451 C CA . ALA B 1 47 ? 14.617 0.19 13.922 1 98.19 47 ALA B CA 1
ATOM 2452 C C . ALA B 1 47 ? 13.609 -0.515 13.016 1 98.19 47 ALA B C 1
ATOM 2454 O O . ALA B 1 47 ? 12.828 0.137 12.32 1 98.19 47 ALA B O 1
ATOM 2455 N N . LEU B 1 48 ? 13.633 -1.852 12.984 1 98.19 48 LEU B N 1
ATOM 2456 C CA . LEU B 1 48 ? 12.68 -2.592 12.164 1 98.19 48 LEU B CA 1
ATOM 2457 C C . LEU B 1 48 ? 11.258 -2.404 12.688 1 98.19 48 LEU B C 1
ATOM 2459 O O . LEU B 1 48 ? 10.336 -2.172 11.898 1 98.19 48 LEU B O 1
ATOM 2463 N N . ARG B 1 49 ? 11.078 -2.502 13.969 1 98 49 ARG B N 1
ATOM 2464 C CA . ARG B 1 49 ? 9.758 -2.326 14.562 1 98 49 ARG B CA 1
ATOM 2465 C C . ARG B 1 49 ? 9.148 -0.987 14.156 1 98 49 ARG B C 1
ATOM 2467 O O . ARG B 1 49 ? 7.969 -0.915 13.812 1 98 49 ARG B O 1
ATOM 2474 N N . ASP B 1 50 ? 9.969 0.068 14.164 1 94.81 50 ASP B N 1
ATOM 2475 C CA . ASP B 1 50 ? 9.523 1.433 13.906 1 94.81 50 ASP B CA 1
ATOM 2476 C C . ASP B 1 50 ? 9.023 1.589 12.469 1 94.81 50 ASP B C 1
ATOM 2478 O O . ASP B 1 50 ? 8.328 2.557 12.156 1 94.81 50 ASP B O 1
ATOM 2482 N N . ASN B 1 51 ? 9.359 0.622 11.641 1 93.88 51 ASN B N 1
ATOM 2483 C CA . ASN B 1 51 ? 9 0.729 10.227 1 93.88 51 ASN B CA 1
ATOM 2484 C C . ASN B 1 51 ? 7.914 -0.275 9.852 1 93.88 51 ASN B C 1
ATOM 2486 O O . ASN B 1 51 ? 7.547 -0.386 8.68 1 93.88 51 ASN B O 1
ATOM 2490 N N . LEU B 1 52 ? 7.391 -1.005 10.867 1 96.44 52 LEU B N 1
ATOM 2491 C CA . LEU B 1 52 ? 6.348 -1.985 10.602 1 96.44 52 LEU B CA 1
ATOM 2492 C C . LEU B 1 52 ? 4.996 -1.304 10.414 1 96.44 52 LEU B C 1
ATOM 2494 O O . LEU B 1 52 ? 4.707 -0.298 11.07 1 96.44 52 LEU B O 1
ATOM 2498 N N . PRO B 1 53 ? 4.184 -1.877 9.594 1 94.31 53 PRO B N 1
ATOM 2499 C CA . PRO B 1 53 ? 2.797 -1.402 9.562 1 94.31 53 PRO B CA 1
ATOM 2500 C C . PRO B 1 53 ? 2.109 -1.489 10.922 1 94.31 53 PRO B C 1
ATOM 2502 O O . PRO B 1 53 ? 2.391 -2.404 11.703 1 94.31 53 PRO B O 1
ATOM 2505 N N . ALA B 1 54 ? 1.141 -0.668 11.125 1 94.62 54 ALA B N 1
ATOM 2506 C CA . ALA B 1 54 ? 0.491 -0.482 12.422 1 94.62 54 ALA B CA 1
ATOM 2507 C C . ALA B 1 54 ? -0.191 -1.768 12.883 1 94.62 54 ALA B C 1
ATOM 2509 O O . ALA B 1 54 ? -0.274 -2.035 14.078 1 94.62 54 ALA B O 1
ATOM 2510 N N . GLN B 1 55 ? -0.594 -2.551 11.945 1 95.69 55 GLN B N 1
ATOM 2511 C CA . GLN B 1 55 ? -1.33 -3.764 12.289 1 95.69 55 GLN B CA 1
ATOM 2512 C C . GLN B 1 55 ? -0.454 -4.738 13.07 1 95.69 55 GLN B C 1
ATOM 2514 O O . GLN B 1 55 ? -0.958 -5.539 13.859 1 95.69 55 GLN B O 1
ATOM 2519 N N . TYR B 1 56 ? 0.866 -4.633 12.883 1 96.62 56 TYR B N 1
ATOM 2520 C CA . TYR B 1 56 ? 1.761 -5.559 13.562 1 96.62 56 TYR B CA 1
ATOM 2521 C C . TYR B 1 56 ? 2.068 -5.074 14.977 1 96.62 56 TYR B C 1
ATOM 2523 O O . TYR B 1 56 ? 2.514 -5.852 15.828 1 96.62 56 TYR B O 1
ATOM 2531 N N . LEU B 1 57 ? 1.786 -3.777 15.219 1 94.62 57 LEU B N 1
ATOM 2532 C CA . LEU B 1 57 ? 2.152 -3.189 16.5 1 94.62 57 LEU B CA 1
ATOM 2533 C C . LEU B 1 57 ? 1.112 -3.516 17.562 1 94.62 57 LEU B C 1
ATOM 2535 O O . LEU B 1 57 ? 1.309 -3.213 18.75 1 94.62 57 LEU B O 1
ATOM 2539 N N . GLN B 1 58 ? 0.076 -4.191 17.125 1 95.44 58 GLN B N 1
ATOM 2540 C CA . GLN B 1 58 ? -0.976 -4.582 18.062 1 95.44 58 GLN B CA 1
ATOM 2541 C C . GLN B 1 58 ? -0.657 -5.918 18.719 1 95.44 58 GLN B C 1
ATOM 2543 O O . GLN B 1 58 ? -1.302 -6.305 19.703 1 95.44 58 GLN B O 1
ATOM 2548 N N . LEU B 1 59 ? 0.345 -6.555 18.188 1 96.62 59 LEU B N 1
ATOM 2549 C CA . LEU B 1 59 ? 0.746 -7.828 18.766 1 96.62 59 LEU B CA 1
ATOM 2550 C C . LEU B 1 59 ? 1.361 -7.625 20.156 1 96.62 59 LEU B C 1
ATOM 2552 O O . LEU B 1 59 ? 1.892 -6.551 20.453 1 96.62 59 LEU B O 1
ATOM 2556 N N . ASP B 1 60 ? 1.265 -8.68 20.969 1 97.44 60 ASP B N 1
ATOM 2557 C CA . ASP B 1 60 ? 1.905 -8.578 22.281 1 97.44 60 ASP B CA 1
ATOM 2558 C C . ASP B 1 60 ? 3.424 -8.484 22.141 1 97.44 60 ASP B C 1
ATOM 2560 O O . ASP B 1 60 ? 3.994 -8.961 21.156 1 97.44 60 ASP B O 1
ATOM 2564 N N . ASP B 1 61 ? 4.125 -7.965 23.109 1 97.75 61 ASP B N 1
ATOM 2565 C CA . ASP B 1 61 ? 5.539 -7.605 23.062 1 97.75 61 ASP B CA 1
ATOM 2566 C C . ASP B 1 61 ? 6.406 -8.828 22.766 1 97.75 61 ASP B C 1
ATOM 2568 O O . ASP B 1 61 ? 7.34 -8.758 21.969 1 97.75 61 ASP B O 1
ATOM 2572 N N . LYS B 1 62 ? 6.125 -9.938 23.422 1 97.62 62 LYS B N 1
ATOM 2573 C CA . LYS B 1 62 ? 6.949 -11.133 23.25 1 97.62 62 LYS B CA 1
ATOM 2574 C C . LYS B 1 62 ? 6.828 -11.695 21.828 1 97.62 62 LYS B C 1
ATOM 2576 O O . LYS B 1 62 ? 7.832 -12.031 21.203 1 97.62 62 LYS B O 1
ATOM 2581 N N . THR B 1 63 ? 5.609 -11.781 21.344 1 98.19 63 THR B N 1
ATOM 2582 C CA . THR B 1 63 ? 5.359 -12.273 20 1 98.19 63 THR B CA 1
ATOM 2583 C C . THR B 1 63 ? 6.043 -11.383 18.969 1 98.19 63 THR B C 1
ATOM 2585 O O . THR B 1 63 ? 6.684 -11.883 18.047 1 98.19 63 THR B O 1
ATOM 2588 N N . LEU B 1 64 ? 5.906 -10.109 19.156 1 98.38 64 LEU B N 1
ATOM 2589 C CA . LEU B 1 64 ? 6.527 -9.164 18.234 1 98.38 64 LEU B CA 1
ATOM 2590 C C . LEU B 1 64 ? 8.047 -9.258 18.312 1 98.38 64 LEU B C 1
ATOM 2592 O O . LEU B 1 64 ? 8.719 -9.266 17.281 1 98.38 64 LEU B O 1
ATOM 2596 N N . PHE B 1 65 ? 8.562 -9.383 19.516 1 98.5 65 PHE B N 1
ATOM 2597 C CA . PHE B 1 65 ? 10 -9.5 19.734 1 98.5 65 PHE B CA 1
ATOM 2598 C C . PHE B 1 65 ? 10.555 -10.734 19.016 1 98.5 65 PHE B C 1
ATOM 2600 O O . PHE B 1 65 ? 11.508 -10.633 18.25 1 98.5 65 PHE B O 1
ATOM 2607 N N . ASP B 1 66 ? 9.953 -11.852 19.203 1 98.12 66 ASP B N 1
ATOM 2608 C CA . ASP B 1 66 ? 10.406 -13.109 18.609 1 98.12 66 ASP B CA 1
ATOM 2609 C C . ASP B 1 66 ? 10.281 -13.07 17.078 1 98.12 66 ASP B C 1
ATOM 2611 O O . ASP B 1 66 ? 11.172 -13.539 16.375 1 98.12 66 ASP B O 1
ATOM 2615 N N . GLY B 1 67 ? 9.141 -12.5 16.625 1 98.06 67 GLY B N 1
ATOM 2616 C CA . GLY B 1 67 ? 8.93 -12.383 15.188 1 98.06 67 GLY B CA 1
ATOM 2617 C C . GLY B 1 67 ? 9.961 -11.516 14.492 1 98.06 67 GLY B C 1
ATOM 2618 O O . GLY B 1 67 ? 10.477 -11.883 13.438 1 98.06 67 GLY B O 1
ATOM 2619 N N . ILE B 1 68 ? 10.234 -10.398 15.109 1 98.69 68 ILE B N 1
ATOM 2620 C CA . ILE B 1 68 ? 11.219 -9.469 14.547 1 98.69 68 ILE B CA 1
ATOM 2621 C C . ILE B 1 68 ? 12.594 -10.125 14.531 1 98.69 68 ILE B C 1
ATOM 2623 O O . ILE B 1 68 ? 13.305 -10.07 13.523 1 98.69 68 ILE B O 1
ATOM 2627 N N . LEU B 1 69 ? 12.977 -10.75 15.656 1 98.62 69 LEU B N 1
ATOM 2628 C CA . LEU B 1 69 ? 14.273 -11.414 15.719 1 98.62 69 LEU B CA 1
ATOM 2629 C C . LEU B 1 69 ? 14.375 -12.516 14.672 1 98.62 69 LEU B C 1
ATOM 2631 O O . LEU B 1 69 ? 15.367 -12.586 13.938 1 98.62 69 LEU B O 1
ATOM 2635 N N . ASP B 1 70 ? 13.375 -13.352 14.555 1 98 70 ASP B N 1
ATOM 2636 C CA . ASP B 1 70 ? 13.375 -14.438 13.586 1 98 70 ASP B CA 1
ATOM 2637 C C . ASP B 1 70 ? 13.469 -13.906 12.156 1 98 70 ASP B C 1
ATOM 2639 O O . ASP B 1 70 ? 14.172 -14.477 11.32 1 98 70 ASP B O 1
ATOM 2643 N N . GLN B 1 71 ? 12.742 -12.852 11.938 1 98.06 71 GLN B N 1
ATOM 2644 C CA . GLN B 1 71 ? 12.773 -12.234 10.617 1 98.06 71 GLN B CA 1
ATOM 2645 C C . GLN B 1 71 ? 14.18 -11.734 10.273 1 98.06 71 GLN B C 1
ATOM 2647 O O . GLN B 1 71 ? 14.664 -11.961 9.164 1 98.06 71 GLN B O 1
ATOM 2652 N N . ILE B 1 72 ? 14.852 -11.07 11.18 1 98.75 72 ILE B N 1
ATOM 2653 C CA . ILE B 1 72 ? 16.188 -10.539 10.914 1 98.75 72 ILE B CA 1
ATOM 2654 C C . ILE B 1 72 ? 17.172 -11.695 10.758 1 98.75 72 ILE B C 1
ATOM 2656 O O . ILE B 1 72 ? 18.047 -11.664 9.883 1 98.75 72 ILE B O 1
ATOM 2660 N N . ILE B 1 73 ? 17.047 -12.75 11.578 1 98.5 73 ILE B N 1
ATOM 2661 C CA . ILE B 1 73 ? 17.906 -13.922 11.469 1 98.5 73 ILE B CA 1
ATOM 2662 C C . ILE B 1 73 ? 17.766 -14.531 10.07 1 98.5 73 ILE B C 1
ATOM 2664 O O . ILE B 1 73 ? 18.781 -14.797 9.406 1 98.5 73 ILE B O 1
ATOM 2668 N N . GLN B 1 74 ? 16.531 -14.727 9.656 1 98.31 74 GLN B N 1
ATOM 2669 C CA . GLN B 1 74 ? 16.266 -15.266 8.328 1 98.31 74 GLN B CA 1
ATOM 2670 C C . GLN B 1 74 ? 16.844 -14.359 7.246 1 98.31 74 GLN B C 1
ATOM 2672 O O . GLN B 1 74 ? 17.469 -14.844 6.293 1 98.31 74 GLN B O 1
ATOM 2677 N N . GLN B 1 75 ? 16.703 -13.086 7.391 1 98.56 75 GLN B N 1
ATOM 2678 C CA . GLN B 1 75 ? 17.188 -12.117 6.41 1 98.56 75 GLN B CA 1
ATOM 2679 C C . GLN B 1 75 ? 18.703 -12.141 6.328 1 98.56 75 GLN B C 1
ATOM 2681 O O . GLN B 1 75 ? 19.281 -12.023 5.242 1 98.56 75 GLN B O 1
ATOM 2686 N N . VAL B 1 76 ? 19.359 -12.266 7.457 1 98.62 76 VAL B N 1
ATOM 2687 C CA . VAL B 1 76 ? 20.812 -12.344 7.445 1 98.62 76 VAL B CA 1
ATOM 2688 C C . VAL B 1 76 ? 21.266 -13.57 6.656 1 98.62 76 VAL B C 1
ATOM 2690 O O . VAL B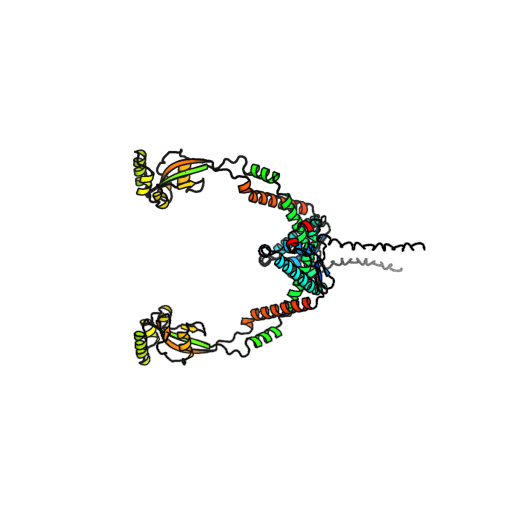 1 76 ? 22.109 -13.461 5.758 1 98.62 76 VAL B O 1
ATOM 2693 N N . ALA B 1 77 ? 20.609 -14.711 6.941 1 98 77 ALA B N 1
ATOM 2694 C CA . ALA B 1 77 ? 20.969 -15.938 6.25 1 98 77 ALA B CA 1
ATOM 2695 C C . ALA B 1 77 ? 20.766 -15.812 4.746 1 98 77 ALA B C 1
ATOM 2697 O O . ALA B 1 77 ? 21.625 -16.203 3.951 1 98 77 ALA B O 1
ATOM 2698 N N . LEU B 1 78 ? 19.656 -15.219 4.383 1 98.19 78 LEU B N 1
ATOM 2699 C CA . LEU B 1 78 ? 19.297 -15.055 2.979 1 98.19 78 LEU B CA 1
ATOM 2700 C C . LEU B 1 78 ? 20.188 -14.016 2.305 1 98.19 78 LEU B C 1
ATOM 2702 O O . LEU B 1 78 ? 20.641 -14.211 1.175 1 98.19 78 LEU B O 1
ATOM 2706 N N . SER B 1 79 ? 20.453 -12.906 2.977 1 98.44 79 SER B N 1
ATOM 2707 C CA . SER B 1 79 ? 21.203 -11.805 2.385 1 98.44 79 SER B CA 1
ATOM 2708 C C . SER B 1 79 ? 22.656 -12.195 2.115 1 98.44 79 SER B C 1
ATOM 2710 O O . SER B 1 79 ? 23.281 -11.68 1.184 1 98.44 79 SER B O 1
ATOM 2712 N N . GLU B 1 80 ? 23.234 -13.109 2.857 1 97.19 80 GLU B N 1
ATOM 2713 C CA . GLU B 1 80 ? 24.609 -13.555 2.676 1 97.19 80 GLU B CA 1
ATOM 2714 C C . GLU B 1 80 ? 24.812 -14.18 1.3 1 97.19 80 GLU B C 1
ATOM 2716 O O . GLU B 1 80 ? 25.859 -14.008 0.677 1 97.19 80 GLU B O 1
ATOM 2721 N N . GLU B 1 81 ? 23.812 -14.875 0.871 1 93.94 81 GLU B N 1
ATOM 2722 C CA . GLU B 1 81 ? 23.891 -15.492 -0.45 1 93.94 81 GLU B CA 1
ATOM 2723 C C . GLU B 1 81 ? 24 -14.438 -1.547 1 93.94 81 GLU B C 1
ATOM 2725 O O . GLU B 1 81 ? 24.859 -14.539 -2.43 1 93.94 81 GLU B O 1
ATOM 2730 N N . ALA B 1 82 ? 23.172 -13.461 -1.506 1 95.75 82 ALA B N 1
ATOM 2731 C CA . ALA B 1 82 ? 23.188 -12.391 -2.5 1 95.75 82 ALA B CA 1
ATOM 2732 C C . ALA B 1 82 ? 24.453 -11.547 -2.393 1 95.75 82 ALA B C 1
ATOM 2734 O O . ALA B 1 82 ? 24.984 -11.086 -3.404 1 95.75 82 ALA B O 1
ATOM 2735 N N . GLU B 1 83 ? 24.891 -11.344 -1.169 1 96.12 83 GLU B N 1
ATOM 2736 C CA . GLU B 1 83 ? 26.078 -10.523 -0.935 1 96.12 83 GLU B CA 1
ATOM 2737 C C . GLU B 1 83 ? 27.312 -11.141 -1.595 1 96.12 83 GLU B C 1
ATOM 2739 O O . GLU B 1 83 ? 28.172 -10.414 -2.098 1 96.12 83 GLU B O 1
ATOM 2744 N N . ALA B 1 84 ? 27.375 -12.445 -1.64 1 93.56 84 ALA B N 1
ATOM 2745 C CA . ALA B 1 84 ? 28.5 -13.164 -2.227 1 93.56 84 ALA B CA 1
ATOM 2746 C C . ALA B 1 84 ? 28.516 -13.023 -3.746 1 93.56 84 ALA B C 1
ATOM 2748 O O . ALA B 1 84 ? 29.547 -13.188 -4.383 1 93.56 84 ALA B O 1
ATOM 2749 N N . ASN B 1 85 ? 27.391 -12.703 -4.348 1 91.38 85 ASN B N 1
ATOM 2750 C CA . ASN B 1 85 ? 27.234 -12.57 -5.793 1 91.38 85 ASN B CA 1
ATOM 2751 C C . ASN B 1 85 ? 26.562 -11.258 -6.168 1 91.38 85 ASN B C 1
ATOM 2753 O O . ASN B 1 85 ? 25.625 -11.25 -6.973 1 91.38 85 ASN B O 1
ATOM 2757 N N . LEU B 1 86 ? 27.047 -10.258 -5.551 1 94.81 86 LEU B N 1
ATOM 2758 C CA . LEU B 1 86 ? 26.406 -8.961 -5.742 1 94.81 86 LEU B CA 1
ATOM 2759 C C . LEU B 1 86 ? 26.562 -8.484 -7.184 1 94.81 86 LEU B C 1
ATOM 2761 O O . LEU B 1 86 ? 27.672 -8.406 -7.707 1 94.81 86 LEU B O 1
ATOM 2765 N N . ARG B 1 87 ? 25.484 -8.148 -7.84 1 94.75 87 ARG B N 1
ATOM 2766 C CA . ARG B 1 87 ? 25.484 -7.676 -9.219 1 94.75 87 ARG B CA 1
ATOM 2767 C C . ARG B 1 87 ? 25.469 -6.152 -9.281 1 94.75 87 ARG B C 1
ATOM 2769 O O . ARG B 1 87 ? 25.219 -5.492 -8.266 1 94.75 87 ARG B O 1
ATOM 2776 N N . LYS B 1 88 ? 25.766 -5.68 -10.422 1 95.44 88 LYS B N 1
ATOM 2777 C CA . LYS B 1 88 ? 25.75 -4.234 -10.641 1 95.44 88 LYS B CA 1
ATOM 2778 C C . LYS B 1 88 ? 24.375 -3.654 -10.352 1 95.44 88 LYS B C 1
ATOM 2780 O O . LYS B 1 88 ? 24.25 -2.617 -9.695 1 95.44 88 LYS B O 1
ATOM 2785 N N . ARG B 1 89 ? 23.359 -4.316 -10.773 1 96.44 89 ARG B N 1
ATOM 2786 C CA . ARG B 1 89 ? 21.984 -3.881 -10.539 1 96.44 89 ARG B CA 1
ATOM 2787 C C . ARG B 1 89 ? 21.719 -3.717 -9.047 1 96.44 89 ARG B C 1
ATOM 2789 O O . ARG B 1 89 ? 21.094 -2.742 -8.625 1 96.44 89 ARG B O 1
ATOM 2796 N N . ASP B 1 90 ? 22.203 -4.637 -8.32 1 96.94 90 ASP B N 1
ATOM 2797 C CA . ASP B 1 90 ? 21.969 -4.594 -6.879 1 96.94 90 ASP B CA 1
ATOM 2798 C C . ASP B 1 90 ? 22.641 -3.377 -6.25 1 96.94 90 ASP B C 1
ATOM 2800 O O . ASP B 1 90 ? 22.047 -2.693 -5.418 1 96.94 90 ASP B O 1
ATOM 2804 N N . THR B 1 91 ? 23.875 -3.131 -6.66 1 97.31 91 THR B N 1
ATOM 2805 C CA . THR B 1 91 ? 24.594 -1.979 -6.133 1 97.31 91 THR B CA 1
ATOM 2806 C C . THR B 1 91 ? 23.859 -0.683 -6.457 1 97.31 91 THR B C 1
ATOM 2808 O O . THR B 1 91 ? 23.734 0.198 -5.605 1 97.31 91 THR B O 1
ATOM 2811 N N . LEU B 1 92 ? 23.359 -0.579 -7.652 1 98 92 LEU B N 1
ATOM 2812 C CA . LEU B 1 92 ? 22.641 0.618 -8.094 1 98 92 LEU B CA 1
ATOM 2813 C C . LEU B 1 92 ? 21.344 0.796 -7.332 1 98 92 LEU B C 1
ATOM 2815 O O . LEU B 1 92 ? 21 1.908 -6.918 1 98 92 LEU B O 1
ATOM 2819 N N . VAL B 1 93 ? 20.625 -0.275 -7.129 1 97.94 93 VAL B N 1
ATOM 2820 C CA . VAL B 1 93 ? 19.375 -0.204 -6.391 1 97.94 93 VAL B CA 1
ATOM 2821 C C . VAL B 1 93 ? 19.656 0.192 -4.941 1 97.94 93 VAL B C 1
ATOM 2823 O O . VAL B 1 93 ? 18.953 1.032 -4.379 1 97.94 93 VAL B O 1
ATOM 2826 N N . LEU B 1 94 ? 20.688 -0.388 -4.371 1 98.31 94 LEU B N 1
ATOM 2827 C CA . LEU B 1 94 ? 21.031 -0.073 -2.992 1 98.31 94 LEU B CA 1
ATOM 2828 C C . LEU B 1 94 ? 21.469 1.385 -2.859 1 98.31 94 LEU B C 1
ATOM 2830 O O . LEU B 1 94 ? 21.125 2.045 -1.872 1 98.31 94 LEU B O 1
ATOM 2834 N N . ASP B 1 95 ? 22.156 1.901 -3.854 1 98.25 95 ASP B N 1
ATOM 2835 C CA . ASP B 1 95 ? 22.516 3.314 -3.873 1 98.25 95 ASP B CA 1
ATOM 2836 C C . ASP B 1 95 ? 21.281 4.203 -3.914 1 98.25 95 ASP B C 1
ATOM 2838 O O . ASP B 1 95 ? 21.172 5.168 -3.158 1 98.25 95 ASP B O 1
ATOM 2842 N N . ASN B 1 96 ? 20.359 3.854 -4.809 1 98.62 96 ASN B N 1
ATOM 2843 C CA . ASN B 1 96 ? 19.109 4.598 -4.922 1 98.62 96 ASN B CA 1
ATOM 2844 C C . ASN B 1 96 ? 18.312 4.559 -3.619 1 98.62 96 ASN B C 1
ATOM 2846 O O . ASN B 1 96 ? 17.766 5.578 -3.191 1 98.62 96 ASN B O 1
ATOM 2850 N N . ASN B 1 97 ? 18.312 3.371 -2.982 1 98.19 97 ASN B N 1
ATOM 2851 C CA . ASN B 1 97 ? 17.594 3.221 -1.726 1 98.19 97 ASN B CA 1
ATOM 2852 C C . ASN B 1 97 ? 18.172 4.102 -0.629 1 98.19 97 ASN B C 1
ATOM 2854 O O . ASN B 1 97 ? 17.438 4.754 0.114 1 98.19 97 ASN B O 1
ATOM 2858 N N . ARG B 1 98 ? 19.469 4.086 -0.529 1 98.5 98 ARG B N 1
ATOM 2859 C CA . ARG B 1 98 ? 20.156 4.906 0.471 1 98.5 98 ARG B CA 1
ATOM 2860 C C . ARG B 1 98 ? 19.844 6.387 0.264 1 98.5 98 ARG B C 1
ATOM 2862 O O . ARG B 1 98 ? 19.484 7.086 1.209 1 98.5 98 ARG B O 1
ATOM 2869 N N . ARG B 1 99 ? 19.938 6.824 -0.964 1 98.25 99 ARG B N 1
ATOM 2870 C CA . ARG B 1 99 ? 19.688 8.227 -1.295 1 98.25 99 ARG B CA 1
ATOM 2871 C C . ARG B 1 99 ? 18.25 8.617 -0.996 1 98.25 99 ARG B C 1
ATOM 2873 O O . ARG B 1 99 ? 18 9.672 -0.415 1 98.25 99 ARG B O 1
ATOM 2880 N N . SER B 1 100 ? 17.297 7.75 -1.408 1 98.25 100 SER B N 1
ATOM 2881 C CA . SER B 1 100 ? 15.875 8.016 -1.194 1 98.25 100 SER B CA 1
ATOM 2882 C C . SER B 1 100 ? 15.547 8.086 0.293 1 98.25 100 SER B C 1
ATOM 2884 O O . SER B 1 100 ? 14.766 8.938 0.724 1 98.25 100 SER B O 1
ATOM 2886 N N . TYR B 1 101 ? 16.188 7.211 1.123 1 98.38 101 TYR B N 1
ATOM 2887 C CA . TYR B 1 101 ? 15.93 7.207 2.561 1 98.38 101 TYR B CA 1
ATOM 2888 C C . TYR B 1 101 ? 16.438 8.492 3.201 1 98.38 101 TYR B C 1
ATOM 2890 O O . TYR B 1 101 ? 15.719 9.141 3.961 1 98.38 101 TYR B O 1
ATOM 2898 N N . LEU B 1 102 ? 17.672 8.844 2.846 1 98.62 102 LEU B N 1
ATOM 2899 C CA . LEU B 1 102 ? 18.281 10.016 3.471 1 98.62 102 LEU B CA 1
ATOM 2900 C C . LEU B 1 102 ? 17.562 11.289 3.035 1 98.62 102 LEU B C 1
ATOM 2902 O O . LEU B 1 102 ? 17.438 12.234 3.82 1 98.62 102 LEU B O 1
ATOM 2906 N N . ALA B 1 103 ? 17.094 11.344 1.719 1 98.56 103 ALA B N 1
ATOM 2907 C CA . ALA B 1 103 ? 16.25 12.453 1.294 1 98.56 103 ALA B CA 1
ATOM 2908 C C . ALA B 1 103 ? 14.984 12.531 2.135 1 98.56 103 ALA B C 1
ATOM 2910 O O . ALA B 1 103 ? 14.578 13.617 2.557 1 98.56 103 ALA B O 1
ATOM 2911 N N . GLY B 1 104 ? 14.438 11.359 2.443 1 98.12 104 GLY B N 1
ATOM 2912 C CA . GLY B 1 104 ? 13.258 11.297 3.293 1 98.12 104 GLY B CA 1
ATOM 2913 C C . GLY B 1 104 ? 13.516 11.789 4.703 1 98.12 104 GLY B C 1
ATOM 2914 O O . GLY B 1 104 ? 12.664 12.453 5.301 1 98.12 104 GLY B O 1
ATOM 2915 N N . VAL B 1 105 ? 14.68 11.43 5.242 1 97.69 105 VAL B N 1
ATOM 2916 C CA . VAL B 1 105 ? 15.062 11.875 6.578 1 97.69 105 VAL B CA 1
ATOM 2917 C C . VAL B 1 105 ? 15.055 13.406 6.633 1 97.69 105 VAL B C 1
ATOM 2919 O O . VAL B 1 105 ? 14.516 14 7.57 1 97.69 105 VAL B O 1
ATOM 2922 N N . THR B 1 106 ? 15.609 14.062 5.605 1 98.38 106 THR B N 1
ATOM 2923 C CA . THR B 1 106 ? 15.641 15.516 5.535 1 98.38 106 THR B CA 1
ATOM 2924 C C . THR B 1 106 ? 14.227 16.094 5.5 1 98.38 106 THR B C 1
ATOM 2926 O O . THR B 1 106 ? 13.914 17.047 6.219 1 98.38 106 THR B O 1
ATOM 2929 N N . LEU B 1 107 ? 13.367 15.469 4.715 1 98.44 107 LEU B N 1
ATOM 2930 C CA . LEU B 1 107 ? 11.992 15.945 4.574 1 98.44 107 LEU B CA 1
ATOM 2931 C C . LEU B 1 107 ? 11.219 15.766 5.875 1 98.44 107 LEU B C 1
ATOM 2933 O O . LEU B 1 107 ? 10.484 16.656 6.301 1 98.44 107 LEU B O 1
ATOM 2937 N N . ASP B 1 108 ? 11.406 14.648 6.512 1 97.19 108 ASP B N 1
ATOM 2938 C CA . ASP B 1 108 ? 10.711 14.352 7.762 1 97.19 108 ASP B CA 1
ATOM 2939 C C . ASP B 1 108 ? 11.141 15.312 8.867 1 97.19 108 ASP B C 1
ATOM 2941 O O . ASP B 1 108 ? 10.297 15.82 9.617 1 97.19 108 ASP B O 1
ATOM 2945 N N . GLU B 1 109 ? 12.438 15.547 8.977 1 96.75 109 GLU B N 1
ATOM 2946 C CA . GLU B 1 109 ? 12.953 16.469 9.984 1 96.75 109 GLU B CA 1
ATOM 2947 C C . GLU B 1 109 ? 12.445 17.891 9.742 1 96.75 109 GLU B C 1
ATOM 2949 O O . GLU B 1 109 ? 12.109 18.609 10.688 1 96.75 109 GLU B O 1
ATOM 2954 N N . THR B 1 110 ? 12.391 18.281 8.477 1 98.31 110 THR B N 1
ATOM 2955 C CA . THR B 1 110 ? 11.883 19.594 8.109 1 98.31 110 THR B CA 1
ATOM 2956 C C . THR B 1 110 ? 10.414 19.734 8.5 1 98.31 110 THR B C 1
ATOM 2958 O O . THR B 1 110 ? 10.023 20.734 9.102 1 98.31 110 THR B O 1
ATOM 2961 N N . ALA B 1 111 ? 9.68 18.703 8.172 1 98.19 111 ALA B N 1
ATOM 2962 C CA . ALA B 1 111 ? 8.258 18.703 8.5 1 98.19 111 ALA B CA 1
ATOM 2963 C C . ALA B 1 111 ? 8.039 18.781 10.008 1 98.19 111 ALA B C 1
ATOM 2965 O O . ALA B 1 111 ? 7.219 19.578 10.484 1 98.19 111 ALA B O 1
ATOM 2966 N N . LYS B 1 112 ? 8.773 18.047 10.805 1 96.94 112 LYS B N 1
ATOM 2967 C CA . LYS B 1 112 ? 8.625 18 12.258 1 96.94 112 LYS B CA 1
ATOM 2968 C C . LYS B 1 112 ? 9.008 19.344 12.883 1 96.94 112 LYS B C 1
ATOM 2970 O O . LYS B 1 112 ? 8.328 19.828 13.789 1 96.94 112 LYS B O 1
ATOM 2975 N N . ALA B 1 113 ? 10.016 19.922 12.367 1 97.44 113 ALA B N 1
ATOM 2976 C CA . ALA B 1 113 ? 10.516 21.172 12.914 1 97.44 113 ALA B CA 1
ATOM 2977 C C . ALA B 1 113 ? 9.57 22.328 12.594 1 97.44 113 ALA B C 1
ATOM 2979 O O . ALA B 1 113 ? 9.609 23.375 13.242 1 97.44 113 ALA B O 1
ATOM 2980 N N . ALA B 1 114 ? 8.719 22.125 11.625 1 98.19 114 ALA B N 1
ATOM 2981 C CA . ALA B 1 114 ? 7.852 23.188 11.133 1 98.19 114 ALA B CA 1
ATOM 2982 C C . ALA B 1 114 ? 6.664 23.406 12.07 1 98.19 114 ALA B C 1
ATOM 2984 O O . ALA B 1 114 ? 5.996 24.438 12.008 1 98.19 114 ALA B O 1
ATOM 2985 N N . VAL B 1 115 ? 6.387 22.438 12.898 1 98.19 115 VAL B N 1
ATOM 2986 C CA . VAL B 1 115 ? 5.176 22.5 13.711 1 98.19 115 VAL B CA 1
ATOM 2987 C C . VAL B 1 115 ? 5.543 22.844 15.156 1 98.19 115 VAL B C 1
ATOM 2989 O O . VAL B 1 115 ? 6.082 22.016 15.883 1 98.19 115 VAL B O 1
ATOM 2992 N N . THR B 1 116 ? 5.379 24.047 15.516 1 97.75 116 THR B N 1
ATOM 2993 C CA . THR B 1 116 ? 5.492 24.531 16.891 1 97.75 116 THR B CA 1
ATOM 2994 C C . THR B 1 116 ? 4.199 25.219 17.328 1 97.75 116 THR B C 1
ATOM 2996 O O . THR B 1 116 ? 3.396 25.625 16.5 1 97.75 116 THR B O 1
ATOM 2999 N N . GLU B 1 117 ? 4.043 25.219 18.594 1 97.31 117 GLU B N 1
ATOM 3000 C CA . GLU B 1 117 ? 2.834 25.859 19.094 1 97.31 117 GLU B CA 1
ATOM 3001 C C . GLU B 1 117 ? 2.756 27.312 18.625 1 97.31 117 GLU B C 1
ATOM 3003 O O . GLU B 1 117 ? 1.674 27.812 18.312 1 97.31 117 GLU B O 1
ATOM 3008 N N . GLU B 1 118 ? 3.902 27.953 18.641 1 97.94 118 GLU B N 1
ATOM 3009 C CA . GLU B 1 118 ? 3.967 29.344 18.203 1 97.94 118 GLU B CA 1
ATOM 3010 C C . GLU B 1 118 ? 3.557 29.5 16.75 1 97.94 118 GLU B C 1
ATOM 3012 O O . GLU B 1 118 ? 2.777 30.391 16.391 1 97.94 118 GLU B O 1
ATOM 3017 N N . LYS B 1 119 ? 4.004 28.609 15.867 1 98.12 119 LYS B N 1
ATOM 3018 C CA . LYS B 1 119 ? 3.695 28.672 14.438 1 98.12 119 LYS B CA 1
ATOM 3019 C C . LYS B 1 119 ? 2.236 28.328 14.172 1 98.12 119 LYS B C 1
ATOM 3021 O O . LYS B 1 119 ? 1.6 28.906 13.297 1 98.12 119 LYS B O 1
ATOM 3026 N N . ILE B 1 120 ? 1.682 27.422 14.898 1 97.81 120 ILE B N 1
ATOM 3027 C CA . ILE B 1 120 ? 0.272 27.062 14.789 1 97.81 120 ILE B CA 1
ATOM 3028 C C . ILE B 1 120 ? -0.599 28.25 15.156 1 97.81 120 ILE B C 1
ATOM 3030 O O . ILE B 1 120 ? -1.539 28.594 14.438 1 97.81 120 ILE B O 1
ATOM 3034 N N . ALA B 1 121 ? -0.265 28.891 16.281 1 96.62 121 ALA B N 1
ATOM 3035 C CA . ALA B 1 121 ? -1.027 30.047 16.75 1 96.62 121 ALA B CA 1
ATOM 3036 C C . ALA B 1 121 ? -0.981 31.188 15.734 1 96.62 121 ALA B C 1
ATOM 3038 O O . ALA B 1 121 ? -2.002 31.828 15.453 1 96.62 121 ALA B O 1
ATOM 3039 N N . ALA B 1 122 ? 0.152 31.438 15.164 1 97.19 122 ALA B N 1
ATOM 3040 C CA . ALA B 1 122 ? 0.324 32.5 14.188 1 97.19 122 ALA B CA 1
ATOM 3041 C C . ALA B 1 122 ? -0.491 32.25 12.922 1 97.19 122 ALA B C 1
ATOM 3043 O O . ALA B 1 122 ? -1.149 33.125 12.398 1 97.19 122 ALA B O 1
ATOM 3044 N N . LEU B 1 123 ? -0.469 30.969 12.445 1 96.88 123 LEU B N 1
ATOM 3045 C CA . LEU B 1 123 ? -1.215 30.625 11.234 1 96.88 123 LEU B CA 1
ATOM 3046 C C . LEU B 1 123 ? -2.717 30.688 11.492 1 96.88 123 LEU B C 1
ATOM 3048 O O . LEU B 1 123 ? -3.48 31.094 10.609 1 96.88 123 LEU B O 1
ATOM 3052 N N . PHE B 1 124 ? -3.154 30.266 12.711 1 95.75 124 PHE B N 1
ATOM 3053 C CA . PHE B 1 124 ? -4.559 30.375 13.078 1 95.75 124 PHE B CA 1
ATOM 3054 C C . PHE B 1 124 ? -5.039 31.812 13.008 1 95.75 124 PHE B C 1
ATOM 3056 O O . PHE B 1 124 ? -6.086 32.094 12.422 1 95.75 124 PHE B O 1
ATOM 3063 N N . GLU B 1 125 ? -4.234 32.688 13.586 1 93.81 125 GLU B N 1
ATOM 3064 C CA . GLU B 1 125 ? -4.59 34.094 13.57 1 93.81 125 GLU B CA 1
ATOM 3065 C C . GLU B 1 125 ? -4.68 34.625 12.141 1 93.81 125 GLU B C 1
ATOM 3067 O O . GLU B 1 125 ? -5.617 35.344 11.797 1 93.81 125 GLU B O 1
ATOM 3072 N N . GLU B 1 126 ? -3.729 34.281 11.375 1 92.94 126 GLU B N 1
ATOM 3073 C CA . GLU B 1 126 ? -3.697 34.719 9.984 1 92.94 126 GLU B CA 1
ATOM 3074 C C . GLU B 1 126 ? -4.922 34.25 9.219 1 92.94 126 GLU B C 1
ATOM 3076 O O . GLU B 1 126 ? -5.496 34.969 8.414 1 92.94 126 GLU B O 1
ATOM 3081 N N . ARG B 1 127 ? -5.305 33 9.492 1 89.5 127 ARG B N 1
ATOM 3082 C CA . ARG B 1 127 ? -6.363 32.344 8.719 1 89.5 127 ARG B CA 1
ATOM 3083 C C . ARG B 1 127 ? -7.738 32.75 9.234 1 89.5 127 ARG B C 1
ATOM 3085 O O . ARG B 1 127 ? -8.672 32.938 8.445 1 89.5 127 ARG B O 1
ATOM 3092 N N . TYR B 1 128 ? -7.84 32.969 10.516 1 86.94 128 TYR B N 1
ATOM 3093 C CA . TYR B 1 128 ? -9.18 33.094 11.078 1 86.94 128 TYR B CA 1
ATOM 3094 C C . TYR B 1 128 ? -9.344 34.438 11.781 1 86.94 128 TYR B C 1
ATOM 3096 O O . TYR B 1 128 ? -10.461 34.812 12.148 1 86.94 128 TYR B O 1
ATOM 3104 N N . ALA B 1 129 ? -8.062 35.156 11.938 1 77.38 129 ALA B N 1
ATOM 3105 C CA . ALA B 1 129 ? -8.164 36.469 12.57 1 77.38 129 ALA B CA 1
ATOM 3106 C C . ALA B 1 129 ? -8.914 37.438 11.68 1 77.38 129 ALA B C 1
ATOM 3108 O O . ALA B 1 129 ? -8.641 37.531 10.484 1 77.38 129 ALA B O 1
ATOM 3109 N N . GLY B 1 130 ? -9.914 38.031 12.219 1 75.81 130 GLY B N 1
ATOM 3110 C CA . GLY B 1 130 ? -10.656 39.062 11.539 1 75.81 130 GLY B CA 1
ATOM 3111 C C . GLY B 1 130 ? -11.844 38.531 10.758 1 75.81 130 GLY B C 1
ATOM 3112 O O . GLY B 1 130 ? -12.578 39.312 10.141 1 75.81 130 GLY B O 1
ATOM 3113 N N . GLN B 1 131 ? -11.859 37.25 10.547 1 74.56 131 GLN B N 1
ATOM 3114 C CA . GLN B 1 131 ? -13.023 36.719 9.844 1 74.56 131 GLN B CA 1
ATOM 3115 C C . GLN B 1 131 ? -14.273 36.781 10.719 1 74.56 131 GLN B C 1
ATOM 3117 O O . GLN B 1 131 ? -14.242 36.375 11.883 1 74.56 131 GLN B O 1
ATOM 3122 N N . GLU B 1 132 ? -15.156 37.594 10.25 1 75.5 132 GLU B N 1
ATOM 3123 C CA . GLU B 1 132 ? -16.438 37.625 10.945 1 75.5 132 GLU B CA 1
ATOM 3124 C C . GLU B 1 132 ? -17.094 36.25 10.93 1 75.5 132 GLU B C 1
ATOM 3126 O O . GLU B 1 132 ? -17.125 35.562 9.898 1 75.5 132 GLU B O 1
ATOM 3131 N N . PRO B 1 133 ? -17.406 35.781 12.156 1 76.75 133 PRO B N 1
ATOM 3132 C CA . PRO B 1 133 ? -18.094 34.5 12.156 1 76.75 133 PRO B CA 1
ATOM 3133 C C . PRO B 1 133 ? -19.328 34.5 11.258 1 76.75 133 PRO B C 1
ATOM 3135 O O . PRO B 1 133 ? -19.969 35.531 11.086 1 76.75 133 PRO B O 1
ATOM 3138 N N . GLY B 1 134 ? -19.469 33.469 10.531 1 83 134 GLY B N 1
ATOM 3139 C CA . GLY B 1 134 ? -20.703 33.344 9.773 1 83 134 GLY B CA 1
ATOM 3140 C C . GLY B 1 134 ? -21.938 33.406 10.641 1 83 134 GLY B C 1
ATOM 3141 O O . GLY B 1 134 ? -21.844 33.406 11.867 1 83 134 GLY B O 1
ATOM 3142 N N . LYS B 1 135 ? -23.062 33.719 9.984 1 91.06 135 LYS B N 1
ATOM 3143 C CA . LYS B 1 135 ? -24.344 33.719 10.688 1 91.06 135 LYS B CA 1
ATOM 3144 C C . LYS B 1 135 ? -25.094 32.406 10.508 1 91.06 135 LYS B C 1
ATOM 3146 O O . LYS B 1 135 ? -24.953 31.734 9.484 1 91.06 135 LYS B O 1
ATOM 3151 N N . GLU B 1 136 ? -25.672 32 11.562 1 95 136 GLU B N 1
ATOM 3152 C CA . GLU B 1 136 ? -26.625 30.891 11.547 1 95 136 GLU B CA 1
ATOM 3153 C C . GLU B 1 136 ? -28.047 31.375 11.828 1 95 136 GLU B C 1
ATOM 3155 O O . GLU B 1 136 ? -28.25 32.312 12.594 1 95 136 GLU B O 1
ATOM 3160 N N . TYR B 1 137 ? -28.969 30.672 11.148 1 97.31 137 TYR B N 1
ATOM 3161 C CA . TYR B 1 137 ? -30.375 31.047 11.242 1 97.31 137 TYR B CA 1
ATOM 3162 C C . TYR B 1 137 ? -31.219 29.891 11.742 1 97.31 137 TYR B C 1
ATOM 3164 O O . TYR B 1 137 ? -30.984 28.734 11.398 1 97.31 137 TYR B O 1
ATOM 3172 N N . SER B 1 138 ? -32.062 30.141 12.625 1 97.56 138 SER B N 1
ATOM 3173 C CA . SER B 1 138 ? -33.156 29.266 13.008 1 97.56 138 SER B CA 1
ATOM 3174 C C . SER B 1 138 ? -34.469 29.734 12.422 1 97.56 138 SER B C 1
ATOM 3176 O O . SER B 1 138 ? -34.906 30.859 12.664 1 97.56 138 SER B O 1
ATOM 3178 N N . ALA B 1 139 ? -35.094 28.812 11.578 1 98 139 ALA B N 1
ATOM 3179 C CA . ALA B 1 139 ? -36.312 29.234 10.906 1 98 139 ALA B CA 1
ATOM 3180 C C . ALA B 1 139 ? -37.312 28.062 10.773 1 98 139 ALA B C 1
ATOM 3182 O O . ALA B 1 139 ? -36.938 26.922 11.023 1 98 139 ALA B O 1
ATOM 3183 N N . ALA B 1 140 ? -38.562 28.391 10.531 1 98.25 140 ALA B N 1
ATOM 3184 C CA . ALA B 1 140 ? -39.625 27.469 10.125 1 98.25 140 ALA B CA 1
ATOM 3185 C C . ALA B 1 140 ? -40.219 27.906 8.797 1 98.25 140 ALA B C 1
ATOM 3187 O O . ALA B 1 140 ? -40.156 29.078 8.422 1 98.25 140 ALA B O 1
ATOM 3188 N N . HIS B 1 141 ? -40.719 26.859 8.094 1 98.56 141 HIS B N 1
ATOM 3189 C CA . HIS B 1 141 ? -41.375 27.266 6.852 1 98.56 141 HIS B CA 1
ATOM 3190 C C . HIS B 1 141 ? -42.625 26.438 6.578 1 98.56 141 HIS B C 1
ATOM 3192 O O . HIS B 1 141 ? -42.812 25.391 7.188 1 98.56 141 HIS B O 1
ATOM 3198 N N . ILE B 1 142 ? -43.594 26.984 5.805 1 98.12 142 ILE B N 1
ATOM 3199 C CA . ILE B 1 142 ? -44.719 26.312 5.219 1 98.12 142 ILE B CA 1
ATOM 3200 C C . ILE B 1 142 ? -44.625 26.312 3.697 1 98.12 142 ILE B C 1
ATOM 3202 O O . ILE B 1 142 ? -44.469 27.375 3.084 1 98.12 142 ILE B O 1
ATOM 3206 N N . LEU B 1 143 ? -44.625 25.125 3.152 1 98.5 143 LEU B N 1
ATOM 3207 C CA . LEU B 1 143 ? -44.531 24.984 1.703 1 98.5 143 LEU B CA 1
ATOM 3208 C C . LEU B 1 143 ? -45.906 24.656 1.098 1 98.5 143 LEU B C 1
ATOM 3210 O O . LEU B 1 143 ? -46.594 23.75 1.572 1 98.5 143 LEU B O 1
ATOM 3214 N N . VAL B 1 144 ? -46.25 25.422 0.043 1 98 144 VAL B N 1
ATOM 3215 C CA . VAL B 1 144 ? -47.469 25.141 -0.666 1 98 144 VAL B CA 1
ATOM 3216 C C . VAL B 1 144 ? -47.25 25.203 -2.174 1 98 144 VAL B C 1
ATOM 3218 O O . VAL B 1 144 ? -46.219 25.688 -2.625 1 98 144 VAL B O 1
ATOM 3221 N N . GLU B 1 145 ? -48.125 24.766 -2.912 1 97 145 GLU B N 1
ATOM 3222 C CA . GLU B 1 145 ? -47.906 24.562 -4.34 1 97 145 GLU B CA 1
ATOM 3223 C C . GLU B 1 145 ? -48.094 25.844 -5.129 1 97 145 GLU B C 1
ATOM 3225 O O . GLU B 1 145 ? -47.438 26.078 -6.145 1 97 145 GLU B O 1
ATOM 3230 N N . THR B 1 146 ? -49.031 26.688 -4.621 1 97.12 146 THR B N 1
ATOM 3231 C CA . THR B 1 146 ? -49.375 27.844 -5.438 1 97.12 146 THR B CA 1
ATOM 3232 C C . THR B 1 146 ? -49.188 29.141 -4.652 1 97.12 146 THR B C 1
ATOM 3234 O O . THR B 1 146 ? -49.25 29.125 -3.42 1 97.12 146 THR B O 1
ATOM 3237 N N . GLU B 1 147 ? -49.031 30.188 -5.422 1 97.81 147 GLU B N 1
ATOM 3238 C CA . GLU B 1 147 ? -48.906 31.516 -4.82 1 97.81 147 GLU B CA 1
ATOM 3239 C C . GLU B 1 147 ? -50.188 31.906 -4.082 1 97.81 147 GLU B C 1
ATOM 3241 O O . GLU B 1 147 ? -50.125 32.531 -3.025 1 97.81 147 GLU B O 1
ATOM 3246 N N . GLU B 1 148 ? -51.312 31.531 -4.668 1 97.81 148 GLU B N 1
ATOM 3247 C CA . GLU B 1 148 ? -52.594 31.844 -4.066 1 97.81 148 GLU B CA 1
ATOM 3248 C C . GLU B 1 148 ? -52.719 31.234 -2.676 1 97.81 148 GLU B C 1
ATOM 3250 O O . GLU B 1 148 ? -53.156 31.891 -1.734 1 97.81 148 GLU B O 1
ATOM 3255 N N . GLU B 1 149 ? -52.344 30.031 -2.615 1 97.56 149 GLU B N 1
ATOM 3256 C CA . GLU B 1 149 ? -52.375 29.359 -1.325 1 97.56 149 GLU B CA 1
ATOM 3257 C C . GLU B 1 149 ? -51.438 30.031 -0.32 1 97.56 149 GLU B C 1
ATOM 3259 O O . GLU B 1 149 ? -51.781 30.172 0.854 1 97.56 149 GLU B O 1
ATOM 3264 N N . ALA B 1 150 ? -50.312 30.391 -0.758 1 98.31 150 ALA B N 1
ATOM 3265 C CA . ALA B 1 150 ? -49.344 31.031 0.105 1 98.31 150 ALA B CA 1
ATOM 3266 C C . ALA B 1 150 ? -49.844 32.375 0.623 1 98.31 150 ALA B C 1
ATOM 3268 O O . ALA B 1 150 ? -49.719 32.688 1.806 1 98.31 150 ALA B O 1
ATOM 3269 N N . ASN B 1 151 ? -50.438 33.125 -0.255 1 98 151 ASN B N 1
ATOM 3270 C CA . ASN B 1 151 ? -51 34.438 0.132 1 98 151 ASN B CA 1
ATOM 3271 C C . ASN B 1 151 ? -52.125 34.281 1.163 1 98 151 ASN B C 1
ATOM 3273 O O . ASN B 1 151 ? -52.219 35.031 2.119 1 98 151 ASN B O 1
ATOM 3277 N N . ALA B 1 152 ? -52.969 33.344 0.909 1 97.44 152 ALA B N 1
ATOM 3278 C CA . ALA B 1 152 ? -54.031 33.062 1.853 1 97.44 152 ALA B CA 1
ATOM 3279 C C . ALA B 1 152 ? -53.5 32.688 3.229 1 97.44 152 ALA B C 1
ATOM 3281 O O . ALA B 1 152 ? -54 33.156 4.25 1 97.44 152 ALA B O 1
ATOM 3282 N N . LEU B 1 153 ? -52.5 31.891 3.16 1 97.62 153 LEU B N 1
ATOM 3283 C CA . LEU B 1 153 ? -51.844 31.469 4.398 1 97.62 153 LEU B CA 1
ATOM 3284 C C . LEU B 1 153 ? -51.219 32.656 5.121 1 97.62 153 LEU B C 1
ATOM 3286 O O . LEU B 1 153 ? -51.344 32.781 6.344 1 97.62 153 LEU B O 1
ATOM 3290 N N . LYS B 1 154 ? -50.562 33.469 4.438 1 97.56 154 LYS B N 1
ATOM 3291 C CA . LYS B 1 154 ? -49.938 34.656 5.012 1 97.56 154 LYS B CA 1
ATOM 3292 C C . LYS B 1 154 ? -50.969 35.531 5.734 1 97.56 154 LYS B C 1
ATOM 3294 O O . LYS B 1 154 ? -50.688 36.031 6.828 1 97.56 154 LYS B O 1
ATOM 3299 N N . VAL B 1 155 ? -52.125 35.688 5.176 1 97.12 155 VAL B N 1
ATOM 3300 C CA . VAL B 1 155 ? -53.188 36.5 5.75 1 97.12 155 VAL B CA 1
ATOM 3301 C C . VAL B 1 155 ? -53.656 35.875 7.066 1 97.12 155 VAL B C 1
ATOM 3303 O O . VAL B 1 155 ? -53.844 36.562 8.062 1 97.12 155 VAL B O 1
ATOM 3306 N N . GLU B 1 156 ? -53.812 34.562 7.027 1 97.06 156 GLU B N 1
ATOM 3307 C CA . GLU B 1 156 ? -54.219 33.844 8.242 1 97.06 156 GLU B CA 1
ATOM 3308 C C . GLU B 1 156 ? -53.188 34.031 9.359 1 97.06 156 GLU B C 1
ATOM 3310 O O . GLU B 1 156 ? -53.562 34.281 10.508 1 97.06 156 GLU B O 1
ATOM 3315 N N . ILE B 1 157 ? -51.969 33.938 9.023 1 97.19 157 ILE B N 1
ATOM 3316 C CA . ILE B 1 157 ? -50.906 34.031 10 1 97.19 157 ILE B CA 1
ATOM 3317 C C . ILE B 1 157 ? -50.812 35.469 10.523 1 97.19 157 ILE B C 1
ATOM 3319 O O . ILE B 1 157 ? -50.656 35.656 11.727 1 97.19 157 ILE B O 1
ATOM 3323 N N . ASP B 1 158 ? -50.906 36.406 9.664 1 95.25 158 ASP B N 1
ATOM 3324 C CA . ASP B 1 158 ? -50.906 37.812 10.078 1 95.25 158 ASP B CA 1
ATOM 3325 C C . ASP B 1 158 ? -52.062 38.125 11 1 95.25 158 ASP B C 1
ATOM 3327 O O . ASP B 1 158 ? -52 39.031 11.828 1 95.25 158 ASP B O 1
ATOM 3331 N N . GLY B 1 159 ? -53.062 37.406 10.797 1 95.44 159 GLY B N 1
ATOM 3332 C CA . GLY B 1 159 ? -54.281 37.562 11.602 1 95.44 159 GLY B CA 1
ATOM 3333 C C . GLY B 1 159 ? -54.188 36.875 12.945 1 95.44 159 GLY B C 1
ATOM 3334 O O . GLY B 1 159 ? -55.125 36.938 13.734 1 95.44 159 GLY B O 1
ATOM 3335 N N . GLY B 1 160 ? -53.188 36.125 13.211 1 95.06 160 GLY B N 1
ATOM 3336 C CA . GLY B 1 160 ? -53 35.562 14.539 1 95.06 160 GLY B CA 1
ATOM 3337 C C . GLY B 1 160 ? -52.969 34.062 14.547 1 95.06 160 GLY B C 1
ATOM 3338 O O . GLY B 1 160 ? -52.875 33.438 15.602 1 95.06 160 GLY B O 1
ATOM 3339 N N . ALA B 1 161 ? -53.125 33.469 13.336 1 95.5 161 ALA B N 1
ATOM 3340 C CA . ALA B 1 161 ? -53.062 32.031 13.297 1 95.5 161 ALA B CA 1
ATOM 3341 C C . ALA B 1 161 ? -51.688 31.516 13.727 1 95.5 161 ALA B C 1
ATOM 3343 O O . ALA B 1 161 ? -50.688 32.156 13.453 1 95.5 161 ALA B O 1
ATOM 3344 N N . ASP B 1 162 ? -51.719 30.391 14.438 1 96.94 162 ASP B N 1
ATOM 3345 C CA . ASP B 1 162 ? -50.469 29.797 14.898 1 96.94 162 ASP B CA 1
ATOM 3346 C C . ASP B 1 162 ? -49.688 29.203 13.734 1 96.94 162 ASP B C 1
ATOM 3348 O O . ASP B 1 162 ? -50.219 28.359 12.992 1 96.94 162 ASP B O 1
ATOM 3352 N N . PHE B 1 163 ? -48.469 29.656 13.609 1 98 163 PHE B N 1
ATOM 3353 C CA . PHE B 1 163 ? -47.656 29.25 12.477 1 98 163 PHE B CA 1
ATOM 3354 C C . PHE B 1 163 ? -47.438 27.75 12.461 1 98 163 PHE B C 1
ATOM 3356 O O . PHE B 1 163 ? -47.594 27.109 11.414 1 98 163 PHE B O 1
ATOM 3363 N N . ALA B 1 164 ? -47.094 27.109 13.523 1 97.19 164 ALA B N 1
ATOM 3364 C CA . ALA B 1 164 ? -46.781 25.688 13.617 1 97.19 164 ALA B CA 1
ATOM 3365 C C . ALA B 1 164 ? -48.031 24.859 13.266 1 97.19 164 ALA B C 1
ATOM 3367 O O . ALA B 1 164 ? -47.906 23.828 12.602 1 97.19 164 ALA B O 1
ATOM 3368 N N . VAL B 1 165 ? -49.125 25.266 13.695 1 97.06 165 VAL B N 1
ATOM 3369 C CA . VAL B 1 165 ? -50.375 24.562 13.414 1 97.06 165 VAL B CA 1
ATOM 3370 C C . VAL B 1 165 ? -50.656 24.594 11.914 1 97.06 165 VAL B C 1
ATOM 3372 O O . VAL B 1 165 ? -51 23.578 11.32 1 97.06 165 VAL B O 1
ATOM 3375 N N . LYS B 1 166 ? -50.469 25.828 11.359 1 97.81 166 LYS B N 1
ATOM 3376 C CA . LYS B 1 166 ? -50.719 25.969 9.93 1 97.81 166 LYS B CA 1
ATOM 3377 C C . LYS B 1 166 ? -49.719 25.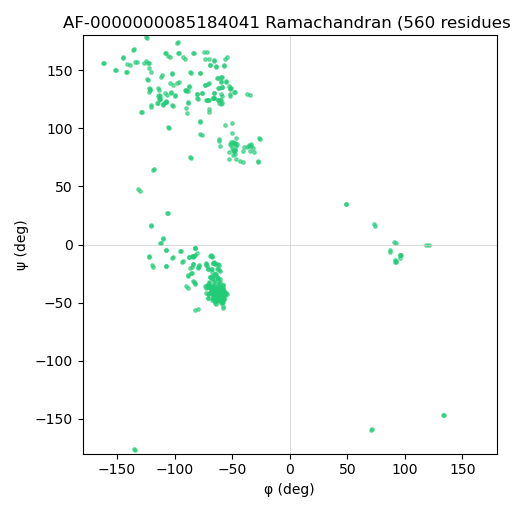141 9.117 1 97.81 166 LYS B C 1
ATOM 3379 O O . LYS B 1 166 ? -50.094 24.578 8.07 1 97.81 166 LYS B O 1
ATOM 3384 N N . ALA B 1 167 ? -48.5 25.078 9.617 1 97.75 167 ALA B N 1
ATOM 3385 C CA . ALA B 1 167 ? -47.5 24.25 8.945 1 97.75 167 ALA B CA 1
ATOM 3386 C C . ALA B 1 167 ? -47.938 22.781 8.938 1 97.75 167 ALA B C 1
ATOM 3388 O O . ALA B 1 167 ? -47.875 22.109 7.902 1 97.75 167 ALA B O 1
ATOM 3389 N N . THR B 1 168 ? -48.344 22.25 9.977 1 96.56 168 THR B N 1
ATOM 3390 C CA . THR B 1 168 ? -48.781 20.859 10.117 1 96.56 168 THR B CA 1
ATOM 3391 C C . THR B 1 168 ? -49.969 20.562 9.203 1 96.56 168 THR B C 1
ATOM 3393 O O . THR B 1 168 ? -50.031 19.484 8.609 1 96.56 168 THR B O 1
ATOM 3396 N N . GLU B 1 169 ? -50.75 21.5 8.984 1 95.75 169 GLU B N 1
ATOM 3397 C CA . GLU B 1 169 ? -52 21.312 8.273 1 95.75 169 GLU B CA 1
ATOM 3398 C C . GLU B 1 169 ? -51.812 21.453 6.766 1 95.75 169 GLU B C 1
ATOM 3400 O O . GLU B 1 169 ? -52.438 20.734 5.984 1 95.75 169 GLU B O 1
ATOM 3405 N N . LYS B 1 170 ? -50.938 22.406 6.449 1 96.81 170 LYS B N 1
ATOM 3406 C CA . LYS B 1 170 ? -51.062 22.875 5.07 1 96.81 170 LYS B CA 1
ATOM 3407 C C . LYS B 1 170 ? -49.75 22.609 4.297 1 96.81 170 LYS B C 1
ATOM 3409 O O . LYS B 1 170 ? -49.75 22.641 3.064 1 96.81 170 LYS B O 1
ATOM 3414 N N . SER B 1 171 ? -48.75 22.422 5.027 1 98 171 SER B N 1
ATOM 3415 C CA . SER B 1 171 ? -47.469 22.359 4.344 1 98 171 SER B CA 1
ATOM 3416 C C . SER B 1 171 ? -47.344 21.094 3.516 1 98 171 SER B C 1
ATOM 3418 O O . SER B 1 171 ? -47.688 20 3.979 1 98 171 SER B O 1
ATOM 3420 N N . THR B 1 172 ? -46.781 21.234 2.33 1 96.25 172 THR B N 1
ATOM 3421 C CA . THR B 1 172 ? -46.562 20.094 1.464 1 96.25 172 THR B CA 1
ATOM 3422 C C . THR B 1 172 ? -45.219 19.422 1.792 1 96.25 172 THR B C 1
ATOM 3424 O O . THR B 1 172 ? -44.938 18.312 1.359 1 96.25 172 THR B O 1
ATOM 3427 N N . ASP B 1 173 ? -44.375 20.234 2.449 1 95.69 173 ASP B N 1
ATOM 3428 C CA . ASP B 1 173 ? -43.156 19.625 2.971 1 95.69 173 ASP B CA 1
ATOM 3429 C C . ASP B 1 173 ? -43.438 18.812 4.23 1 95.69 173 ASP B C 1
ATOM 3431 O O . ASP B 1 173 ? -43.375 19.328 5.344 1 95.69 173 ASP B O 1
ATOM 3435 N N . ARG B 1 174 ? -43.625 17.625 4.012 1 87.75 174 ARG B N 1
ATOM 3436 C CA . ARG B 1 174 ? -44.062 16.766 5.102 1 87.75 174 ARG B CA 1
ATOM 3437 C C . ARG B 1 174 ? -42.969 16.609 6.156 1 87.75 174 ARG B C 1
ATOM 3439 O O . ARG B 1 174 ? -43.25 16.391 7.332 1 87.75 174 ARG B O 1
ATOM 3446 N N . GLY B 1 175 ? -41.719 16.672 5.805 1 90.56 175 GLY B N 1
ATOM 3447 C CA . GLY B 1 175 ? -40.594 16.531 6.723 1 90.56 175 GLY B CA 1
ATOM 3448 C C . GLY B 1 175 ? -40.625 17.562 7.844 1 90.56 175 GLY B C 1
ATOM 3449 O O . GLY B 1 175 ? -40.594 17.188 9.023 1 90.56 175 GLY B O 1
ATOM 3450 N N . SER B 1 176 ? -40.719 18.734 7.445 1 94.38 176 SER B N 1
ATOM 3451 C CA . SER B 1 176 ? -40.719 19.797 8.453 1 94.38 176 SER B CA 1
ATOM 3452 C C . SER B 1 176 ? -42.094 20.047 9.008 1 94.38 176 SER B C 1
ATOM 3454 O O . SER B 1 176 ? -42.25 20.562 10.117 1 94.38 176 SER B O 1
ATOM 3456 N N . ALA B 1 177 ? -43.188 19.719 8.266 1 93.44 177 ALA B N 1
ATOM 3457 C CA . ALA B 1 177 ? -44.562 19.969 8.68 1 93.44 177 ALA B CA 1
ATOM 3458 C C . ALA B 1 177 ? -44.875 19.297 10.016 1 93.44 177 ALA B C 1
ATOM 3460 O O . ALA B 1 177 ? -45.531 19.891 10.875 1 93.44 177 ALA B O 1
ATOM 3461 N N . ALA B 1 178 ? -44.344 18.156 10.156 1 93.06 178 ALA B N 1
ATOM 3462 C CA . ALA B 1 178 ? -44.594 17.391 11.367 1 93.06 178 ALA B CA 1
ATOM 3463 C C . ALA B 1 178 ? -44.031 18.078 12.602 1 93.06 178 ALA B C 1
ATOM 3465 O O . ALA B 1 178 ? -44.531 17.891 13.711 1 93.06 178 ALA B O 1
ATOM 3466 N N . ALA B 1 179 ? -43.062 18.859 12.438 1 95.06 179 ALA B N 1
ATOM 3467 C CA . ALA B 1 179 ? -42.438 19.609 13.523 1 95.06 179 ALA B CA 1
ATOM 3468 C C . ALA B 1 179 ? -42.812 21.078 13.469 1 95.06 179 ALA B C 1
ATOM 3470 O O . ALA B 1 179 ? -42.031 21.953 13.836 1 95.06 179 ALA B O 1
ATOM 3471 N N . GLY B 1 180 ? -43.969 21.328 12.898 1 96.25 180 GLY B N 1
ATOM 3472 C CA . GLY B 1 180 ? -44.469 22.688 12.852 1 96.25 180 GLY B CA 1
ATOM 3473 C C . GLY B 1 180 ? -43.719 23.562 11.844 1 96.25 180 GLY B C 1
ATOM 3474 O O . GLY B 1 180 ? -43.688 24.781 11.977 1 96.25 180 GLY B O 1
ATOM 3475 N N . GLY B 1 181 ? -43.031 22.906 10.961 1 97.62 181 GLY B N 1
ATOM 3476 C CA . GLY B 1 181 ? -42.281 23.609 9.922 1 97.62 181 GLY B CA 1
ATOM 3477 C C . GLY B 1 181 ? -40.844 23.938 10.328 1 97.62 181 GLY B C 1
ATOM 3478 O O . GLY B 1 181 ? -40.125 24.578 9.57 1 97.62 181 GLY B O 1
ATOM 3479 N N . ASP B 1 182 ? -40.469 23.516 11.516 1 97.62 182 ASP B N 1
ATOM 3480 C CA . ASP B 1 182 ? -39.188 23.875 12.07 1 97.62 182 ASP B CA 1
ATOM 3481 C C . ASP B 1 182 ? -38.031 23.266 11.25 1 97.62 182 ASP B C 1
ATOM 3483 O O . ASP B 1 182 ? -38.031 22.062 10.984 1 97.62 182 ASP B O 1
ATOM 3487 N N . LEU B 1 183 ? -37.062 24.047 10.875 1 97.56 183 LEU B N 1
ATOM 3488 C CA . LEU B 1 183 ? -35.938 23.609 10.062 1 97.56 183 LEU B CA 1
ATOM 3489 C C . LEU B 1 183 ? -34.656 23.516 10.898 1 97.56 183 LEU B C 1
ATOM 3491 O O . LEU B 1 183 ? -33.594 23.109 10.398 1 97.56 183 LEU B O 1
ATOM 3495 N N . GLY B 1 184 ? -34.781 23.953 12.18 1 96.12 184 GLY B N 1
ATOM 3496 C CA . GLY B 1 184 ? -33.594 24 13.008 1 96.12 184 GLY B CA 1
ATOM 3497 C C . GLY B 1 184 ? -32.625 25.109 12.625 1 96.12 184 GLY B C 1
ATOM 3498 O O . GLY B 1 184 ? -33.062 26.172 12.148 1 96.12 184 GLY B O 1
ATOM 3499 N N . TRP B 1 185 ? -31.328 24.953 13.039 1 96.06 185 TRP B N 1
ATOM 3500 C CA . TRP B 1 185 ? -30.281 25.922 12.719 1 96.06 185 TRP B CA 1
ATOM 3501 C C . TRP B 1 185 ? -29.594 25.578 11.406 1 96.06 185 TRP B C 1
ATOM 3503 O O . TRP B 1 185 ? -29.328 24.406 11.133 1 96.06 185 TRP B O 1
ATOM 3513 N N . PHE B 1 186 ? -29.438 26.531 10.547 1 96.06 186 PHE B N 1
ATOM 3514 C CA . PHE B 1 186 ? -28.734 26.312 9.297 1 96.06 186 PHE B CA 1
ATOM 3515 C C . PHE B 1 186 ? -27.891 27.547 8.93 1 96.06 186 PHE B C 1
ATOM 3517 O O . PHE B 1 186 ? -28.219 28.656 9.32 1 96.06 186 PHE B O 1
ATOM 3524 N N . GLY B 1 187 ? -26.797 27.328 8.289 1 92.75 187 GLY B N 1
ATOM 3525 C CA . GLY B 1 187 ? -25.906 28.406 7.887 1 92.75 187 GLY B CA 1
ATOM 3526 C C . GLY B 1 187 ? -26.094 28.828 6.445 1 92.75 187 GLY B C 1
ATOM 3527 O O . GLY B 1 187 ? -26.906 28.25 5.723 1 92.75 187 GLY B O 1
ATOM 3528 N N . VAL B 1 188 ? -25.391 29.906 6.086 1 90.62 188 VAL B N 1
ATOM 3529 C CA . VAL B 1 188 ? -25.438 30.422 4.723 1 90.62 188 VAL B CA 1
ATOM 3530 C C . VAL B 1 188 ? -24.984 29.344 3.744 1 90.62 188 VAL B C 1
ATOM 3532 O O . VAL B 1 188 ? -24.016 28.625 4.004 1 90.62 188 VAL B O 1
ATOM 3535 N N . GLY B 1 189 ? -25.719 29.219 2.682 1 92.69 189 GLY B N 1
ATOM 3536 C CA . GLY B 1 189 ? -25.359 28.266 1.638 1 92.69 189 GLY B CA 1
ATOM 3537 C C . GLY B 1 189 ? -26.094 26.938 1.766 1 92.69 189 GLY B C 1
ATOM 3538 O O . GLY B 1 189 ? -26 26.094 0.873 1 92.69 189 GLY B O 1
ATOM 3539 N N . MET B 1 190 ? -26.781 26.688 2.773 1 93.62 190 MET B N 1
ATOM 3540 C CA . MET B 1 190 ? -27.406 25.406 3.031 1 93.62 190 MET B CA 1
ATOM 3541 C C . MET B 1 190 ? -28.797 25.344 2.402 1 93.62 190 MET B C 1
ATOM 3543 O O . MET B 1 190 ? -29.344 24.25 2.203 1 93.62 190 MET B O 1
ATOM 3547 N N . MET B 1 191 ? -29.422 26.5 2.244 1 95.38 191 MET B N 1
ATOM 3548 C CA . MET B 1 191 ? -30.766 26.562 1.676 1 95.38 191 MET B CA 1
ATOM 3549 C C . MET B 1 191 ? -30.734 27.047 0.23 1 95.38 191 MET B C 1
ATOM 3551 O O . MET B 1 191 ? -29.734 27.656 -0.199 1 95.38 191 MET B O 1
ATOM 3555 N N . VAL B 1 192 ? -31.859 26.766 -0.49 1 95.69 192 VAL B N 1
ATOM 3556 C CA . VAL B 1 192 ? -31.938 27.266 -1.857 1 95.69 192 VAL B CA 1
ATOM 3557 C C . VAL B 1 192 ? -31.938 28.781 -1.848 1 95.69 192 VAL B C 1
ATOM 3559 O O . VAL B 1 192 ? -32.406 29.406 -0.901 1 95.69 192 VAL B O 1
ATOM 3562 N N . LYS B 1 193 ? -31.484 29.359 -2.865 1 96.31 193 LYS B N 1
ATOM 3563 C CA . LYS B 1 193 ? -31.109 30.766 -2.922 1 96.31 193 LYS B CA 1
ATOM 3564 C C . LYS B 1 193 ? -32.281 31.656 -2.574 1 96.31 193 LYS B C 1
ATOM 3566 O O . LYS B 1 193 ? -32.156 32.562 -1.758 1 96.31 193 LYS B O 1
ATOM 3571 N N . PRO B 1 194 ? -33.5 31.438 -3.201 1 97.81 194 PRO B N 1
ATOM 3572 C CA . PRO B 1 194 ? -34.594 32.344 -2.863 1 97.81 194 PRO B CA 1
ATOM 3573 C C . PRO B 1 194 ? -34.969 32.281 -1.382 1 97.81 194 PRO B C 1
ATOM 3575 O O . PRO B 1 194 ? -35.281 33.312 -0.785 1 97.81 194 PRO B O 1
ATOM 3578 N N . PHE B 1 195 ? -34.938 31.109 -0.872 1 97.88 195 PHE B N 1
ATOM 3579 C CA . PHE B 1 195 ? -35.219 30.922 0.546 1 97.88 195 PHE B CA 1
ATOM 3580 C C . PHE B 1 195 ? -34.156 31.609 1.406 1 97.88 195 PHE B C 1
ATOM 3582 O O . PHE B 1 195 ? -34.5 32.344 2.334 1 97.88 195 PHE B O 1
ATOM 3589 N N . GLU B 1 196 ? -32.938 31.375 1.089 1 97.06 196 GLU B N 1
ATOM 3590 C CA . GLU B 1 196 ? -31.828 31.969 1.832 1 97.06 196 GLU B CA 1
ATOM 3591 C C . GLU B 1 196 ? -31.875 33.5 1.79 1 97.06 196 GLU B C 1
ATOM 3593 O O . GLU B 1 196 ? -31.688 34.156 2.814 1 97.06 196 GLU B O 1
ATOM 3598 N N . ASP B 1 197 ? -32.094 34.094 0.61 1 97.31 197 ASP B N 1
ATOM 3599 C CA . ASP B 1 197 ? -32.156 35.531 0.461 1 97.31 197 ASP B CA 1
ATOM 3600 C C . ASP B 1 197 ? -33.25 36.125 1.349 1 97.31 197 ASP B C 1
ATOM 3602 O O . ASP B 1 197 ? -33.062 37.188 1.958 1 97.31 197 ASP B O 1
ATOM 3606 N N . ALA B 1 198 ? -34.375 35.438 1.408 1 97.75 198 ALA B N 1
ATOM 3607 C CA . ALA B 1 198 ? -35.5 35.906 2.23 1 97.75 198 ALA B CA 1
ATOM 3608 C C . ALA B 1 198 ? -35.125 35.906 3.711 1 97.75 198 ALA B C 1
ATOM 3610 O O . ALA B 1 198 ? -35.344 36.906 4.414 1 97.75 198 ALA B O 1
ATOM 3611 N N . VAL B 1 199 ? -34.5 34.812 4.117 1 97.62 199 VAL B N 1
ATOM 3612 C CA . VAL B 1 199 ? -34.156 34.656 5.523 1 97.62 199 VAL B CA 1
ATOM 3613 C C . VAL B 1 199 ? -33.125 35.719 5.926 1 97.62 199 VAL B C 1
ATOM 3615 O O . VAL B 1 199 ? -33.25 36.344 6.988 1 97.62 199 VAL B O 1
ATOM 3618 N N . ILE B 1 200 ? -32.156 36.031 5.133 1 96 200 ILE B N 1
ATOM 3619 C CA . ILE B 1 200 ? -31.078 36.969 5.418 1 96 200 ILE B CA 1
ATOM 3620 C C . ILE B 1 200 ? -31.656 38.375 5.555 1 96 200 ILE B C 1
ATOM 3622 O O . ILE B 1 200 ? -31.188 39.188 6.363 1 96 200 ILE B O 1
ATOM 3626 N N . ALA B 1 201 ? -32.688 38.656 4.836 1 96.19 201 ALA B N 1
ATOM 3627 C CA . ALA B 1 201 ? -33.281 39.969 4.797 1 96.19 201 ALA B CA 1
ATOM 3628 C C . ALA B 1 201 ? -34.25 40.188 5.953 1 96.19 201 ALA B C 1
ATOM 3630 O O . ALA B 1 201 ? -34.688 41.312 6.203 1 96.19 201 ALA B O 1
ATOM 3631 N N . MET B 1 202 ? -34.531 39.156 6.633 1 97.06 202 MET B N 1
ATOM 3632 C CA . MET B 1 202 ? -35.562 39.219 7.676 1 97.06 202 MET B CA 1
ATOM 3633 C C . MET B 1 202 ? -34.938 39.531 9.031 1 97.06 202 MET B C 1
ATOM 3635 O O . MET B 1 202 ? -33.75 39.406 9.211 1 97.06 202 MET B O 1
ATOM 3639 N N . GLU B 1 203 ? -35.812 40 9.977 1 96.44 203 GLU B N 1
ATOM 3640 C CA . GLU B 1 203 ? -35.5 40.156 11.391 1 96.44 203 GLU B CA 1
ATOM 3641 C C . GLU B 1 203 ? -36.094 39.031 12.219 1 96.44 203 GLU B C 1
ATOM 3643 O O . GLU B 1 203 ? -37.156 38.5 11.883 1 96.44 203 GLU B O 1
ATOM 3648 N N . PRO B 1 204 ? -35.312 38.688 13.328 1 97.38 204 PRO B N 1
ATOM 3649 C CA . PRO B 1 204 ? -35.906 37.656 14.18 1 97.38 204 PRO B CA 1
ATOM 3650 C C . PRO B 1 204 ? -37.344 37.969 14.586 1 97.38 204 PRO B C 1
ATOM 3652 O O . PRO B 1 204 ? -37.656 39.094 14.953 1 97.38 204 PRO B O 1
ATOM 3655 N N . GLY B 1 205 ? -38.219 36.938 14.484 1 95.44 205 GLY B N 1
ATOM 3656 C CA . GLY B 1 205 ? -39.594 37.094 14.852 1 95.44 205 GLY B CA 1
ATOM 3657 C C . GLY B 1 205 ? -40.5 37.406 13.672 1 95.44 205 GLY B C 1
ATOM 3658 O O . GLY B 1 205 ? -41.719 37.281 13.75 1 95.44 205 GLY B O 1
ATOM 3659 N N . GLN B 1 206 ? -39.969 37.719 12.523 1 96.44 206 GLN B N 1
ATOM 3660 C CA . GLN B 1 206 ? -40.719 38.156 11.352 1 96.44 206 GLN B CA 1
ATOM 3661 C C . GLN B 1 206 ? -41.188 36.938 10.539 1 96.44 206 GLN B C 1
ATOM 3663 O O . GLN B 1 206 ? -40.531 35.906 10.531 1 96.44 206 GLN B O 1
ATOM 3668 N N . VAL B 1 207 ? -42.344 37.062 9.875 1 97.94 207 VAL B N 1
ATOM 3669 C CA . VAL B 1 207 ? -42.844 36.125 8.891 1 97.94 207 VAL B CA 1
ATOM 3670 C C . VAL B 1 207 ? -42.75 36.719 7.492 1 97.94 207 VAL B C 1
ATOM 3672 O O . VAL B 1 207 ? -43.094 37.875 7.277 1 97.94 207 VAL B O 1
ATOM 3675 N N . SER B 1 208 ? -42.219 36 6.645 1 98 208 SER B N 1
ATOM 3676 C CA . SER B 1 208 ? -41.938 36.531 5.312 1 98 208 SER B CA 1
ATOM 3677 C C . SER B 1 208 ? -43.188 36.656 4.48 1 98 208 SER B C 1
ATOM 3679 O O . SER B 1 208 ? -44.25 36.094 4.832 1 98 208 SER B O 1
ATOM 3681 N N . GLU B 1 209 ? -43.031 37.469 3.291 1 97.31 209 GLU B N 1
ATOM 3682 C CA . GLU B 1 209 ? -43.938 37.312 2.172 1 97.31 209 GLU B CA 1
ATOM 3683 C C . GLU B 1 209 ? -43.719 35.969 1.456 1 97.31 209 GLU B C 1
ATOM 3685 O O . GLU B 1 209 ? -42.719 35.312 1.682 1 97.31 209 GLU B O 1
ATOM 3690 N N . PRO B 1 210 ? -44.75 35.531 0.706 1 98.38 210 PRO B N 1
ATOM 3691 C CA . PRO B 1 210 ? -44.531 34.312 -0.043 1 98.38 210 PRO B CA 1
ATOM 3692 C C . PRO B 1 210 ? -43.25 34.344 -0.897 1 98.38 210 PRO B C 1
ATOM 3694 O O . PRO B 1 210 ? -43 35.312 -1.588 1 98.38 210 PRO B O 1
ATOM 3697 N N . VAL B 1 211 ? -42.438 33.344 -0.772 1 98.25 211 VAL B N 1
ATOM 3698 C CA . VAL B 1 211 ? -41.188 33.219 -1.503 1 98.25 211 VAL B CA 1
ATOM 3699 C C . VAL B 1 211 ? -41.25 32.031 -2.467 1 98.25 211 VAL B C 1
ATOM 3701 O O . VAL B 1 211 ? -41.531 30.906 -2.055 1 98.25 211 VAL B O 1
ATOM 3704 N N . GLU B 1 212 ? -40.938 32.25 -3.693 1 98.06 212 GLU B N 1
ATOM 3705 C CA . GLU B 1 212 ? -40.969 31.188 -4.691 1 98.06 212 GLU B CA 1
ATOM 3706 C C . GLU B 1 212 ? -39.625 30.484 -4.797 1 98.06 212 GLU B C 1
ATOM 3708 O O . GLU B 1 212 ? -38.594 31.125 -4.801 1 98.06 212 GLU B O 1
ATOM 3713 N N . SER B 1 213 ? -39.719 29.219 -4.801 1 97.25 213 SER B N 1
ATOM 3714 C CA . SER B 1 213 ? -38.562 28.391 -5.125 1 97.25 213 SER B CA 1
ATOM 3715 C C . SER B 1 213 ? -38.938 27.266 -6.09 1 97.25 213 SER B C 1
ATOM 3717 O O . SER B 1 213 ? -40.094 27.188 -6.535 1 97.25 213 SER B O 1
ATOM 3719 N N . GLN B 1 214 ? -38 26.391 -6.41 1 96.69 214 GLN B N 1
ATOM 3720 C CA . GLN B 1 214 ? -38.25 25.266 -7.312 1 96.69 214 GLN B CA 1
ATOM 3721 C C . GLN B 1 214 ? -39.188 24.266 -6.688 1 96.69 214 GLN B C 1
ATOM 3723 O O . GLN B 1 214 ? -39.781 23.438 -7.391 1 96.69 214 GLN B O 1
ATOM 3728 N N . PHE B 1 215 ? -39.469 24.375 -5.453 1 96.81 215 PHE B N 1
ATOM 3729 C CA . PHE B 1 215 ? -40.281 23.406 -4.746 1 96.81 215 PHE B CA 1
ATOM 3730 C C . PHE B 1 215 ? -41.688 23.922 -4.57 1 96.81 215 PHE B C 1
ATOM 3732 O O . PHE B 1 215 ? -42.594 23.172 -4.148 1 96.81 215 PHE B O 1
ATOM 3739 N N . GLY B 1 216 ? -41.906 25.234 -4.871 1 97.75 216 GLY B N 1
ATOM 3740 C CA . GLY B 1 216 ? -43.188 25.891 -4.648 1 97.75 216 GLY B CA 1
ATOM 3741 C C . GLY B 1 216 ? -43.062 27.234 -3.971 1 97.75 216 GLY B C 1
ATOM 3742 O O . GLY B 1 216 ? -42.156 28 -4.273 1 97.75 216 GLY B O 1
ATOM 3743 N N . TRP B 1 217 ? -44.094 27.453 -3.18 1 98.19 217 TRP B N 1
ATOM 3744 C CA . TRP B 1 217 ? -44.125 28.75 -2.494 1 98.19 217 TRP B CA 1
ATOM 3745 C C . TRP B 1 217 ? -43.938 28.562 -0.989 1 98.19 217 TRP B C 1
ATOM 3747 O O . TRP B 1 217 ? -44.656 27.766 -0.37 1 98.19 217 TRP B O 1
ATOM 3757 N N . HIS B 1 218 ? -42.969 29.312 -0.494 1 98.62 218 HIS B N 1
ATOM 3758 C CA . HIS B 1 218 ? -42.656 29.234 0.926 1 98.62 218 HIS B CA 1
ATOM 3759 C C . HIS B 1 218 ? -43.188 30.438 1.684 1 98.62 218 HIS B C 1
ATOM 3761 O O . HIS B 1 218 ? -43.156 31.562 1.181 1 98.62 218 HIS B O 1
ATOM 3767 N N . ILE B 1 219 ? -43.75 30.188 2.898 1 98.5 219 ILE B N 1
ATOM 3768 C CA . ILE B 1 219 ? -43.875 31.203 3.951 1 98.5 219 ILE B CA 1
ATOM 3769 C C . ILE B 1 219 ? -42.875 30.891 5.074 1 98.5 219 ILE B C 1
ATOM 3771 O O . ILE B 1 219 ? -42.906 29.797 5.641 1 98.5 219 ILE B O 1
ATOM 3775 N N . ILE B 1 220 ? -41.969 31.875 5.383 1 98.56 220 ILE B N 1
ATOM 3776 C CA . ILE B 1 220 ? -40.875 31.609 6.281 1 98.56 220 ILE B CA 1
ATOM 3777 C C . ILE B 1 220 ? -41.031 32.438 7.562 1 98.56 220 ILE B C 1
ATOM 3779 O O . ILE B 1 220 ? -41.406 33.594 7.516 1 98.56 220 ILE B O 1
ATOM 3783 N N . LYS B 1 221 ? -40.844 31.828 8.641 1 98.31 221 LYS B N 1
ATOM 3784 C CA . LYS B 1 221 ? -40.719 32.5 9.93 1 98.31 221 LYS B CA 1
ATOM 3785 C C . LYS B 1 221 ? -39.281 32.406 10.461 1 98.31 221 LYS B C 1
ATOM 3787 O O . LYS B 1 221 ? -38.781 31.312 10.688 1 98.31 221 LYS B O 1
ATOM 3792 N N . LEU B 1 222 ? -38.625 33.594 10.695 1 98.5 222 LEU B N 1
ATOM 3793 C CA . LEU B 1 222 ? -37.281 33.594 11.289 1 98.5 222 LEU B CA 1
ATOM 3794 C C . LEU B 1 222 ? -37.375 33.656 12.805 1 98.5 222 LEU B C 1
ATOM 3796 O O . LEU B 1 222 ? -37.906 34.625 13.367 1 98.5 222 LEU B O 1
ATOM 3800 N N . ASN B 1 223 ? -36.875 32.594 13.406 1 97.62 223 ASN B N 1
ATOM 3801 C CA . ASN B 1 223 ? -36.938 32.531 14.859 1 97.62 223 ASN B CA 1
ATOM 3802 C C . ASN B 1 223 ? -35.781 33.312 15.508 1 97.62 223 ASN B C 1
ATOM 3804 O O . ASN B 1 223 ? -36.031 34.156 16.375 1 97.62 223 ASN B O 1
ATOM 3808 N N . GLU B 1 224 ? -34.562 32.969 15.156 1 97.19 224 GLU B N 1
ATOM 3809 C CA . GLU B 1 224 ? -33.375 33.531 15.789 1 97.19 224 GLU B CA 1
ATOM 3810 C C . GLU B 1 224 ? -32.219 33.562 14.82 1 97.19 224 GLU B C 1
ATOM 3812 O O . GLU B 1 224 ? -32.188 32.844 13.836 1 97.19 224 GLU B O 1
ATOM 3817 N N . VAL B 1 225 ? -31.281 34.594 15.023 1 96.44 225 VAL B N 1
ATOM 3818 C CA . VAL B 1 225 ? -30.016 34.656 14.312 1 96.44 225 VAL B CA 1
ATOM 3819 C C . VAL B 1 225 ? -28.859 34.656 15.32 1 96.44 225 VAL B C 1
ATOM 3821 O O . VAL B 1 225 ? -28.938 35.312 16.359 1 96.44 225 VAL B O 1
ATOM 3824 N N . ARG B 1 226 ? -27.891 33.844 15.062 1 93.31 226 ARG B N 1
ATOM 3825 C CA . ARG B 1 226 ? -26.703 33.844 15.906 1 93.31 226 ARG B CA 1
ATOM 3826 C C . ARG B 1 226 ? -25.422 33.812 15.07 1 93.31 226 ARG B C 1
ATOM 3828 O O . ARG B 1 226 ? -25.469 33.5 13.875 1 93.31 226 ARG B O 1
ATOM 3835 N N . SER B 1 227 ? -24.375 34.281 15.727 1 89.31 227 SER B N 1
ATOM 3836 C CA . SER B 1 227 ? -23.078 34.125 15.07 1 89.31 227 SER B CA 1
ATOM 3837 C C . SER B 1 227 ? -22.578 32.719 15.164 1 89.31 227 SER B C 1
ATOM 3839 O O . SER B 1 227 ? -22.688 32.062 16.219 1 89.31 227 SER B O 1
ATOM 3841 N N . ALA B 1 228 ? -22.172 32.219 13.93 1 85.81 228 ALA B N 1
ATOM 3842 C CA . ALA B 1 228 ? -21.547 30.922 13.977 1 85.81 228 ALA B CA 1
ATOM 3843 C C . ALA B 1 228 ? -20.266 30.953 14.812 1 85.81 228 ALA B C 1
ATOM 3845 O O . ALA B 1 228 ? -19.547 31.953 14.82 1 85.81 228 ALA B O 1
ATOM 3846 N N . ALA B 1 229 ? -20.141 29.984 15.633 1 80.25 229 ALA B N 1
ATOM 3847 C CA . ALA B 1 229 ? -18.938 29.938 16.453 1 80.25 229 ALA B CA 1
ATOM 3848 C C . ALA B 1 229 ? -17.688 29.797 15.586 1 80.25 229 ALA B C 1
ATOM 3850 O O . ALA B 1 229 ? -17.672 29.016 14.641 1 80.25 229 ALA B O 1
ATOM 3851 N N . ALA B 1 230 ? -16.781 30.734 15.781 1 81.94 230 ALA B N 1
ATOM 3852 C CA . ALA B 1 230 ? -15.5 30.562 15.117 1 81.94 230 ALA B CA 1
ATOM 3853 C C . ALA B 1 230 ? -14.828 29.266 15.555 1 81.94 230 ALA B C 1
ATOM 3855 O O . ALA B 1 230 ? -14.953 28.859 16.719 1 81.94 230 ALA B O 1
ATOM 3856 N N . PRO B 1 231 ? -14.195 28.578 14.562 1 86.75 231 PRO B N 1
ATOM 3857 C CA . PRO B 1 231 ? -13.477 27.375 15 1 86.75 231 PRO B CA 1
ATOM 3858 C C . PRO B 1 231 ? -12.391 27.688 16.031 1 86.75 231 PRO B C 1
ATOM 3860 O O . PRO B 1 231 ? -11.852 28.797 16.047 1 86.75 231 PRO B O 1
ATOM 3863 N N . THR B 1 232 ? -12.18 26.812 16.984 1 90.31 232 THR B N 1
ATOM 3864 C CA . THR B 1 232 ? -11.078 26.938 17.938 1 90.31 232 THR B CA 1
ATOM 3865 C C . THR B 1 232 ? -9.789 26.375 17.328 1 90.31 232 THR B C 1
ATOM 3867 O O . THR B 1 232 ? -9.82 25.688 16.312 1 90.31 232 THR B O 1
ATOM 3870 N N . ILE B 1 233 ? -8.672 26.672 17.906 1 93.94 233 ILE B N 1
ATOM 3871 C CA . ILE B 1 233 ? -7.379 26.188 17.438 1 93.94 233 ILE B CA 1
ATOM 3872 C C . ILE B 1 233 ? -7.367 24.656 17.469 1 93.94 233 ILE B C 1
ATOM 3874 O O . ILE B 1 233 ? -6.82 24.016 16.562 1 93.94 233 ILE B O 1
ATOM 3878 N N . ASP B 1 234 ? -7.988 24.047 18.422 1 95.12 234 ASP B N 1
ATOM 3879 C CA . ASP B 1 234 ? -8.016 22.594 18.578 1 95.12 234 ASP B CA 1
ATOM 3880 C C . ASP B 1 234 ? -8.828 21.938 17.469 1 95.12 234 ASP B C 1
ATOM 3882 O O . ASP B 1 234 ? -8.516 20.828 17.031 1 95.12 234 ASP B O 1
ATOM 3886 N N . ASP B 1 235 ? -9.789 22.703 16.969 1 94 235 ASP B N 1
ATOM 3887 C CA . ASP B 1 235 ? -10.656 22.188 15.906 1 94 235 ASP B CA 1
ATOM 3888 C C . ASP B 1 235 ? -9.898 22.031 14.594 1 94 235 ASP B C 1
ATOM 3890 O O . ASP B 1 235 ? -10.227 21.172 13.781 1 94 235 ASP B O 1
ATOM 3894 N N . VAL B 1 236 ? -8.984 22.906 14.461 1 95.69 236 VAL B N 1
ATOM 3895 C CA . VAL B 1 236 ? -8.367 22.969 13.141 1 95.69 236 VAL B CA 1
ATOM 3896 C C . VAL B 1 236 ? -6.867 22.703 13.266 1 95.69 236 VAL B C 1
ATOM 3898 O O . VAL B 1 236 ? -6.105 23 12.344 1 95.69 236 VAL B O 1
ATOM 3901 N N . ARG B 1 237 ? -6.41 22.188 14.312 1 96.94 237 ARG B N 1
ATOM 3902 C CA . ARG B 1 237 ? -4.992 22.031 14.602 1 96.94 237 ARG B CA 1
ATOM 3903 C C . ARG B 1 237 ? -4.312 21.141 13.562 1 96.94 237 ARG B C 1
ATOM 3905 O O . ARG B 1 237 ? -3.238 21.484 13.055 1 96.94 237 ARG B O 1
ATOM 3912 N N . ASP B 1 238 ? -4.848 20.031 13.172 1 97.81 238 ASP B N 1
ATOM 3913 C CA . ASP B 1 238 ? -4.246 19.094 12.234 1 97.81 238 ASP B CA 1
ATOM 3914 C C . ASP B 1 238 ? -4.098 19.719 10.852 1 97.81 238 ASP B C 1
ATOM 3916 O O . ASP B 1 238 ? -3.082 19.516 10.18 1 97.81 238 ASP B O 1
ATOM 3920 N N . GLU B 1 239 ? -5.152 20.359 10.555 1 97.56 239 GLU B N 1
ATOM 3921 C CA . GLU B 1 239 ? -5.109 21.031 9.266 1 97.56 239 GLU B CA 1
ATOM 3922 C C . GLU B 1 239 ? -4.004 22.078 9.219 1 97.56 239 GLU B C 1
ATOM 3924 O O . GLU B 1 239 ? -3.254 22.156 8.25 1 97.56 239 GLU B O 1
ATOM 3929 N N . LEU B 1 240 ? -3.916 22.891 10.266 1 97.88 240 LEU B N 1
ATOM 3930 C CA . LEU B 1 240 ? -2.881 23.906 10.359 1 97.88 240 LEU B CA 1
ATOM 3931 C C . LEU B 1 240 ? -1.492 23.281 10.359 1 97.88 240 LEU B C 1
ATOM 3933 O O . LEU B 1 240 ? -0.594 23.75 9.656 1 97.88 240 LEU B O 1
ATOM 3937 N N . ALA B 1 241 ? -1.357 22.234 11.086 1 98.44 241 ALA B N 1
ATOM 3938 C CA . ALA B 1 241 ? -0.08 21.531 11.141 1 98.44 241 ALA B CA 1
ATOM 3939 C C . ALA B 1 241 ? 0.313 20.984 9.766 1 98.44 241 ALA B C 1
ATOM 3941 O O . ALA B 1 241 ? 1.47 21.109 9.359 1 98.44 241 ALA B O 1
ATOM 3942 N N . GLY B 1 242 ? -0.62 20.391 9.094 1 98.38 242 GLY B N 1
ATOM 3943 C CA . GLY B 1 242 ? -0.36 19.891 7.754 1 98.38 242 GLY B CA 1
ATOM 3944 C C . GLY B 1 242 ? 0.099 20.969 6.789 1 98.38 242 GLY B C 1
ATOM 3945 O O . GLY B 1 242 ? 1.022 20.75 6 1 98.38 242 GLY B O 1
ATOM 3946 N N . GLU B 1 243 ? -0.56 22.031 6.852 1 98.06 243 GLU B N 1
ATOM 3947 C CA . GLU B 1 243 ? -0.183 23.141 5.984 1 98.06 243 GLU B CA 1
ATOM 3948 C C . GLU B 1 243 ? 1.227 23.641 6.297 1 98.06 243 GLU B C 1
ATOM 3950 O O . GLU B 1 243 ? 2.018 23.891 5.391 1 98.06 243 GLU B O 1
ATOM 3955 N N . LEU B 1 244 ? 1.561 23.844 7.617 1 98.56 244 LEU B N 1
ATOM 3956 C CA . LEU B 1 244 ? 2.896 24.266 8.031 1 98.56 244 LEU B CA 1
ATOM 3957 C C . LEU B 1 244 ? 3.951 23.281 7.535 1 98.56 244 LEU B C 1
ATOM 3959 O O . LEU B 1 244 ? 4.988 23.688 7.008 1 98.56 244 LEU B O 1
ATOM 3963 N N . GLN B 1 245 ? 3.633 22.016 7.668 1 98.75 245 GLN B N 1
ATOM 3964 C CA . GLN B 1 245 ? 4.559 20.969 7.23 1 98.75 245 GLN B CA 1
ATOM 3965 C C . GLN B 1 245 ? 4.762 21.016 5.719 1 98.75 245 GLN B C 1
ATOM 3967 O O . GLN B 1 245 ? 5.898 21 5.238 1 98.75 245 GLN B O 1
ATOM 3972 N N . GLY B 1 246 ? 3.643 21.047 5.012 1 98.56 246 GLY B N 1
ATOM 3973 C CA . GLY B 1 246 ? 3.713 21.094 3.561 1 98.56 246 GLY B CA 1
ATOM 3974 C C . GLY B 1 246 ? 4.504 22.281 3.043 1 98.56 246 GLY B C 1
ATOM 3975 O O . GLY B 1 246 ? 5.371 22.125 2.18 1 98.56 246 GLY B O 1
ATOM 3976 N N . ASN B 1 247 ? 4.238 23.438 3.57 1 98.31 247 ASN B N 1
ATOM 3977 C CA . ASN B 1 247 ? 4.953 24.656 3.176 1 98.31 247 ASN B CA 1
ATOM 3978 C C . ASN B 1 247 ? 6.445 24.547 3.477 1 98.31 247 ASN B C 1
ATOM 3980 O O . ASN B 1 247 ? 7.281 24.906 2.645 1 98.31 247 ASN B O 1
ATOM 3984 N N . ALA B 1 248 ? 6.773 24.094 4.656 1 98.62 248 ALA B N 1
ATOM 3985 C CA . ALA B 1 248 ? 8.172 23.984 5.059 1 98.62 248 ALA B CA 1
ATOM 3986 C C . ALA B 1 248 ? 8.93 23.016 4.148 1 98.62 248 ALA B C 1
ATOM 3988 O O . ALA B 1 248 ? 10.062 23.297 3.748 1 98.62 248 ALA B O 1
ATOM 3989 N N . VAL B 1 249 ? 8.297 21.891 3.816 1 98.56 249 VAL B N 1
ATOM 3990 C CA . VAL B 1 249 ? 8.914 20.891 2.953 1 98.56 249 VAL B CA 1
ATOM 3991 C C . VAL B 1 249 ? 9.133 21.469 1.558 1 98.56 249 VAL B C 1
ATOM 3993 O O . VAL B 1 249 ? 10.211 21.328 0.978 1 98.56 249 VAL B O 1
ATOM 3996 N N . GLU B 1 250 ? 8.117 22.109 1.032 1 98.44 250 GLU B N 1
ATOM 3997 C CA . GLU B 1 250 ? 8.234 22.734 -0.284 1 98.44 250 GLU B CA 1
ATOM 3998 C C . GLU B 1 250 ? 9.375 23.75 -0.317 1 98.44 250 GLU B C 1
ATOM 4000 O O . GLU B 1 250 ? 10.18 23.75 -1.253 1 98.44 250 GLU B O 1
ATOM 4005 N N . GLU B 1 251 ? 9.469 24.562 0.676 1 98.31 251 GLU B N 1
ATOM 4006 C CA . GLU B 1 251 ? 10.516 25.578 0.765 1 98.31 251 GLU B CA 1
ATOM 4007 C C . GLU B 1 251 ? 11.898 24.938 0.871 1 98.31 251 GLU B C 1
ATOM 4009 O O . GLU B 1 251 ? 12.852 25.391 0.24 1 98.31 251 GLU B O 1
ATOM 4014 N N . LYS B 1 252 ? 11.969 23.875 1.695 1 98.38 252 LYS B N 1
ATOM 4015 C CA . LYS B 1 252 ? 13.242 23.188 1.878 1 98.38 252 LYS B CA 1
ATOM 4016 C C . LYS B 1 252 ? 13.719 22.547 0.571 1 98.38 252 LYS B C 1
ATOM 4018 O O . LYS B 1 252 ? 14.883 22.672 0.203 1 98.38 252 LYS B O 1
ATOM 4023 N N . VAL B 1 253 ? 12.828 21.891 -0.162 1 98.19 253 VAL B N 1
ATOM 4024 C CA . VAL B 1 253 ? 13.156 21.266 -1.44 1 98.19 253 VAL B CA 1
ATOM 4025 C C . VAL B 1 253 ? 13.672 22.328 -2.414 1 98.19 253 VAL B C 1
ATOM 4027 O O . VAL B 1 253 ? 14.719 22.156 -3.035 1 98.19 253 VAL B O 1
ATOM 4030 N N . LYS B 1 254 ? 12.945 23.406 -2.504 1 97.75 254 LYS B N 1
ATOM 4031 C CA . LYS B 1 254 ? 13.328 24.484 -3.4 1 97.75 254 LYS B CA 1
ATOM 4032 C C . LYS B 1 254 ? 14.688 25.062 -3.014 1 97.75 254 LYS B C 1
ATOM 4034 O O . LYS B 1 254 ? 15.555 25.25 -3.867 1 97.75 254 LYS B O 1
ATOM 4039 N N . ALA B 1 255 ? 14.914 25.344 -1.751 1 98 255 ALA B N 1
ATOM 4040 C CA . ALA B 1 255 ? 16.156 25.938 -1.271 1 98 255 ALA B CA 1
ATOM 4041 C C . ALA B 1 255 ? 17.359 25.047 -1.585 1 98 255 ALA B C 1
ATOM 4043 O O . ALA B 1 255 ? 18.359 25.531 -2.107 1 98 255 ALA B O 1
ATOM 4044 N N . LEU B 1 256 ? 17.234 23.75 -1.312 1 97.38 256 LEU B N 1
ATOM 4045 C CA . LEU B 1 256 ? 18.359 22.844 -1.488 1 97.38 256 LEU B CA 1
ATOM 4046 C C . LEU B 1 256 ? 18.625 22.562 -2.969 1 97.38 256 LEU B C 1
ATOM 4048 O O . LEU B 1 256 ? 19.766 22.453 -3.393 1 97.38 256 LEU B O 1
ATOM 4052 N N . THR B 1 257 ? 17.531 22.484 -3.752 1 96.31 257 THR B N 1
ATOM 4053 C CA . THR B 1 257 ? 17.703 22.25 -5.18 1 96.31 257 THR B CA 1
ATOM 4054 C C . THR B 1 257 ? 18.266 23.484 -5.875 1 96.31 257 THR B C 1
ATOM 4056 O O . THR B 1 257 ? 19.125 23.375 -6.75 1 96.31 257 THR B O 1
ATOM 4059 N N . ASP B 1 258 ? 17.891 24.656 -5.445 1 96.62 258 ASP B N 1
ATOM 4060 C CA . ASP B 1 258 ? 18.406 25.906 -6.008 1 96.62 258 ASP B CA 1
ATOM 4061 C C . ASP B 1 258 ? 19.875 26.109 -5.637 1 96.62 258 ASP B C 1
ATOM 4063 O O . ASP B 1 258 ? 20.641 26.672 -6.422 1 96.62 258 ASP B O 1
ATOM 4067 N N . ALA B 1 259 ? 20.203 25.703 -4.488 1 97.5 259 ALA B N 1
ATOM 4068 C CA . ALA B 1 259 ? 21.562 25.922 -3.988 1 97.5 259 ALA B CA 1
ATOM 4069 C C . ALA B 1 259 ? 22.531 24.891 -4.574 1 97.5 259 ALA B C 1
ATOM 4071 O O . ALA B 1 259 ? 23.75 25.094 -4.543 1 97.5 259 ALA B O 1
ATOM 4072 N N . ALA B 1 260 ? 22 23.812 -5.051 1 97.69 260 ALA B N 1
ATOM 4073 C CA . ALA B 1 260 ? 22.844 22.734 -5.547 1 97.69 260 ALA B CA 1
ATOM 4074 C C . ALA B 1 260 ? 23.469 23.094 -6.895 1 97.69 260 ALA B C 1
ATOM 4076 O O . ALA B 1 260 ? 22.812 23.703 -7.738 1 97.69 260 ALA B O 1
ATOM 4077 N N . ALA B 1 261 ? 24.812 22.781 -7.109 1 98.25 261 ALA B N 1
ATOM 4078 C CA . ALA B 1 261 ? 25.453 22.875 -8.414 1 98.25 261 ALA B CA 1
ATOM 4079 C C . ALA B 1 261 ? 25.094 21.688 -9.289 1 98.25 261 ALA B C 1
ATOM 4081 O O . ALA B 1 261 ? 25.641 20.594 -9.109 1 98.25 261 ALA B O 1
ATOM 4082 N N . VAL B 1 262 ? 24.203 21.938 -10.305 1 98.19 262 VAL B N 1
ATOM 4083 C CA . VAL B 1 262 ? 23.703 20.844 -11.133 1 98.19 262 VAL B CA 1
ATOM 4084 C C . VAL B 1 262 ? 24.203 21 -12.562 1 98.19 262 VAL B C 1
ATOM 4086 O O . VAL B 1 262 ? 24.109 22.078 -13.148 1 98.19 262 VAL B O 1
ATOM 4089 N N . GLU B 1 263 ? 24.859 19.938 -13.078 1 97.94 263 GLU B N 1
ATOM 4090 C CA . GLU B 1 263 ? 25.234 19.844 -14.477 1 97.94 263 GLU B CA 1
ATOM 4091 C C . GLU B 1 263 ? 24.594 18.625 -15.141 1 97.94 263 GLU B C 1
ATOM 4093 O O . GLU B 1 263 ? 24.844 17.484 -14.734 1 97.94 263 GLU B O 1
ATOM 4098 N N . LYS B 1 264 ? 23.797 18.875 -16.156 1 97.62 264 LYS B N 1
ATOM 4099 C CA . LYS B 1 264 ? 23.125 17.797 -16.859 1 97.62 264 LYS B CA 1
ATOM 4100 C C . LYS B 1 264 ? 23.859 17.438 -18.156 1 97.62 264 LYS B C 1
ATOM 4102 O O . LYS B 1 264 ? 24.234 18.328 -18.922 1 97.62 264 LYS B O 1
ATOM 4107 N N . MET B 1 265 ? 24.141 16.25 -18.328 1 96.44 265 MET B N 1
ATOM 4108 C CA . MET B 1 265 ? 24.828 15.75 -19.531 1 96.44 265 MET B CA 1
ATOM 4109 C C . MET B 1 265 ? 23.938 14.758 -20.281 1 96.44 265 MET B C 1
ATOM 4111 O O . MET B 1 265 ? 24.328 13.617 -20.5 1 96.44 265 MET B O 1
ATOM 4115 N N . VAL B 1 266 ? 22.844 15.281 -20.766 1 95.69 266 VAL B N 1
ATOM 4116 C CA . VAL B 1 266 ? 21.859 14.359 -21.328 1 95.69 266 VAL B CA 1
ATOM 4117 C C . VAL B 1 266 ? 21.766 14.562 -22.844 1 95.69 266 VAL B C 1
ATOM 4119 O O . VAL B 1 266 ? 20.969 13.891 -23.516 1 95.69 266 VAL B O 1
ATOM 4122 N N . GLU B 1 267 ? 22.547 15.453 -23.359 1 93 267 GLU B N 1
ATOM 4123 C CA . GLU B 1 267 ? 22.516 15.688 -24.797 1 93 267 GLU B CA 1
ATOM 4124 C C . GLU B 1 267 ? 22.844 14.414 -25.578 1 93 267 GLU B C 1
ATOM 4126 O O . GLU B 1 267 ? 23.828 13.734 -25.281 1 93 267 GLU B O 1
ATOM 4131 N N . GLY B 1 268 ? 22 14.062 -26.516 1 92.44 268 GLY B N 1
ATOM 4132 C CA . GLY B 1 268 ? 22.25 12.922 -27.375 1 92.44 268 GLY B CA 1
ATOM 4133 C C . GLY B 1 268 ? 21.766 11.609 -26.797 1 92.44 268 GLY B C 1
ATOM 4134 O O . GLY B 1 268 ? 21.875 10.555 -27.422 1 92.44 268 GLY B O 1
ATOM 4135 N N . ILE B 1 269 ? 21.281 11.625 -25.609 1 95.5 269 ILE B N 1
ATOM 4136 C CA . ILE B 1 269 ? 20.781 10.406 -24.984 1 95.5 269 ILE B CA 1
ATOM 4137 C C . ILE B 1 269 ? 19.312 10.227 -25.328 1 95.5 269 ILE B C 1
ATOM 4139 O O . ILE B 1 269 ? 18.484 11.109 -25.047 1 95.5 269 ILE B O 1
ATOM 4143 N N . ASP B 1 270 ? 19 9.094 -25.953 1 96.94 270 ASP B N 1
ATOM 4144 C CA . ASP B 1 270 ? 17.609 8.734 -26.234 1 96.94 270 ASP B CA 1
ATOM 4145 C C . ASP B 1 270 ? 16.875 8.336 -24.953 1 96.94 270 ASP B C 1
ATOM 4147 O O . ASP B 1 270 ? 17.25 7.367 -24.297 1 96.94 270 ASP B O 1
ATOM 4151 N N . PRO B 1 271 ? 15.766 8.992 -24.656 1 97.44 271 PRO B N 1
ATOM 4152 C CA . PRO B 1 271 ? 15.047 8.695 -23.406 1 97.44 271 PRO B CA 1
ATOM 4153 C C . PRO B 1 271 ? 14.562 7.246 -23.344 1 97.44 271 PRO B C 1
ATOM 4155 O O . PRO B 1 271 ? 14.383 6.707 -22.25 1 97.44 271 PRO B O 1
ATOM 4158 N N . ALA B 1 272 ? 14.422 6.602 -24.391 1 97.5 272 ALA B N 1
ATOM 4159 C CA . ALA B 1 272 ? 13.969 5.215 -24.438 1 97.5 272 ALA B CA 1
ATOM 4160 C C . ALA B 1 272 ? 15.023 4.273 -23.859 1 97.5 272 ALA B C 1
ATOM 4162 O O . ALA B 1 272 ? 14.742 3.104 -23.594 1 97.5 272 ALA B O 1
ATOM 4163 N N . ILE B 1 273 ? 16.219 4.852 -23.625 1 97.31 273 ILE B N 1
ATOM 4164 C CA . ILE B 1 273 ? 17.344 4.059 -23.172 1 97.31 273 ILE B CA 1
ATOM 4165 C C . ILE B 1 273 ? 17.031 3.469 -21.797 1 97.31 273 ILE B C 1
ATOM 4167 O O . ILE B 1 273 ? 17.609 2.461 -21.391 1 97.31 273 ILE B O 1
ATOM 4171 N N . LEU B 1 274 ? 16.031 4.012 -21.109 1 97.69 274 LEU B N 1
ATOM 4172 C CA . LEU B 1 274 ? 15.703 3.557 -19.75 1 97.69 274 LEU B CA 1
ATOM 4173 C C . LEU B 1 274 ? 15.039 2.186 -19.797 1 97.69 274 LEU B C 1
ATOM 4175 O O . LEU B 1 274 ? 14.969 1.496 -18.781 1 97.69 274 LEU B O 1
ATOM 4179 N N . LYS B 1 275 ? 14.562 1.789 -20.938 1 96.44 275 LYS B N 1
ATOM 4180 C CA . LYS B 1 275 ? 13.906 0.492 -21.078 1 96.44 275 LYS B CA 1
ATOM 4181 C C . LYS B 1 275 ? 14.93 -0.621 -21.281 1 96.44 275 LYS B C 1
ATOM 4183 O O . LYS B 1 275 ? 14.594 -1.804 -21.203 1 96.44 275 LYS B O 1
ATOM 4188 N N . LYS B 1 276 ? 16.203 -0.197 -21.5 1 95 276 LYS B N 1
ATOM 4189 C CA . LYS B 1 276 ? 17.266 -1.173 -21.75 1 95 276 LYS B CA 1
ATOM 4190 C C . LYS B 1 276 ? 17.859 -1.666 -20.438 1 95 276 LYS B C 1
ATOM 4192 O O . LYS B 1 276 ? 19.047 -1.431 -20.156 1 95 276 LYS B O 1
ATOM 4197 N N . THR B 1 277 ? 17.141 -2.498 -19.766 1 95.19 277 THR B N 1
ATOM 4198 C CA . THR B 1 277 ? 17.531 -2.982 -18.438 1 95.19 277 THR B CA 1
ATOM 4199 C C . THR B 1 277 ? 18.766 -3.877 -18.531 1 95.19 277 THR B C 1
ATOM 4201 O O . THR B 1 277 ? 19.453 -4.09 -17.531 1 95.19 277 THR B O 1
ATOM 4204 N N . GLU B 1 278 ? 19.047 -4.418 -19.672 1 93.75 278 GLU B N 1
ATOM 4205 C CA . GLU B 1 278 ? 20.203 -5.289 -19.875 1 93.75 278 GLU B CA 1
ATOM 4206 C C . GLU B 1 278 ? 21.5 -4.547 -19.609 1 93.75 278 GLU B C 1
ATOM 4208 O O . GLU B 1 278 ? 22.547 -5.168 -19.391 1 93.75 278 GLU B O 1
ATOM 4213 N N . LEU B 1 279 ? 21.406 -3.193 -19.609 1 94.5 279 LEU B N 1
ATOM 4214 C CA . LEU B 1 279 ? 22.594 -2.389 -19.312 1 94.5 279 LEU B CA 1
ATOM 4215 C C . LEU B 1 279 ? 23.031 -2.594 -17.875 1 94.5 279 LEU B C 1
ATOM 4217 O O . LEU B 1 279 ? 24.172 -2.289 -17.531 1 94.5 279 LEU B O 1
ATOM 4221 N N . LEU B 1 280 ? 22.109 -3.168 -17.047 1 95.38 280 LEU B N 1
ATOM 4222 C CA . LEU B 1 280 ? 22.453 -3.371 -15.648 1 95.38 280 LEU B CA 1
ATOM 4223 C C . LEU B 1 280 ? 23.031 -4.762 -15.422 1 95.38 280 LEU B C 1
ATOM 4225 O O . LEU B 1 280 ? 23.531 -5.062 -14.336 1 95.38 280 LEU B O 1
ATOM 4229 N N . ASP B 1 281 ? 22.875 -5.664 -16.422 1 87.69 281 ASP B N 1
ATOM 4230 C CA . ASP B 1 281 ? 23.266 -7.062 -16.266 1 87.69 281 ASP B CA 1
ATOM 4231 C C . ASP B 1 281 ? 24.766 -7.234 -16.547 1 87.69 281 ASP B C 1
ATOM 4233 O O . ASP B 1 281 ? 25.328 -8.289 -16.25 1 87.69 281 ASP B O 1
ATOM 4237 N N . ASN B 1 282 ? 25.562 -6.211 -17.094 1 67.69 282 ASN B N 1
ATOM 4238 C CA . ASN B 1 282 ? 26.984 -6.305 -17.453 1 67.69 282 ASN B CA 1
ATOM 4239 C C . ASN B 1 282 ? 27.875 -5.707 -16.375 1 67.69 282 ASN B C 1
ATOM 4241 O O . ASN B 1 282 ? 27.516 -4.711 -15.742 1 67.69 282 ASN B O 1
#

Organism: NCBI:txid2984134

Sequence (564 aa):
MLKPAHILGAFAVSLALTGTARAEDPTAETVVATVNGTEITLGHMIALRDNLPAQYLQLDDKTLFDGILDQIIQQVALSEEAEANLRKRDTLVLDNNRRSYLAGVTLDETAKAAVTEEKIAALFEERYAGQEPGKEYSAAHILVETEEEANALKVEIDGGADFAVKATEKSTDRGSAAAGGDLGWFGVGMMVKPFEDAVIAMEPGQVSEPVESQFGWHIIKLNEVRSAAAPTIDDVRDELAGELQGNAVEEKVKALTDAAAVEKMVEGIDPAILKKTELLDNMLKPAHILGAFAVSLALTGTARAEDPTAETVVATVNGTEITLGHMIALRDNLPAQYLQLDDKTLFDGILDQIIQQVALSEEAEANLRKRDTLVLDNNRRSYLAGVTLDETAKAAVTEEKIAALFEERYAGQEPGKEYSAAHILVETEEEANALKVEIDGGADFAVKATEKSTDRGSAAAGGDLGWFGVGMMVKPFEDAVIAMEPGQVSEPVESQFGWHIIKLNEVRSAAAPTIDDVRDELAGELQGNAVEEKVKALTDAAAVEKMVEGIDPAILKKTELLDN

Foldseek 3Di:
DPPPPPPPPPPPPPPPPPPPPPPPDFDQAQFPDDAPRRTDGPVNLVVVVVPDPPVLVPDDPVVSSVVSVVVVNVCVVVVVVCVVVPFLVNVVVVVVVVVVVVLVVVLVVLLVVLDDPVQLVVVCCVVQPPDFFFKKFKKFKAFAAALVVQQVVVVCVVVPDDQLCCLLVGGPPNVCNVVSRTPGIDTPPPDDDQVNVQQVPDDAQDWGRWTDDPRHTMIMHTHDMDGDDDDDSVRCVVVSSVVSSVVSSVVVVCVVVVPDDDDDDCPPPDPCCVVVCVVRRD/DDDPPPPPPPPPPPPPPPPPPPPPDFDQADFPDDAPRRTDGVVNLVVVVVPDPPVLVPDDPVVSSVVSVVVVNVCVVVVVVCVVVPFLVNVVVVVVVVVVVVLVVVLVVLLVVLDDPVQLVVVCCVVQPPDFFFKKFWKFKAFAAALVVQVVVVVCVVVPDDQLCCLLVGGPPNVCNVVSRTPGIDTPPPDDDQVNVQQVPDDAQDWGRWTDDPRHTMIMHTHDMDGDDRDDSVRCVVVSSVVSSVVSSVVVVCVVVVPDDDDDDCPPPDPCCVVVCVVRRD